Protein AF-A0A8H6N9F3-F1 (afdb_monomer_lite)

Sequence (585 aa):
MTFAKSPKSKFTPEVNEANGGSEGYMHRLQHGLGIWGLSIIGGGTAIILAVLGFLVFLWSGEGPEDGRHATKAWRWVVLNQHITQAVTLSTVILRVAVTAQSSIYTSLIAGLVLEGHGVPLHRAAELSVIRCANDGPLRLSWLLLTSVRRSAAQAVLAVVLLLATVAVQFSSTLLVSDLELTPLVGDSIAKSVRLHVSRDVISLNRQMNNWVPQPTAYVPFGEVPQVERNSTPSELGVADTGVVKRVFLPLSTTELATLRGYEGKAYTFESRFVCVRPSISAALSTIIPPPNTDTLPFYLFASGNISWESTFQQAGLSLPKNCDGGSCFPSSFNCSLPQFQHAEAQATQGFASSLCLPDGRNARSSARNFTVSDESVAAYSQTFLFFRSNGTHDLWRGPGNTVLSNRFPLGTVSFTDGEWITHERSIGGWDPQGKRLDNGVMRLDVTACFQQLAFNMADVKLSSDRDLKEPWVSWDPQARRWDTSEVQEMLGTAATNKTTASRGIFSVNMLQDPTHLDATQFLTNKLINDLYNSPRPNVSVFLDPLSSGISNIKPHVEYQAVFADALAWRRDAGCADGPSRVGDQ

Organism: NCBI:txid2175873

Foldseek 3Di:
DDDDDDDDDDDDDDDDDDDDDDPVPVVVVCVVCPPVSVCLVVVLVVLLVVLVVVVVCLVCQCDPAQSPPGDPVNLVCVVVVVPLVSLVVSLVSNLVSLQSNQLSVQLVLLVCCLPPDDDDPVCNVVSVCCNVPPPGLPVVLVVDVVVPDPPVVSNVVSVVSVVVSVCSVCSSVVSVVPDDDDDGDDDDDDDDDDDDDDVVLVVCLVVLCVLADDDPFQAFKAWADDPDQDQFFDPLQKGKRPWTKIWDARDDSVCQLFDFKDWFKTKIKIKMKMKAAWDWWKWKFWAADDPPPDPDRIWIKIKTFTFVVVGCVSSVHDDAPPCPRNQQAAGIFIATFWAFADLVVCVLQPKWKKKKQGFRQSHDADDQDDDPDPRRAHSLWRKIKIKIKSHYQQLQQDAPRDGNGDIGIFDPFPDDDRQKTKTKDRRFGAHPVGHTPPRDIMIMIMMMMTMDMFMFMWGFIWGASHRADTDDWAQDPVSRAIDCPLVCLLVVLDDDPDDCHRNRHIHTPDTDDTDDDPVRSSSNSSCSCSRNNDRDHIFMETLALNIDHDGPHDGDNSNSRNSSVSVVNVVVVVVPPDDPPDDDD

Secondary structure (DSSP, 8-state):
---------------------SHHHHHHHHHHHHHHHHHHHHHHHHHHHHHHHHHHHHHHTT-STTTTTS-HHHHHHHHTT-HHHHHHHHHHHHHHHHHHHHHHHHHHHHHHHHHHS---HHHHHHHHHHHHS---HHHHHHHHHTTTTS-HHHHHHHHHHHHHHHHHHHHHHHHHHT-------PPP----------HHHHT-TTTTSSSSSPPS-----EE---TT---SPPTTSEEE---EEEEE-SS-HHHHHT--EEEEEEEEEEEEEEEE---EEEEEEEEPPPTTS-SSS-EEEEEEEE-HHHHHHHHTPPPPTT-GGGTTS--EEEEEE-BBSSHHHHHHH--EEEEEE--GGGSPS--TT----SSSS-TT-EEEEEEEE--BGGGGB-GGG-B--S-EE--S--EEETTEEEEEEE---B-TTS-B-TT-EEEEEEEEEEEEEEEEEEEEEEE-SSPPPPP--EEETTTTEEE-HHHHHHHT-SSS---TTTTT-EEEEEEPPPB--HHHHHHHHHHIIIIISS----EEEE--TT-BS--SB---HHHHHHHHHHHHHHHHHHGGGS-------

Radius of gyration: 43.36 Å; chains: 1; bounding box: 83×66×158 Å

pLDDT: mean 78.33, std 15.8, range [25.02, 95.62]

Structure (mmCIF, N/CA/C/O backbone):
data_AF-A0A8H6N9F3-F1
#
_entry.id   AF-A0A8H6N9F3-F1
#
loop_
_atom_site.group_PDB
_atom_site.id
_atom_site.type_symbol
_atom_site.label_atom_id
_atom_site.label_alt_id
_atom_site.label_comp_id
_atom_site.label_asym_id
_atom_site.label_entity_id
_atom_site.label_seq_id
_atom_site.pdbx_PDB_ins_code
_atom_site.Cartn_x
_atom_site.Cartn_y
_atom_site.Cartn_z
_atom_site.occupancy
_atom_site.B_iso_or_equiv
_atom_site.auth_seq_id
_atom_site.auth_comp_id
_atom_site.auth_asym_id
_atom_site.auth_atom_id
_atom_site.pdbx_PDB_model_num
ATOM 1 N N . MET A 1 1 ? -21.469 -29.796 121.925 1.00 38.44 1 MET A N 1
ATOM 2 C CA . MET A 1 1 ? -21.673 -31.186 121.453 1.00 38.44 1 MET A CA 1
ATOM 3 C C . MET A 1 1 ? -23.142 -31.371 121.098 1.00 38.44 1 MET A C 1
ATOM 5 O O . MET A 1 1 ? -23.952 -30.608 121.598 1.00 38.44 1 MET A O 1
ATOM 9 N N . THR A 1 2 ? -23.414 -32.375 120.259 1.00 27.73 2 THR A N 1
ATOM 10 C CA . THR A 1 2 ? -24.700 -32.898 119.749 1.00 27.73 2 THR A CA 1
ATOM 11 C C . THR A 1 2 ? -25.372 -32.209 118.550 1.00 27.73 2 THR A C 1
ATOM 13 O O . THR A 1 2 ? -25.789 -31.058 118.585 1.00 27.73 2 THR A O 1
ATOM 16 N N . PHE A 1 3 ? -25.437 -33.026 117.492 1.00 27.83 3 PHE A N 1
ATOM 17 C CA . PHE A 1 3 ? -26.113 -32.925 116.202 1.00 27.83 3 PHE A CA 1
ATOM 18 C C . PHE A 1 3 ? -27.643 -33.011 116.314 1.00 27.83 3 PHE A C 1
ATOM 20 O O . PHE A 1 3 ? -28.156 -33.709 117.184 1.00 27.83 3 PHE A O 1
ATOM 27 N N . ALA A 1 4 ? -28.338 -32.492 115.296 1.00 28.89 4 ALA A N 1
ATOM 28 C CA . ALA A 1 4 ? -29.606 -33.045 114.816 1.00 28.89 4 ALA A CA 1
ATOM 29 C C . ALA A 1 4 ? -29.615 -33.088 113.272 1.00 28.89 4 ALA A C 1
ATOM 31 O O . ALA A 1 4 ? -29.054 -32.222 112.605 1.00 28.89 4 ALA A O 1
ATOM 32 N N . LYS A 1 5 ? -30.188 -34.167 112.731 1.00 30.34 5 LYS A N 1
ATOM 33 C CA . LYS A 1 5 ? -30.152 -34.661 111.341 1.00 30.34 5 LYS A CA 1
ATOM 34 C C . LYS A 1 5 ? -31.542 -34.523 110.692 1.00 30.34 5 LYS A C 1
ATOM 36 O O . LYS A 1 5 ? -32.525 -34.554 111.426 1.00 30.34 5 LYS A O 1
ATOM 41 N N . SER A 1 6 ? -31.575 -34.625 109.349 1.00 30.52 6 SER A N 1
ATOM 42 C CA . SER A 1 6 ? -32.632 -35.233 108.484 1.00 30.52 6 SER A CA 1
ATOM 43 C C . SER A 1 6 ? -33.436 -34.264 107.583 1.00 30.52 6 SER A C 1
ATOM 45 O O . SER A 1 6 ? -33.684 -33.147 108.024 1.00 30.52 6 SER A O 1
ATOM 47 N N . PRO A 1 7 ? -33.970 -34.674 106.400 1.00 41.41 7 PRO A N 1
ATOM 48 C CA . PRO A 1 7 ? -33.544 -35.710 105.437 1.00 41.41 7 PRO A CA 1
ATOM 49 C C . PRO A 1 7 ? -33.448 -35.227 103.964 1.00 41.41 7 PRO A C 1
ATOM 51 O O . PRO A 1 7 ? -33.992 -34.205 103.562 1.00 41.41 7 PRO A O 1
ATOM 54 N N . LYS A 1 8 ? -32.786 -36.055 103.141 1.00 37.31 8 LYS A N 1
ATOM 55 C CA . LYS A 1 8 ? -32.716 -35.999 101.668 1.00 37.31 8 LYS A CA 1
ATOM 56 C C . LYS A 1 8 ? -34.012 -36.496 101.007 1.00 37.31 8 LYS A C 1
ATOM 58 O O . LYS A 1 8 ? -34.558 -37.500 101.461 1.00 37.31 8 LYS A O 1
ATOM 63 N N . SER A 1 9 ? -34.376 -35.934 99.852 1.00 33.16 9 SER A N 1
ATOM 64 C CA . SER A 1 9 ? -35.216 -36.603 98.845 1.00 33.16 9 SER A CA 1
ATOM 65 C C . SER A 1 9 ? -34.390 -36.985 97.605 1.00 33.16 9 SER A C 1
ATOM 67 O O . SER A 1 9 ? -33.510 -36.251 97.156 1.00 33.16 9 SER A O 1
ATOM 69 N N . LYS A 1 10 ? -34.636 -38.207 97.120 1.00 34.75 10 LYS A N 1
ATOM 70 C CA . LYS A 1 10 ? -34.106 -38.817 95.892 1.00 34.75 10 LYS A CA 1
ATOM 71 C C . LYS A 1 10 ? -34.887 -38.291 94.684 1.00 34.75 10 LYS A C 1
ATOM 73 O O . LYS A 1 10 ? -36.110 -38.263 94.749 1.00 34.75 10 LYS A O 1
ATOM 78 N N . PHE A 1 11 ? -34.204 -38.037 93.572 1.00 33.78 11 PHE A N 1
ATOM 79 C CA . PHE A 1 11 ? -34.808 -38.105 92.241 1.00 33.78 11 PHE A CA 1
ATOM 80 C C . PHE A 1 11 ? -34.097 -39.196 91.442 1.00 33.78 11 PHE A C 1
ATOM 82 O O . PHE A 1 11 ? -32.875 -39.182 91.299 1.00 33.78 11 PHE A O 1
ATOM 89 N N . THR A 1 12 ? -34.878 -40.173 90.996 1.00 33.84 12 THR A N 1
ATOM 90 C CA . THR A 1 12 ? -34.496 -41.195 90.019 1.00 33.84 12 THR A CA 1
ATOM 91 C C . THR A 1 12 ? -34.877 -40.729 88.610 1.00 33.84 12 THR A C 1
ATOM 93 O O . THR A 1 12 ? -35.830 -39.963 88.475 1.00 33.84 12 THR A O 1
ATOM 96 N N . PRO A 1 13 ? -34.131 -41.165 87.581 1.00 49.88 13 PRO A N 1
ATOM 97 C CA . PRO A 1 13 ? -34.264 -40.705 86.205 1.00 49.88 13 PRO A CA 1
ATOM 98 C C . PRO A 1 13 ? -35.295 -41.537 85.436 1.00 49.88 13 PRO A C 1
ATOM 100 O O . PRO A 1 13 ? -35.494 -42.713 85.739 1.00 49.88 13 PRO A O 1
ATOM 103 N N . GLU A 1 14 ? -35.885 -40.946 84.403 1.00 34.38 14 GLU A N 1
ATOM 104 C CA . GLU A 1 14 ? -36.692 -41.657 83.415 1.00 34.38 14 GLU A CA 1
ATOM 105 C C . GLU A 1 14 ? -35.996 -41.544 82.053 1.00 34.38 14 GLU A C 1
ATOM 107 O O . GLU A 1 14 ? -35.642 -40.455 81.596 1.00 34.38 14 GLU A O 1
ATOM 112 N N . VAL A 1 15 ? -35.715 -42.705 81.468 1.00 43.81 15 VAL A N 1
ATOM 113 C CA . VAL A 1 15 ? -35.057 -42.924 80.178 1.00 43.81 15 VAL A CA 1
ATOM 114 C C . VAL A 1 15 ? -35.921 -43.918 79.397 1.00 43.81 15 VAL A C 1
ATOM 116 O O . VAL A 1 15 ? -36.476 -44.830 80.010 1.00 43.81 15 VAL A O 1
ATOM 119 N N . ASN A 1 16 ? -35.935 -43.735 78.068 1.00 37.38 16 ASN A N 1
ATOM 120 C CA . ASN A 1 16 ? -36.451 -44.564 76.956 1.00 37.38 16 ASN A CA 1
ATOM 121 C C . ASN A 1 16 ? -37.690 -43.970 76.269 1.00 37.38 16 ASN A C 1
ATOM 123 O O . ASN A 1 16 ? -38.605 -43.513 76.935 1.00 37.38 16 ASN A O 1
ATOM 127 N N . GLU A 1 17 ? -37.847 -43.964 74.945 1.00 38.81 17 GLU A N 1
ATOM 128 C CA . GLU A 1 17 ? -37.023 -44.305 73.771 1.00 38.81 17 GLU A CA 1
ATOM 129 C C . GLU A 1 17 ? -37.818 -43.755 72.561 1.00 38.81 17 GLU A 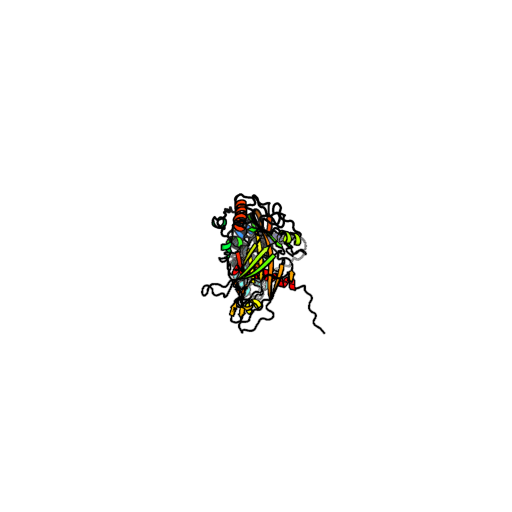C 1
ATOM 131 O O . GLU A 1 17 ? -39.043 -43.790 72.556 1.00 38.81 17 GLU A O 1
ATOM 136 N N . ALA A 1 18 ? -37.164 -43.050 71.638 1.00 36.69 18 ALA A N 1
ATOM 137 C CA . ALA A 1 18 ? -36.987 -43.420 70.226 1.00 36.69 18 ALA A CA 1
ATOM 138 C C . ALA A 1 18 ? -38.221 -43.405 69.279 1.00 36.69 18 ALA A C 1
ATOM 140 O O . ALA A 1 18 ? -39.197 -44.124 69.443 1.00 36.69 18 ALA A O 1
ATOM 141 N N . ASN A 1 19 ? -38.018 -42.669 68.174 1.00 34.69 19 ASN A N 1
ATOM 142 C CA . ASN A 1 19 ? -38.660 -42.738 66.849 1.00 34.69 19 ASN A CA 1
ATOM 143 C C . ASN A 1 19 ? -40.006 -42.032 66.587 1.00 34.69 19 ASN A C 1
ATOM 145 O O . ASN A 1 19 ? -41.066 -42.642 66.519 1.00 34.69 19 ASN A O 1
ATOM 149 N N . GLY A 1 20 ? -39.895 -40.751 66.212 1.00 35.16 20 GLY A N 1
ATOM 150 C CA . GLY A 1 20 ? -40.826 -40.038 65.330 1.00 35.16 20 GLY A CA 1
ATOM 151 C C . GLY A 1 20 ? -40.067 -38.914 64.615 1.00 35.16 20 GLY A C 1
ATOM 152 O O . GLY A 1 20 ? -39.628 -37.961 65.253 1.00 35.16 20 GLY A O 1
ATOM 153 N N . GLY A 1 21 ? -39.787 -39.096 63.325 1.00 38.31 21 GLY A N 1
ATOM 154 C CA . GLY A 1 21 ? -38.765 -38.367 62.577 1.00 38.31 21 GLY A CA 1
ATOM 155 C C . GLY A 1 21 ? -39.041 -36.885 62.291 1.00 38.31 21 GLY A C 1
ATOM 156 O O . GLY A 1 21 ? -40.162 -36.456 62.060 1.00 38.31 21 GLY A O 1
ATOM 157 N N . SER A 1 22 ? -37.937 -36.137 62.226 1.00 42.66 22 SER A N 1
ATOM 158 C CA . SER A 1 22 ? -37.687 -34.907 61.456 1.00 42.66 22 SER A CA 1
ATOM 159 C C . SER A 1 22 ? -38.512 -33.625 61.687 1.00 42.66 22 SER A C 1
ATOM 161 O O . SER A 1 22 ? -37.974 -32.555 61.403 1.00 42.66 22 SER A O 1
ATOM 163 N N . GLU A 1 23 ? -39.731 -33.642 62.232 1.00 45.75 23 GLU A N 1
ATOM 164 C CA . GLU A 1 23 ? -40.514 -32.397 62.431 1.00 45.75 23 GLU A CA 1
ATOM 165 C C . GLU A 1 23 ? -40.085 -31.572 63.662 1.00 45.75 23 GLU A C 1
ATOM 167 O O . GLU A 1 23 ? -40.268 -30.355 63.710 1.00 45.75 23 GLU A O 1
ATOM 172 N N . GLY A 1 24 ? -39.425 -32.191 64.646 1.00 47.28 24 GLY A N 1
ATOM 173 C CA . GLY A 1 24 ? -39.033 -31.506 65.886 1.00 47.28 24 GLY A CA 1
ATOM 174 C C . GLY A 1 24 ? -37.845 -30.542 65.755 1.00 47.28 24 GLY A C 1
ATOM 175 O O . GLY A 1 24 ? -37.689 -29.648 66.590 1.00 47.28 24 GLY A O 1
ATOM 176 N N . TYR A 1 25 ? -37.001 -30.695 64.728 1.00 51.53 25 TYR A N 1
ATOM 177 C CA . TYR A 1 25 ? -35.787 -29.881 64.593 1.00 51.53 25 TYR A CA 1
ATOM 178 C C . TYR A 1 25 ? -36.103 -28.479 64.064 1.00 51.53 25 TYR A C 1
ATOM 180 O O . TYR A 1 25 ? -35.670 -27.498 64.663 1.00 51.53 25 TYR A O 1
ATOM 188 N N . MET A 1 26 ? -36.939 -28.367 63.023 1.00 50.91 26 MET A N 1
ATOM 189 C CA . MET A 1 26 ? -37.396 -27.069 62.507 1.00 50.91 26 MET A CA 1
ATOM 190 C C . MET A 1 26 ? -38.227 -26.295 63.536 1.00 50.91 26 MET A C 1
ATOM 192 O O . MET A 1 26 ? -38.029 -25.091 63.679 1.00 50.91 26 MET A O 1
ATOM 196 N N . HIS A 1 27 ? -39.087 -26.975 64.303 1.00 52.75 27 HIS A N 1
ATOM 197 C CA . HIS A 1 27 ? -39.938 -26.320 65.301 1.00 52.75 27 HIS A CA 1
ATOM 198 C C . HIS A 1 27 ? -39.142 -25.814 66.525 1.00 52.75 27 HIS A C 1
ATOM 200 O O . HIS A 1 27 ? -39.440 -24.747 67.066 1.00 52.75 27 HIS A O 1
ATOM 206 N N . ARG A 1 28 ? -38.078 -26.520 66.950 1.00 55.72 28 ARG A N 1
ATOM 207 C CA . ARG A 1 28 ? -37.139 -26.007 67.974 1.00 55.72 28 ARG A CA 1
ATOM 208 C C . ARG A 1 28 ? -36.263 -24.874 67.444 1.00 55.72 28 ARG A C 1
ATOM 210 O O . ARG A 1 28 ? -36.016 -23.919 68.177 1.00 55.72 28 ARG A O 1
ATOM 217 N N . LEU A 1 29 ? -35.835 -24.947 66.180 1.00 52.28 29 LEU A N 1
ATOM 218 C CA . LEU A 1 29 ? -35.078 -23.868 65.538 1.00 52.28 29 LEU A CA 1
ATOM 219 C C . LEU A 1 29 ? -35.916 -22.581 65.429 1.00 52.28 29 LEU A C 1
ATOM 221 O O . LEU A 1 29 ? -35.420 -21.498 65.736 1.00 52.28 29 LEU A O 1
ATOM 225 N N . GLN A 1 30 ? -37.195 -22.701 65.053 1.00 53.06 30 GLN A N 1
ATOM 226 C CA . GLN A 1 30 ? -38.138 -21.580 64.946 1.00 53.06 30 GLN A CA 1
ATOM 227 C C . GLN A 1 30 ? -38.400 -20.889 66.290 1.00 53.06 30 GLN A C 1
ATOM 229 O O . GLN A 1 30 ? -38.467 -19.660 66.328 1.00 53.06 30 GLN A O 1
ATOM 234 N N . HIS A 1 31 ? -38.497 -21.640 67.394 1.00 56.19 31 HIS A N 1
ATOM 235 C CA . HIS A 1 31 ? -38.674 -21.050 68.726 1.00 56.19 31 HIS A CA 1
ATOM 236 C C . HIS A 1 31 ? -37.403 -20.390 69.287 1.00 56.19 31 HIS A C 1
ATOM 238 O O . HIS A 1 31 ? -37.521 -19.450 70.069 1.00 56.19 31 HIS A O 1
ATOM 244 N N . GLY A 1 32 ? -36.207 -20.846 68.893 1.00 58.44 32 GLY A N 1
ATOM 245 C CA . GLY A 1 32 ? -34.930 -20.320 69.396 1.00 58.44 32 GLY A CA 1
ATOM 246 C C . GLY A 1 32 ? -34.371 -19.112 68.632 1.00 58.44 32 GLY A C 1
ATOM 247 O O . GLY A 1 32 ? -33.823 -18.206 69.255 1.00 58.44 32 GLY A O 1
ATOM 248 N N . LEU A 1 33 ? -34.504 -19.078 67.299 1.00 59.69 33 LEU A N 1
ATOM 249 C CA . LEU A 1 33 ? -33.993 -17.976 66.462 1.00 59.69 33 LEU A CA 1
ATOM 250 C C . LEU A 1 33 ? -35.022 -16.869 66.187 1.00 59.69 33 LEU A C 1
ATOM 252 O O . LEU A 1 33 ? -34.644 -15.765 65.793 1.00 59.69 33 LEU A O 1
ATOM 256 N N . GLY A 1 34 ? -36.314 -17.161 66.359 1.00 71.81 34 GLY A N 1
ATOM 257 C CA . GLY A 1 34 ? -37.399 -16.280 65.936 1.00 71.81 34 GLY A CA 1
ATOM 258 C C . GLY A 1 34 ? -37.528 -16.175 64.409 1.00 71.81 34 GLY A C 1
ATOM 259 O O . GLY A 1 34 ? -36.588 -16.407 63.646 1.00 71.81 34 GLY A O 1
ATOM 260 N N . ILE A 1 35 ? -38.720 -15.795 63.944 1.00 76.19 35 ILE A N 1
ATOM 261 C CA . ILE A 1 35 ? -39.044 -15.661 62.509 1.00 76.19 35 ILE A CA 1
ATOM 262 C C . ILE A 1 35 ? -38.089 -14.677 61.809 1.00 76.19 35 ILE A C 1
ATOM 264 O O . ILE A 1 35 ? -37.672 -14.909 60.678 1.00 76.19 35 ILE A O 1
ATOM 268 N N . TRP A 1 36 ? -37.676 -13.615 62.504 1.00 77.81 36 TRP A N 1
ATOM 269 C CA . TRP A 1 36 ? -36.737 -12.618 61.987 1.00 77.81 36 TRP A CA 1
ATOM 270 C C . TRP A 1 36 ? -35.332 -13.180 61.734 1.00 77.81 36 TRP A C 1
ATOM 272 O O . TRP A 1 36 ? -34.758 -12.910 60.681 1.00 77.81 36 TRP A O 1
ATOM 282 N N . GLY A 1 37 ? -34.794 -14.000 62.643 1.00 77.31 37 GLY A N 1
ATOM 283 C CA . GLY A 1 37 ? -33.480 -14.624 62.465 1.00 77.31 37 GLY A CA 1
ATOM 284 C C . GLY A 1 37 ? -33.465 -15.620 61.305 1.00 77.31 37 GLY A C 1
ATOM 285 O O . GLY A 1 37 ? -32.525 -15.633 60.510 1.00 77.31 37 GLY A O 1
ATOM 286 N N . LEU A 1 38 ? -34.545 -16.394 61.151 1.00 80.00 38 LEU A N 1
ATOM 287 C CA . LEU A 1 38 ? -34.697 -17.331 60.036 1.00 80.00 38 LEU A CA 1
ATOM 288 C C . LEU A 1 38 ? -34.769 -16.597 58.683 1.00 80.00 38 LEU A C 1
ATOM 290 O O . LEU A 1 38 ? -34.110 -17.004 57.725 1.00 80.00 38 LEU A O 1
ATOM 294 N N . SER A 1 39 ? -35.508 -15.483 58.624 1.00 81.69 39 SER A N 1
ATOM 295 C CA . SER A 1 39 ? -35.621 -14.639 57.427 1.00 81.69 39 SER A CA 1
ATOM 296 C C . SER A 1 39 ? -34.301 -13.971 57.040 1.00 81.69 39 SER A C 1
ATOM 298 O O . SER A 1 39 ? -33.993 -13.891 55.854 1.00 81.69 39 SER A O 1
ATOM 300 N N . ILE A 1 40 ? -33.487 -13.529 58.004 1.00 85.06 40 ILE A N 1
ATOM 301 C CA . ILE A 1 40 ? -32.173 -12.928 57.714 1.00 85.06 40 ILE A CA 1
ATOM 302 C C . ILE A 1 40 ? -31.185 -13.983 57.202 1.00 85.06 40 ILE A C 1
ATOM 304 O O . ILE A 1 40 ? -30.441 -13.715 56.259 1.00 85.06 40 ILE A O 1
ATOM 308 N N . ILE A 1 41 ? -31.184 -15.193 57.774 1.00 86.25 41 ILE A N 1
ATOM 309 C CA . ILE A 1 41 ? -30.313 -16.275 57.298 1.00 86.25 41 ILE A CA 1
ATOM 310 C C . ILE A 1 41 ? -30.729 -16.694 55.885 1.00 86.25 41 ILE A C 1
ATOM 312 O O . ILE A 1 41 ? -29.902 -16.619 54.981 1.00 86.25 41 ILE A O 1
ATOM 316 N N . GLY A 1 42 ? -31.994 -17.072 55.675 1.00 86.75 42 GLY A N 1
ATOM 317 C CA . GLY A 1 42 ? -32.474 -17.553 54.374 1.00 86.75 42 GLY A CA 1
ATOM 318 C C . GLY A 1 42 ? -32.494 -16.475 53.286 1.00 86.75 42 GLY A C 1
ATOM 319 O O . GLY A 1 42 ? -32.056 -16.711 52.163 1.00 86.75 42 GLY A O 1
ATOM 320 N N . GLY A 1 43 ? -32.953 -15.266 53.616 1.00 88.62 43 GLY A N 1
ATOM 321 C CA . GLY A 1 43 ? -32.950 -14.136 52.687 1.00 88.62 43 GLY A CA 1
ATOM 322 C C . GLY A 1 43 ? -31.534 -13.664 52.363 1.00 88.62 43 GLY A C 1
ATOM 323 O O . GLY A 1 43 ? -31.207 -13.442 51.200 1.00 88.62 43 GLY A O 1
ATOM 324 N N . GLY A 1 44 ? -30.660 -13.577 53.370 1.00 88.38 44 GLY A N 1
ATOM 325 C CA . GLY A 1 44 ? -29.265 -13.187 53.179 1.00 88.38 44 GLY A CA 1
ATOM 326 C C . GLY A 1 44 ? -28.488 -14.169 52.300 1.00 88.38 44 GLY A C 1
ATOM 327 O O . GLY A 1 44 ? -27.735 -13.729 51.437 1.00 88.38 44 GLY A O 1
ATOM 328 N N . THR A 1 45 ? -28.690 -15.486 52.447 1.00 90.31 45 THR A N 1
ATOM 329 C CA . THR A 1 45 ? -27.995 -16.480 51.610 1.00 90.31 45 THR A CA 1
ATOM 330 C C . THR A 1 45 ? -28.485 -16.431 50.169 1.00 90.31 45 THR A C 1
ATOM 332 O O . THR A 1 45 ? -27.663 -16.477 49.256 1.00 90.31 45 THR A O 1
ATOM 335 N N . ALA A 1 46 ? -29.792 -16.262 49.949 1.00 91.81 46 ALA A N 1
ATOM 336 C CA . ALA A 1 46 ? -30.349 -16.079 48.612 1.00 91.81 46 ALA A CA 1
ATOM 337 C C . ALA A 1 46 ? -29.784 -14.822 47.923 1.00 91.81 46 ALA A C 1
ATOM 339 O O . ALA A 1 46 ? -29.381 -14.886 46.763 1.00 91.81 46 ALA A O 1
ATOM 340 N N . ILE A 1 47 ? -29.685 -13.702 48.650 1.00 92.94 47 ILE A N 1
ATOM 341 C CA . ILE A 1 47 ? -29.094 -12.454 48.143 1.00 92.94 47 ILE A CA 1
ATOM 342 C C . ILE A 1 47 ? -27.613 -12.645 47.803 1.00 92.94 47 ILE A C 1
ATOM 344 O O . ILE A 1 47 ? -27.178 -12.228 46.733 1.00 92.94 47 ILE A O 1
ATOM 348 N N . ILE A 1 48 ? -26.839 -13.298 48.676 1.00 91.19 48 ILE A N 1
ATOM 349 C CA . ILE A 1 48 ? -25.416 -13.571 48.429 1.00 91.19 48 ILE A CA 1
ATOM 350 C C . ILE A 1 48 ? -25.241 -14.410 47.159 1.00 91.19 48 ILE A C 1
ATOM 352 O O . ILE A 1 48 ? -24.420 -14.058 46.315 1.00 91.19 48 ILE A O 1
ATOM 356 N N . LEU A 1 49 ? -26.030 -15.475 46.981 1.00 92.38 49 LEU A N 1
ATOM 357 C CA . LEU A 1 49 ? -25.975 -16.304 45.774 1.00 92.38 49 LEU A CA 1
ATOM 358 C C . LEU A 1 49 ? -26.348 -15.517 44.512 1.00 92.38 49 LEU A C 1
ATOM 360 O O . LEU A 1 49 ? -25.677 -15.657 43.492 1.00 92.38 49 LEU A O 1
ATOM 364 N N . ALA A 1 50 ? -27.368 -14.659 44.582 1.00 92.50 50 ALA A N 1
ATOM 365 C CA . ALA A 1 50 ? -27.769 -13.814 43.459 1.00 92.50 50 ALA A CA 1
ATOM 366 C C . ALA A 1 50 ? -26.664 -12.820 43.062 1.00 92.50 50 ALA A C 1
ATOM 368 O O . ALA A 1 50 ? -26.343 -12.689 41.881 1.00 92.50 50 ALA A O 1
ATOM 369 N N . VAL A 1 51 ? -26.041 -12.159 44.044 1.00 92.69 51 VAL A N 1
ATOM 370 C CA . VAL A 1 51 ? -24.939 -11.215 43.811 1.00 92.69 51 VAL A CA 1
ATOM 371 C C . VAL A 1 51 ? -23.707 -11.927 43.256 1.00 92.69 51 VAL A C 1
ATOM 373 O O . VAL A 1 51 ? -23.109 -11.446 42.298 1.00 92.69 51 VAL A O 1
ATOM 376 N N . LEU A 1 52 ? -23.336 -13.085 43.808 1.00 90.44 52 LEU A N 1
ATOM 377 C CA . LEU A 1 52 ? -22.217 -13.875 43.290 1.00 90.44 52 LEU A CA 1
ATOM 378 C C . LEU A 1 52 ? -22.483 -14.356 41.861 1.00 90.44 52 LEU A C 1
ATOM 380 O O . LEU A 1 52 ? -21.593 -14.258 41.026 1.00 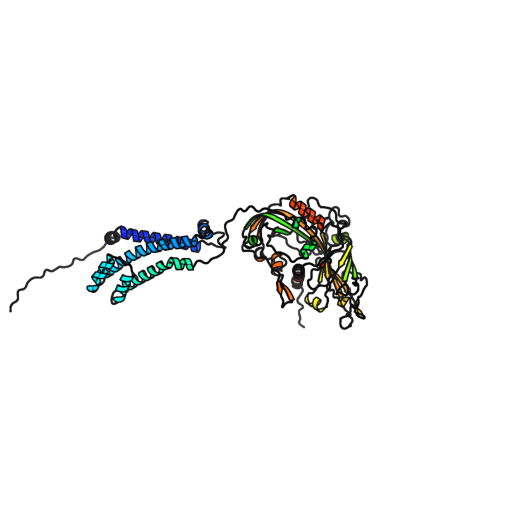90.44 52 LEU A O 1
ATOM 384 N N . GLY A 1 53 ? -23.702 -14.806 41.553 1.00 91.19 53 GLY A N 1
ATOM 385 C CA . GLY A 1 53 ? -24.090 -15.172 40.190 1.00 91.19 53 GLY A CA 1
ATOM 386 C C . GLY A 1 53 ? -23.970 -14.001 39.212 1.00 91.19 53 GLY A C 1
ATOM 387 O O . GLY A 1 53 ? -23.444 -14.167 38.114 1.00 91.19 53 GLY A O 1
ATOM 388 N N . PHE A 1 54 ? -24.384 -12.801 39.627 1.00 90.50 54 PHE A N 1
ATOM 389 C CA . PHE A 1 54 ? -24.226 -11.587 38.825 1.00 90.50 54 PHE A CA 1
ATOM 390 C C . PHE A 1 54 ? -22.754 -11.193 38.619 1.00 90.50 54 PHE A C 1
ATOM 392 O O . PHE A 1 54 ? -22.365 -10.834 37.510 1.00 90.50 54 PHE A O 1
ATOM 399 N N . LEU A 1 55 ? -21.913 -11.304 39.652 1.00 89.31 55 LEU A N 1
ATOM 400 C CA . LEU A 1 55 ? -20.473 -11.056 39.531 1.00 89.31 55 LEU A CA 1
ATOM 401 C C . LEU A 1 55 ? -19.803 -12.086 38.612 1.00 89.31 55 LEU A C 1
ATOM 403 O O . LEU A 1 55 ? -19.041 -11.710 37.731 1.00 89.31 55 LEU A O 1
ATOM 407 N N . VAL A 1 56 ? -20.141 -13.371 38.733 1.00 89.31 56 VAL A N 1
ATOM 408 C CA . VAL A 1 56 ? -19.646 -14.405 37.809 1.00 89.31 56 VAL A CA 1
ATOM 409 C C . VAL A 1 56 ? -20.077 -14.101 36.374 1.00 89.31 56 VAL A C 1
ATOM 411 O O . VAL A 1 56 ? -19.271 -14.239 35.458 1.00 89.31 56 VAL A O 1
ATOM 414 N N . PHE A 1 57 ? -21.307 -13.633 36.161 1.00 88.75 57 PHE A N 1
ATOM 415 C CA . PHE A 1 57 ? -21.769 -13.186 34.847 1.00 88.75 57 PHE A CA 1
ATOM 416 C C . PHE A 1 57 ? -20.961 -11.995 34.305 1.00 88.75 57 PHE A C 1
ATOM 418 O O . PHE A 1 57 ? -20.674 -11.959 33.113 1.00 88.75 57 PHE A O 1
ATOM 425 N N . LEU A 1 58 ? -20.550 -11.044 35.149 1.00 86.81 58 LEU A N 1
ATOM 426 C CA . LEU A 1 58 ? -19.695 -9.935 34.715 1.00 86.81 58 LEU A CA 1
ATOM 427 C C . LEU A 1 58 ? -18.294 -10.404 34.295 1.00 86.81 58 LEU A C 1
ATOM 429 O O . LEU A 1 58 ? -17.795 -9.919 33.286 1.00 86.81 58 LEU A O 1
ATOM 433 N N . TRP A 1 59 ? -17.697 -11.366 35.004 1.00 85.81 59 TRP A N 1
ATOM 434 C CA . TRP A 1 59 ? -16.351 -11.877 34.693 1.00 85.81 59 TRP A CA 1
ATOM 435 C C . TRP A 1 59 ? -16.324 -12.924 33.568 1.00 85.81 59 TRP A C 1
ATOM 437 O O . TRP A 1 59 ? -15.325 -13.048 32.874 1.00 85.81 59 TRP A O 1
ATOM 447 N N . SER A 1 60 ? -17.404 -13.684 33.366 1.00 82.75 60 SER A N 1
ATOM 448 C CA . SER A 1 60 ? -17.498 -14.701 32.297 1.00 82.75 60 SER A CA 1
ATOM 449 C C . SER A 1 60 ? -18.279 -14.234 31.063 1.00 82.75 60 SER A C 1
ATOM 451 O O . SER A 1 60 ? -18.380 -14.963 30.077 1.00 82.75 60 SER A O 1
ATOM 453 N N . GLY A 1 61 ? -18.846 -13.026 31.107 1.00 74.12 61 GLY A N 1
ATOM 454 C CA . GLY A 1 61 ? -19.735 -12.495 30.074 1.00 74.12 61 GLY A CA 1
ATOM 455 C C . GLY A 1 61 ? -19.040 -11.903 28.848 1.00 74.12 61 GLY A C 1
ATOM 456 O O . GLY A 1 61 ? -19.735 -11.610 27.875 1.00 74.12 61 GLY A O 1
ATOM 457 N N . GLU A 1 62 ? -17.709 -11.758 28.878 1.00 70.62 62 GLU A N 1
ATOM 458 C CA . GLU A 1 62 ? -16.899 -11.241 27.763 1.00 70.62 62 GLU A CA 1
ATOM 459 C C . GLU A 1 62 ? -17.045 -12.106 26.500 1.00 70.62 62 GLU A C 1
ATOM 461 O O . GLU A 1 62 ? -17.123 -11.584 25.392 1.00 70.62 62 GLU A O 1
ATOM 466 N N . GLY A 1 63 ? -17.210 -13.423 26.663 1.00 65.69 63 GLY A N 1
ATOM 467 C CA . GLY A 1 63 ? -17.334 -14.358 25.546 1.00 65.69 63 GLY A CA 1
ATOM 468 C C . GLY A 1 63 ? -16.038 -14.510 24.731 1.00 65.69 63 GLY A C 1
ATOM 469 O O . GLY A 1 63 ? -15.027 -13.879 25.026 1.00 65.69 63 GLY A O 1
ATOM 470 N N . PRO A 1 64 ? -16.032 -15.392 23.717 1.00 57.28 64 PRO A N 1
ATOM 471 C CA . PRO A 1 64 ? -14.909 -15.504 22.795 1.00 57.28 64 PRO A CA 1
ATOM 472 C C . PRO A 1 64 ? -14.869 -14.289 21.847 1.00 57.28 64 PRO A C 1
ATOM 474 O O . PRO A 1 64 ? -15.908 -13.881 21.329 1.00 57.28 64 PRO A O 1
ATOM 477 N N . GLU A 1 65 ? -13.663 -13.765 21.603 1.00 60.12 65 GLU A N 1
ATOM 478 C CA . GLU A 1 65 ? -13.329 -12.721 20.610 1.00 60.12 65 GLU A CA 1
ATOM 479 C C . GLU A 1 65 ? -13.815 -11.286 20.922 1.00 60.12 65 GLU A C 1
ATOM 481 O O . GLU A 1 65 ? -14.928 -10.883 20.565 1.00 60.12 65 GLU A O 1
ATOM 486 N N . ASP A 1 66 ? -12.932 -10.481 21.537 1.00 66.88 66 ASP A N 1
ATOM 487 C CA . ASP A 1 66 ? -13.005 -9.013 21.715 1.00 66.88 66 ASP A CA 1
ATOM 488 C C . ASP A 1 66 ? -14.379 -8.459 22.175 1.00 66.88 66 ASP A C 1
ATOM 490 O O . ASP A 1 66 ? -14.763 -7.324 21.863 1.00 66.88 66 ASP A O 1
ATOM 494 N N . GLY A 1 67 ? -15.174 -9.281 22.869 1.00 68.06 67 GLY A N 1
ATOM 495 C CA . GLY A 1 67 ? -16.533 -8.983 23.323 1.00 68.06 67 GLY A CA 1
ATOM 496 C C . GLY A 1 67 ? -17.584 -8.754 22.236 1.00 68.06 67 GLY A C 1
ATOM 497 O O . GLY A 1 67 ? -18.699 -8.329 22.559 1.00 68.06 67 GLY A O 1
ATOM 498 N N . ARG A 1 68 ? -17.294 -9.016 20.952 1.00 72.00 68 ARG A N 1
ATOM 499 C CA . ARG A 1 68 ? -18.219 -8.742 19.828 1.00 72.00 68 ARG A CA 1
ATOM 500 C C . ARG A 1 68 ? -19.505 -9.569 19.917 1.00 72.00 68 ARG A C 1
ATOM 502 O O . ARG A 1 68 ? -20.580 -9.080 19.571 1.00 72.00 68 ARG A O 1
ATOM 509 N N . HIS A 1 69 ? -19.391 -10.794 20.420 1.00 74.12 69 HIS A N 1
ATOM 510 C CA . HIS A 1 69 ? -20.491 -11.752 20.549 1.00 74.12 69 HIS A CA 1
ATOM 511 C C . HIS A 1 69 ? -21.041 -11.874 21.981 1.00 74.12 69 HIS A C 1
ATOM 513 O O . HIS A 1 69 ? -21.854 -12.757 22.258 1.00 74.12 69 HIS A O 1
ATOM 519 N N . ALA A 1 70 ? -20.639 -10.975 22.885 1.00 80.56 70 ALA A N 1
ATOM 520 C CA . ALA A 1 70 ? -21.138 -10.937 24.254 1.00 80.56 70 ALA A CA 1
ATOM 521 C C . ALA A 1 70 ? -22.641 -10.604 24.327 1.00 80.56 70 ALA A C 1
ATOM 523 O O . ALA A 1 70 ? -23.232 -9.992 23.430 1.00 80.56 70 ALA A O 1
ATOM 524 N N . THR A 1 71 ? -23.280 -10.981 25.438 1.00 83.62 71 THR A N 1
ATOM 525 C CA . THR A 1 71 ? -24.708 -10.697 25.652 1.00 83.62 71 THR A CA 1
ATOM 526 C C . THR A 1 71 ? -24.983 -9.187 25.673 1.00 83.62 71 THR A C 1
ATOM 528 O O . THR A 1 71 ? -24.198 -8.400 26.203 1.00 83.62 71 THR A O 1
ATOM 531 N N . LYS A 1 72 ? -26.138 -8.763 25.137 1.00 84.00 72 LYS A N 1
ATOM 532 C CA . LYS A 1 72 ? -26.514 -7.335 25.052 1.00 84.00 72 LYS A CA 1
ATOM 533 C C . LYS A 1 72 ? -26.480 -6.622 26.409 1.00 84.00 72 LYS A C 1
ATOM 535 O O . LYS A 1 72 ? -26.066 -5.471 26.483 1.00 84.00 72 LYS A O 1
ATOM 540 N N . ALA A 1 73 ? -26.902 -7.309 27.474 1.00 84.12 73 ALA A N 1
ATOM 541 C CA . ALA A 1 73 ? -26.900 -6.763 28.829 1.00 84.12 73 ALA A CA 1
ATOM 542 C C . ALA A 1 73 ? -25.475 -6.525 29.351 1.00 84.12 73 ALA A C 1
ATOM 544 O O . ALA A 1 73 ? -25.205 -5.467 29.911 1.00 84.12 73 ALA A O 1
ATOM 545 N N . TRP A 1 74 ? -24.559 -7.470 29.121 1.00 88.06 74 TRP A N 1
ATOM 546 C CA . TRP A 1 74 ? -23.156 -7.320 29.507 1.00 88.06 74 TRP A CA 1
ATOM 547 C C . TRP A 1 74 ? -22.494 -6.166 28.746 1.00 88.06 74 TRP A C 1
ATOM 549 O O . TRP A 1 74 ? -21.937 -5.262 29.368 1.00 88.06 74 TRP A O 1
ATOM 559 N N . ARG A 1 75 ? -22.663 -6.120 27.415 1.00 85.19 75 ARG A N 1
ATOM 560 C CA . ARG A 1 75 ? -22.129 -5.031 26.576 1.00 85.19 75 ARG A CA 1
ATOM 561 C C . ARG A 1 75 ? -22.639 -3.666 27.029 1.00 85.19 75 ARG A C 1
ATOM 563 O O . ARG A 1 75 ? -21.851 -2.736 27.126 1.00 85.19 75 ARG A O 1
ATOM 570 N N . TRP A 1 76 ? -23.923 -3.547 27.370 1.00 86.75 76 TRP A N 1
ATOM 571 C CA . TRP A 1 76 ? -24.495 -2.294 27.868 1.00 86.75 76 TRP A CA 1
ATOM 572 C C . TRP A 1 76 ? -23.849 -1.817 29.179 1.00 86.75 76 TRP A C 1
ATOM 574 O O . TRP A 1 76 ? -23.618 -0.620 29.338 1.00 86.75 76 TRP A O 1
ATOM 584 N N . VAL A 1 77 ? -23.525 -2.725 30.107 1.00 86.94 77 VAL A N 1
ATOM 585 C CA . VAL A 1 77 ? -22.844 -2.364 31.364 1.00 86.94 77 VAL A CA 1
ATOM 586 C C . VAL A 1 77 ? -21.402 -1.918 31.104 1.00 86.94 77 VAL A C 1
ATOM 588 O O . VAL A 1 77 ? -20.960 -0.912 31.661 1.00 86.94 77 VAL A O 1
ATOM 591 N N . VAL A 1 78 ? -20.676 -2.650 30.255 1.00 86.19 78 VAL A N 1
ATOM 592 C CA . VAL A 1 78 ? -19.245 -2.420 30.005 1.00 86.19 78 VAL A CA 1
ATOM 593 C C . VAL A 1 78 ? -19.007 -1.202 29.108 1.00 86.19 78 VAL A C 1
ATOM 595 O O . VAL A 1 78 ? -18.218 -0.331 29.469 1.00 86.19 78 VAL A O 1
ATOM 598 N N . LEU A 1 79 ? -19.732 -1.074 27.991 1.00 84.44 79 LEU A N 1
ATOM 599 C CA . LEU A 1 79 ? -19.558 0.028 27.031 1.00 84.44 79 LEU A CA 1
ATOM 600 C C . LEU A 1 79 ? -19.942 1.394 27.613 1.00 84.44 79 LEU A C 1
ATOM 602 O O . LEU A 1 79 ? -19.325 2.398 27.271 1.00 84.44 79 LEU A O 1
ATOM 606 N N . ASN A 1 80 ? -20.913 1.441 28.529 1.00 84.06 80 ASN A N 1
ATOM 607 C CA . ASN A 1 80 ? -21.296 2.676 29.220 1.00 84.06 80 ASN A CA 1
ATOM 608 C C . ASN A 1 80 ? -20.424 2.982 30.454 1.00 84.06 80 ASN A C 1
ATOM 610 O O . ASN A 1 80 ? -20.754 3.875 31.229 1.00 84.06 80 ASN A O 1
ATOM 614 N N . GLN A 1 81 ? -19.328 2.239 30.667 1.00 83.06 81 GLN A N 1
ATOM 615 C CA . GLN A 1 81 ? -18.407 2.417 31.799 1.00 83.06 81 GLN A CA 1
ATOM 616 C C . GLN A 1 81 ? -19.074 2.268 33.182 1.00 83.06 81 GLN A C 1
ATOM 618 O O . GLN A 1 81 ? -18.558 2.740 34.196 1.00 83.06 81 GLN A O 1
ATOM 623 N N . HIS A 1 82 ? -20.203 1.554 33.257 1.00 86.38 82 HIS A N 1
ATOM 624 C CA . HIS A 1 82 ? -20.923 1.302 34.508 1.00 86.38 82 HIS A CA 1
ATOM 625 C C . HIS A 1 82 ? -20.388 0.088 35.278 1.00 86.38 82 HIS A C 1
ATOM 627 O O . HIS A 1 82 ? -20.918 -0.232 36.341 1.00 86.38 82 HIS A O 1
ATOM 633 N N . ILE A 1 83 ? -19.337 -0.587 34.795 1.00 87.44 83 ILE A N 1
ATOM 634 C CA . ILE A 1 83 ? -18.780 -1.780 35.451 1.00 87.44 83 ILE A CA 1
ATOM 635 C C . ILE A 1 83 ? -18.322 -1.490 36.888 1.00 87.44 83 ILE A C 1
ATOM 637 O O . ILE A 1 83 ? -18.654 -2.236 37.808 1.00 87.44 83 ILE A O 1
ATOM 641 N N . THR A 1 84 ? -17.665 -0.351 37.121 1.00 86.75 84 THR A N 1
ATOM 642 C CA . THR A 1 84 ? -17.216 0.064 38.460 1.00 86.75 84 THR A CA 1
ATOM 643 C C . THR A 1 84 ? -18.404 0.340 39.384 1.00 86.75 84 THR A C 1
ATOM 645 O O . THR A 1 84 ? -18.425 -0.104 40.532 1.00 86.75 84 THR A O 1
ATOM 648 N N . GLN A 1 85 ? -19.447 1.004 38.882 1.00 88.69 85 GLN A N 1
ATOM 649 C CA . GLN A 1 85 ? -20.682 1.267 39.627 1.00 88.69 85 GLN A CA 1
ATOM 650 C C . GLN A 1 85 ? -21.437 -0.032 39.954 1.00 88.69 85 GLN A C 1
ATOM 652 O O . GLN A 1 85 ? -21.908 -0.211 41.075 1.00 88.69 85 GLN A O 1
ATOM 657 N N . ALA A 1 86 ? -21.500 -0.975 39.012 1.00 89.69 86 ALA A N 1
ATOM 658 C CA . ALA A 1 86 ? -22.160 -2.262 39.204 1.00 89.69 86 ALA A CA 1
ATOM 659 C C . ALA A 1 86 ? -21.431 -3.131 40.244 1.00 89.69 86 ALA A C 1
ATOM 661 O O . ALA A 1 86 ? -22.076 -3.713 41.121 1.00 89.69 86 ALA A O 1
ATOM 662 N N . VAL A 1 87 ? -20.095 -3.179 40.197 1.00 90.31 87 VAL A N 1
ATOM 663 C CA . VAL A 1 87 ? -19.259 -3.911 41.165 1.00 90.31 87 VAL A CA 1
ATOM 664 C C . VAL A 1 87 ? -19.335 -3.279 42.556 1.00 90.31 87 VAL A C 1
ATOM 666 O O . VAL A 1 87 ? -19.516 -3.989 43.549 1.00 90.31 87 VAL A O 1
ATOM 669 N N . THR A 1 88 ? -19.261 -1.949 42.661 1.00 90.62 88 THR A N 1
ATOM 670 C CA . THR A 1 88 ? -19.373 -1.260 43.960 1.00 90.62 88 THR A CA 1
ATOM 671 C C . THR A 1 88 ? -20.756 -1.453 44.590 1.00 90.62 88 THR A C 1
ATOM 673 O O . THR A 1 88 ? -20.844 -1.796 45.768 1.00 90.62 88 THR A O 1
ATOM 676 N N . LEU A 1 89 ? -21.842 -1.346 43.816 1.00 91.38 89 LEU A N 1
ATOM 677 C CA . LEU A 1 89 ? -23.197 -1.592 44.321 1.00 91.38 89 LEU A CA 1
ATOM 678 C C . LEU A 1 89 ? -23.388 -3.052 44.767 1.00 91.38 89 LEU A C 1
ATOM 680 O O . LEU A 1 89 ? -23.900 -3.310 45.857 1.00 91.38 89 LEU A O 1
ATOM 684 N N . SER A 1 90 ? -22.918 -4.007 43.959 1.00 91.25 90 SER A N 1
ATOM 685 C CA . SER A 1 90 ? -22.983 -5.442 44.266 1.00 91.25 90 SER A CA 1
ATOM 686 C C . SER A 1 90 ? -22.217 -5.784 45.547 1.00 91.25 90 SER A C 1
ATOM 688 O O . SER A 1 90 ? -22.718 -6.506 46.409 1.00 91.25 90 SER A O 1
ATOM 690 N N . THR A 1 91 ? -21.022 -5.217 45.725 1.00 91.56 91 THR A N 1
ATOM 691 C CA . THR A 1 91 ? -20.199 -5.447 46.923 1.00 91.56 91 THR A CA 1
ATOM 692 C C . THR A 1 91 ? -20.767 -4.773 48.173 1.00 91.56 91 THR A C 1
ATOM 694 O O . THR A 1 91 ? -20.651 -5.339 49.259 1.00 91.56 91 THR A O 1
ATOM 697 N N . VAL A 1 92 ? -21.452 -3.629 48.055 1.00 92.38 92 VAL A N 1
ATOM 698 C CA . VAL A 1 92 ? -22.193 -3.014 49.174 1.00 92.38 92 VAL A CA 1
ATOM 699 C C . VAL A 1 92 ? -23.337 -3.922 49.631 1.00 92.38 92 VAL A C 1
ATOM 701 O O . VAL A 1 92 ? -23.452 -4.196 50.826 1.00 92.38 92 VAL A O 1
ATOM 704 N N . ILE A 1 93 ? -24.142 -4.446 48.700 1.00 91.94 93 ILE A N 1
ATOM 705 C CA . ILE A 1 93 ? -25.237 -5.378 49.018 1.00 91.94 93 ILE A CA 1
ATOM 706 C C . ILE A 1 93 ? -24.685 -6.646 49.686 1.00 91.94 93 ILE A C 1
ATOM 708 O O . ILE A 1 93 ? -25.197 -7.072 50.725 1.00 91.94 93 ILE A O 1
ATOM 712 N N . LEU A 1 94 ? -23.594 -7.202 49.146 1.00 90.44 94 LEU A N 1
ATOM 713 C CA . LEU A 1 94 ? -22.893 -8.350 49.726 1.00 90.44 94 LEU A CA 1
ATOM 714 C C . LEU A 1 94 ? -22.438 -8.064 51.169 1.00 90.44 94 LEU A C 1
ATOM 716 O O . LEU A 1 94 ? -22.663 -8.882 52.060 1.00 90.44 94 LEU A O 1
ATOM 720 N N . ARG A 1 95 ? -21.838 -6.892 51.424 1.00 89.06 95 ARG A N 1
ATOM 721 C CA . ARG A 1 95 ? -21.375 -6.484 52.761 1.00 89.06 95 ARG A CA 1
ATOM 722 C C . ARG A 1 95 ? -22.518 -6.386 53.761 1.00 89.06 95 ARG A C 1
ATOM 724 O O . ARG A 1 95 ? -22.367 -6.873 54.880 1.00 89.06 95 ARG A O 1
ATOM 731 N N . VAL A 1 96 ? -23.648 -5.792 53.378 1.00 89.94 96 VAL A N 1
ATOM 732 C CA . VAL A 1 96 ? -24.821 -5.666 54.257 1.00 89.94 96 VAL A CA 1
ATOM 733 C C . VAL A 1 96 ? -25.365 -7.047 54.625 1.00 89.94 96 VAL A C 1
ATOM 735 O O . VAL A 1 96 ? -25.558 -7.327 55.809 1.00 89.94 96 VAL A O 1
ATOM 738 N N . ALA A 1 97 ? -25.530 -7.937 53.642 1.00 89.75 97 ALA A N 1
ATOM 739 C CA . ALA A 1 97 ? -26.024 -9.294 53.875 1.00 89.75 97 ALA A CA 1
ATOM 740 C C . ALA A 1 97 ? -25.075 -10.112 54.771 1.00 89.75 97 ALA A C 1
ATOM 742 O O . ALA A 1 97 ? -25.512 -10.698 55.762 1.00 89.75 97 ALA A O 1
ATOM 743 N N . VAL A 1 98 ? -23.768 -10.099 54.483 1.00 89.31 98 VAL A N 1
ATOM 744 C CA . VAL A 1 98 ? -22.762 -10.827 55.276 1.00 89.31 98 VAL A CA 1
ATOM 745 C C . VAL A 1 98 ? -22.639 -10.259 56.691 1.00 89.31 98 VAL A C 1
ATOM 747 O O . VAL A 1 98 ? -22.493 -11.029 57.634 1.00 89.31 98 VAL A O 1
ATOM 750 N N . THR A 1 99 ? -22.737 -8.940 56.879 1.00 86.38 99 THR A N 1
ATOM 751 C CA . THR A 1 99 ? -22.684 -8.319 58.218 1.00 86.38 99 THR A CA 1
ATOM 752 C C . THR A 1 99 ? -23.923 -8.670 59.047 1.00 86.38 99 THR A C 1
ATOM 754 O O . THR A 1 99 ? -23.815 -8.962 60.238 1.00 86.38 99 THR A O 1
ATOM 757 N N . ALA A 1 100 ? -25.103 -8.710 58.419 1.00 86.00 100 ALA A N 1
ATOM 758 C CA . ALA A 1 100 ? -26.334 -9.140 59.077 1.00 86.00 100 ALA A CA 1
ATOM 759 C C . ALA A 1 100 ? -26.299 -10.630 59.462 1.00 86.00 100 ALA A C 1
ATOM 761 O O . ALA A 1 100 ? -26.760 -11.001 60.537 1.00 86.00 100 ALA A O 1
ATOM 762 N N . GLN A 1 101 ? -25.717 -11.489 58.625 1.00 88.31 101 GLN A N 1
ATOM 763 C CA . GLN A 1 101 ? -25.552 -12.908 58.947 1.00 88.31 101 GLN A CA 1
ATOM 764 C C . GLN A 1 101 ? -24.456 -13.155 59.987 1.00 88.31 101 GLN A C 1
ATOM 766 O O . GLN A 1 101 ? -24.630 -13.988 60.877 1.00 88.31 101 GLN A O 1
ATOM 771 N N . SER A 1 102 ? -23.336 -12.431 59.910 1.00 86.06 102 SER A N 1
ATOM 772 C CA . SER A 1 102 ? -22.223 -12.592 60.846 1.00 86.06 102 SER A CA 1
ATOM 773 C C . SER A 1 102 ? -22.623 -12.208 62.268 1.00 86.06 102 SER A C 1
ATOM 775 O O . SER A 1 102 ? -22.196 -12.881 63.205 1.00 86.06 102 SER A O 1
ATOM 777 N N . SER A 1 103 ? -23.496 -11.211 62.451 1.00 83.56 103 SER A N 1
ATOM 778 C CA . SER A 1 103 ? -24.046 -10.889 63.771 1.00 83.56 103 SER A CA 1
ATOM 779 C C . SER A 1 103 ? -24.852 -12.071 64.326 1.00 83.56 103 SER A C 1
ATOM 781 O O . SER A 1 103 ? -24.540 -12.571 65.405 1.00 83.56 103 SER A O 1
ATOM 783 N N . ILE A 1 104 ? -25.784 -12.640 63.559 1.00 85.69 104 ILE A N 1
ATOM 784 C CA . ILE A 1 104 ? -26.583 -13.792 64.008 1.00 85.69 104 ILE A CA 1
ATOM 785 C C . ILE A 1 104 ? -25.695 -14.999 64.342 1.00 85.69 104 ILE A C 1
ATOM 787 O O . ILE A 1 104 ? -25.855 -15.602 65.405 1.00 85.69 104 ILE A O 1
ATOM 791 N N . TYR A 1 105 ? -24.711 -15.323 63.496 1.00 85.12 105 TYR A N 1
ATOM 792 C CA . TYR A 1 105 ? -23.763 -16.404 63.781 1.00 85.12 105 TYR A CA 1
ATOM 793 C C . TYR A 1 105 ? -22.909 -16.125 65.022 1.00 85.12 105 TYR A C 1
ATOM 795 O O . TYR A 1 105 ? -22.670 -17.038 65.808 1.00 85.12 105 TYR A O 1
ATOM 803 N N . THR A 1 106 ? -22.506 -14.875 65.255 1.00 84.00 106 THR A N 1
ATOM 804 C CA . THR A 1 106 ? -21.769 -14.472 66.466 1.00 84.00 106 THR A CA 1
ATOM 805 C C . THR A 1 106 ? -22.619 -14.699 67.723 1.00 84.00 106 THR A C 1
ATOM 807 O O . THR A 1 106 ? -22.132 -15.289 68.689 1.00 84.00 106 THR A O 1
ATOM 810 N N . SER A 1 107 ? -23.909 -14.338 67.697 1.00 82.31 107 SER A N 1
ATOM 811 C CA . SER A 1 107 ? -24.843 -14.600 68.804 1.00 82.31 107 SER A CA 1
ATOM 812 C C . SER A 1 107 ? -25.078 -16.103 69.029 1.00 82.31 107 SER A C 1
ATOM 814 O O . SER A 1 107 ? -25.135 -16.547 70.178 1.00 82.31 107 SER A O 1
ATOM 816 N N . LEU A 1 108 ? -25.167 -16.903 67.958 1.00 82.81 108 LEU A N 1
ATOM 817 C CA . LEU A 1 108 ? -25.321 -18.363 68.036 1.00 82.81 108 LEU A CA 1
ATOM 818 C C . LEU A 1 108 ? -24.078 -19.049 68.612 1.00 82.81 108 LEU A C 1
ATOM 820 O O . LEU A 1 108 ? -24.203 -19.920 69.471 1.00 82.81 108 LEU A O 1
ATOM 824 N N . ILE A 1 109 ? -22.880 -18.642 68.184 1.00 81.44 109 ILE A N 1
ATOM 825 C CA . ILE A 1 109 ? -21.618 -19.172 68.717 1.00 81.44 109 ILE A CA 1
ATOM 826 C C . ILE A 1 109 ? -21.487 -18.811 70.199 1.00 81.44 109 ILE A C 1
ATOM 828 O O . ILE A 1 109 ? -21.154 -19.682 70.998 1.00 81.44 109 ILE A O 1
ATOM 832 N N . ALA A 1 110 ? -21.810 -17.574 70.592 1.00 77.69 110 ALA A N 1
ATOM 833 C CA . ALA A 1 110 ? -21.819 -17.171 71.999 1.00 77.69 110 ALA A CA 1
ATOM 834 C C . ALA A 1 110 ? -22.799 -18.016 72.839 1.00 77.69 110 ALA A C 1
ATOM 836 O O . ALA A 1 110 ? -22.452 -18.450 73.938 1.00 77.69 110 ALA A O 1
ATOM 837 N N . GLY A 1 111 ? -23.990 -18.314 72.306 1.00 76.19 111 GLY A N 1
ATOM 838 C CA . GLY A 1 111 ? -24.961 -19.220 72.930 1.00 76.19 111 GLY A CA 1
ATOM 839 C C . GLY A 1 111 ? -24.438 -20.652 73.087 1.00 76.19 111 GLY A C 1
ATOM 840 O O . GLY A 1 111 ? -24.481 -21.201 74.184 1.00 76.19 111 GLY A O 1
ATOM 841 N N . LEU A 1 112 ? -23.857 -21.227 72.029 1.00 77.38 112 LEU A N 1
ATOM 842 C CA . LEU A 1 112 ? -23.268 -22.573 72.058 1.00 77.38 112 LEU A CA 1
ATOM 843 C C . LEU A 1 112 ? -22.083 -22.687 73.028 1.00 77.38 112 LEU A C 1
ATOM 845 O O . LEU A 1 112 ? -21.865 -23.749 73.611 1.00 77.38 112 LEU A O 1
ATOM 849 N N . VAL A 1 113 ? -21.289 -21.625 73.187 1.00 76.31 113 VAL A N 1
ATOM 850 C CA . VAL A 1 113 ? -20.194 -21.577 74.170 1.00 76.31 113 VAL A CA 1
ATOM 851 C C . VAL A 1 113 ? -20.763 -21.610 75.592 1.00 76.31 113 VAL A C 1
ATOM 853 O O . VAL A 1 113 ? -20.266 -22.373 76.414 1.00 76.31 113 VAL A O 1
ATOM 856 N N . LEU A 1 114 ? -21.816 -20.829 75.867 1.00 73.25 114 LEU A N 1
ATOM 857 C CA . LEU A 1 114 ? -22.475 -20.765 77.178 1.00 73.25 114 LEU A CA 1
ATOM 858 C C . LEU A 1 114 ? -23.203 -22.066 77.554 1.00 73.25 114 LEU A C 1
ATOM 860 O O . LEU A 1 114 ? -23.215 -22.432 78.726 1.00 73.25 114 LEU A O 1
ATOM 864 N N . GLU A 1 115 ? -23.810 -22.751 76.582 1.00 75.00 115 GLU A N 1
ATOM 865 C CA . GLU A 1 115 ? -24.600 -23.970 76.813 1.00 75.00 115 GLU A CA 1
ATOM 866 C C . GLU A 1 115 ? -23.746 -25.247 76.819 1.00 75.00 115 GLU A C 1
ATOM 868 O O . GLU A 1 115 ? -24.030 -26.174 77.574 1.00 75.00 115 GLU A O 1
ATOM 873 N N . GLY A 1 116 ? -22.696 -25.311 75.992 1.00 65.75 116 GLY A N 1
ATOM 874 C CA . GLY A 1 116 ? -21.908 -26.531 75.795 1.00 65.75 116 GLY A CA 1
ATOM 875 C C . GLY A 1 116 ? -20.655 -26.657 76.668 1.00 65.75 116 GLY A C 1
ATOM 876 O O . GLY A 1 116 ? -20.208 -27.775 76.918 1.00 65.75 116 GLY A O 1
ATOM 877 N N . HIS A 1 117 ? -20.059 -25.548 77.123 1.00 60.28 117 HIS A N 1
ATOM 878 C CA . HIS A 1 117 ? -18.774 -25.568 77.830 1.00 60.28 117 HIS A CA 1
ATOM 879 C C . HIS A 1 117 ? -18.811 -24.670 79.071 1.00 60.28 117 HIS A C 1
ATOM 881 O O . HIS A 1 117 ? -19.181 -23.506 79.000 1.00 60.28 117 HIS A O 1
ATOM 887 N N . GLY A 1 118 ? -18.391 -25.198 80.226 1.00 56.28 118 GLY A N 1
ATOM 888 C CA . GLY A 1 118 ? -18.329 -24.436 81.476 1.00 56.28 118 GLY A CA 1
ATOM 889 C C . GLY A 1 118 ? -17.365 -23.251 81.376 1.00 56.28 118 GLY A C 1
ATOM 890 O O . GLY A 1 118 ? -16.154 -23.413 81.534 1.00 56.28 118 GLY A O 1
ATOM 891 N N . VAL A 1 119 ? -17.904 -22.063 81.105 1.00 63.62 119 VAL A N 1
ATOM 892 C CA . VAL A 1 119 ? -17.167 -20.797 81.091 1.00 63.62 119 VAL A CA 1
ATOM 893 C C . VAL A 1 119 ? -16.904 -20.364 82.543 1.00 63.62 119 VAL A C 1
ATOM 895 O O . VAL A 1 119 ? -17.812 -20.451 83.373 1.00 63.62 119 VAL A O 1
ATOM 898 N N . PRO A 1 120 ? -15.697 -19.881 82.896 1.00 64.81 120 PRO A N 1
ATOM 899 C CA . PRO A 1 120 ? -15.454 -19.307 84.218 1.00 64.81 120 PRO A CA 1
ATOM 900 C C . PRO A 1 120 ? -16.417 -18.138 84.498 1.00 64.81 120 PRO A C 1
ATOM 902 O O . PRO A 1 120 ? -16.616 -17.272 83.641 1.00 64.81 120 PRO A O 1
ATOM 905 N N . LEU A 1 121 ? -17.012 -18.115 85.701 1.00 63.84 121 LEU A N 1
ATOM 906 C CA . LEU A 1 121 ? -18.141 -17.240 86.073 1.00 63.84 121 LEU A CA 1
ATOM 907 C C . LEU A 1 121 ? -17.924 -15.752 85.742 1.00 63.84 121 LEU A C 1
ATOM 909 O O . LEU A 1 121 ? -18.879 -15.059 85.403 1.00 63.84 121 LEU A O 1
ATOM 913 N N . HIS A 1 122 ? -16.683 -15.257 85.801 1.00 68.25 122 HIS A N 1
ATOM 914 C CA . HIS A 1 122 ? -16.376 -13.847 85.537 1.00 68.25 122 HIS A CA 1
ATOM 915 C C . HIS A 1 122 ? -16.512 -13.440 84.062 1.00 68.25 122 HIS A C 1
ATOM 917 O O . HIS A 1 122 ? -16.688 -12.258 83.792 1.00 68.25 122 HIS A O 1
ATOM 923 N N . ARG A 1 123 ? -16.459 -14.384 83.108 1.00 67.50 123 ARG A N 1
ATOM 924 C CA . ARG A 1 123 ? -16.644 -14.116 81.663 1.00 67.50 123 ARG A CA 1
ATOM 925 C C . ARG A 1 123 ? -18.030 -14.487 81.137 1.00 67.50 123 ARG A C 1
ATOM 927 O O . ARG A 1 123 ? -18.372 -14.118 80.016 1.00 67.50 123 ARG A O 1
ATOM 934 N N . ALA A 1 124 ? -18.843 -15.176 81.939 1.00 68.06 124 ALA A N 1
ATOM 935 C CA . ALA A 1 124 ? -20.207 -15.549 81.567 1.00 68.06 124 ALA A CA 1
ATOM 936 C C . ALA A 1 124 ? -21.106 -14.316 81.358 1.00 68.06 124 ALA A C 1
ATOM 938 O O . ALA A 1 124 ? -21.906 -14.288 80.425 1.00 68.06 124 ALA A O 1
ATOM 939 N N . ALA A 1 125 ? -20.928 -13.271 82.176 1.00 71.31 125 ALA A N 1
ATOM 940 C CA . ALA A 1 125 ? -21.654 -12.011 82.027 1.00 71.31 125 ALA A CA 1
ATOM 941 C C . ALA A 1 125 ? -21.322 -11.311 80.699 1.00 71.31 125 ALA A C 1
ATOM 943 O O . ALA A 1 125 ? -22.224 -10.863 79.998 1.00 71.31 125 ALA A O 1
ATOM 944 N N . GLU A 1 126 ? -20.045 -11.279 80.310 1.00 73.06 126 GLU A N 1
ATOM 945 C CA . GLU A 1 126 ? -19.612 -10.640 79.064 1.00 73.06 126 GLU A CA 1
ATOM 946 C C . GLU A 1 126 ? -20.092 -11.406 77.818 1.00 73.06 126 GLU A C 1
ATOM 948 O O . GLU A 1 126 ? -20.573 -10.798 76.864 1.00 73.06 126 GLU A O 1
ATOM 953 N N . LEU A 1 127 ? -20.062 -12.743 77.849 1.00 70.62 127 LEU A N 1
ATOM 954 C CA . LEU A 1 127 ? -20.606 -13.587 76.775 1.00 70.62 127 LEU A CA 1
ATOM 955 C C . LEU A 1 127 ? -22.138 -13.503 76.667 1.00 70.62 127 LEU A C 1
ATOM 957 O O . LEU A 1 127 ? -22.677 -13.548 75.562 1.00 70.62 127 LEU A O 1
ATOM 961 N N . SER A 1 128 ? -22.840 -13.334 77.791 1.00 68.62 128 SER A N 1
ATOM 962 C CA . SER A 1 128 ? -24.290 -13.097 77.813 1.00 68.62 128 SER A CA 1
ATOM 963 C C . SER A 1 128 ? -24.653 -11.741 77.198 1.00 68.62 128 SER A C 1
ATOM 965 O O . SER A 1 128 ? -25.615 -11.636 76.439 1.00 68.62 128 SER A O 1
ATOM 967 N N . VAL A 1 129 ? -23.836 -10.709 77.439 1.00 76.25 129 VAL A N 1
ATOM 968 C CA . VAL A 1 129 ? -24.010 -9.403 76.790 1.00 76.25 129 VAL A CA 1
ATOM 969 C C . VAL A 1 129 ? -23.778 -9.509 75.286 1.00 76.25 129 VAL A C 1
ATOM 971 O O . VAL A 1 129 ? -24.612 -9.015 74.546 1.00 76.25 129 VAL A O 1
ATOM 974 N N . ILE A 1 130 ? -22.750 -10.221 74.812 1.00 73.12 130 ILE A N 1
ATOM 975 C CA . ILE A 1 130 ? -22.495 -10.408 73.365 1.00 73.12 130 ILE A CA 1
ATOM 976 C C . ILE A 1 130 ? -23.640 -11.161 72.665 1.00 73.12 130 ILE A C 1
ATOM 978 O O . ILE A 1 130 ? -23.927 -10.919 71.492 1.00 73.12 130 ILE A O 1
ATOM 982 N N . ARG A 1 131 ? -24.342 -12.044 73.387 1.00 67.12 131 ARG A N 1
ATOM 983 C CA . ARG A 1 131 ? -25.549 -12.720 72.888 1.00 67.12 131 ARG A CA 1
ATOM 984 C C . ARG A 1 131 ? -26.701 -11.734 72.627 1.00 67.12 131 ARG A C 1
ATOM 986 O O . ARG A 1 131 ? -27.434 -11.945 71.663 1.00 67.12 131 ARG A O 1
ATOM 993 N N . CYS A 1 132 ? -26.844 -10.682 73.441 1.00 63.62 132 CYS A N 1
ATOM 994 C CA . CYS A 1 132 ? -27.960 -9.721 73.391 1.00 63.62 132 CYS A CA 1
ATOM 995 C C . CYS A 1 132 ? -27.630 -8.389 72.689 1.00 63.62 132 CYS A C 1
ATOM 997 O O . CYS A 1 132 ? -28.497 -7.796 72.056 1.00 63.62 132 CYS A O 1
ATOM 999 N N . ALA A 1 133 ? -26.393 -7.917 72.808 1.00 66.19 133 ALA A N 1
ATOM 1000 C CA . ALA A 1 133 ? -25.865 -6.672 72.268 1.00 66.19 133 ALA A CA 1
ATOM 1001 C C . ALA A 1 133 ? -24.572 -7.007 71.520 1.00 66.19 133 ALA A C 1
ATOM 1003 O O . ALA A 1 133 ? -23.520 -7.258 72.112 1.00 66.19 133 ALA A O 1
ATOM 1004 N N . ASN A 1 134 ? -24.693 -7.110 70.203 1.00 65.69 134 ASN A N 1
ATOM 1005 C CA . ASN A 1 134 ? -23.677 -7.722 69.372 1.00 65.69 134 ASN A CA 1
ATOM 1006 C C . ASN A 1 134 ? -22.844 -6.645 68.664 1.00 65.69 134 ASN A C 1
ATOM 1008 O O . ASN A 1 134 ? -23.275 -6.087 67.660 1.00 65.69 134 ASN A O 1
ATOM 1012 N N . ASP A 1 135 ? -21.642 -6.384 69.182 1.00 66.12 135 ASP A N 1
ATOM 1013 C CA . ASP A 1 135 ? -20.660 -5.452 68.595 1.00 66.12 135 ASP A CA 1
ATOM 1014 C C . ASP A 1 135 ? -19.826 -6.098 67.462 1.00 66.12 135 ASP A C 1
ATOM 1016 O O . ASP A 1 135 ? -18.814 -5.552 67.018 1.00 66.12 135 ASP A O 1
ATOM 1020 N N . GLY A 1 136 ? -20.227 -7.286 66.992 1.00 68.56 136 GLY A N 1
ATOM 1021 C CA . GLY A 1 136 ? -19.575 -8.019 65.910 1.00 68.56 136 GLY A CA 1
ATOM 1022 C C . GLY A 1 136 ? -18.534 -9.056 66.367 1.00 68.56 136 GLY A C 1
ATOM 1023 O O . GLY A 1 136 ? -18.275 -9.247 67.559 1.00 68.56 136 GLY A O 1
ATOM 1024 N N . PRO A 1 137 ? -17.906 -9.766 65.411 1.00 70.69 137 PRO A N 1
ATOM 1025 C CA . PRO A 1 137 ? -17.118 -10.968 65.696 1.00 70.69 137 PRO A CA 1
ATOM 1026 C C . PRO A 1 137 ? -15.734 -10.719 66.301 1.00 70.69 137 PRO A C 1
ATOM 1028 O O . PRO A 1 137 ? -15.143 -11.644 66.861 1.00 70.69 137 PRO A O 1
ATOM 1031 N N . LEU A 1 138 ? -15.210 -9.491 66.227 1.00 74.25 138 LEU A N 1
ATOM 1032 C CA . LEU A 1 138 ? -13.898 -9.111 66.775 1.00 74.25 138 LEU A CA 1
ATOM 1033 C C . LEU A 1 138 ? -13.813 -9.339 68.289 1.00 74.25 138 LEU A C 1
ATOM 1035 O O . LEU A 1 138 ? -12.848 -9.908 68.796 1.00 74.25 138 LEU A O 1
ATOM 1039 N N . ARG A 1 139 ? -14.853 -8.932 69.021 1.00 72.69 139 ARG A N 1
ATOM 1040 C CA . ARG A 1 139 ? -14.879 -9.030 70.483 1.00 72.69 139 ARG A CA 1
ATOM 1041 C C . ARG A 1 139 ? -15.030 -10.481 70.945 1.00 72.69 139 ARG A C 1
ATOM 1043 O O . ARG A 1 139 ? -14.349 -10.909 71.875 1.00 72.69 139 ARG A O 1
ATOM 1050 N N . LEU A 1 140 ? -15.861 -11.260 70.247 1.00 70.50 140 LEU A N 1
ATOM 1051 C CA . LEU A 1 140 ? -16.048 -12.688 70.510 1.00 70.50 140 LEU A CA 1
ATOM 1052 C C . LEU A 1 140 ? -14.771 -13.495 70.223 1.00 70.50 140 LEU A C 1
ATOM 1054 O O . LEU A 1 140 ? -14.364 -14.315 71.045 1.00 70.50 140 LEU A O 1
ATOM 1058 N N . SER A 1 141 ? -14.111 -13.253 69.088 1.00 68.94 141 SER A N 1
ATOM 1059 C CA . SER A 1 141 ? -12.872 -13.956 68.723 1.00 68.94 141 SER A CA 1
ATOM 1060 C C . SE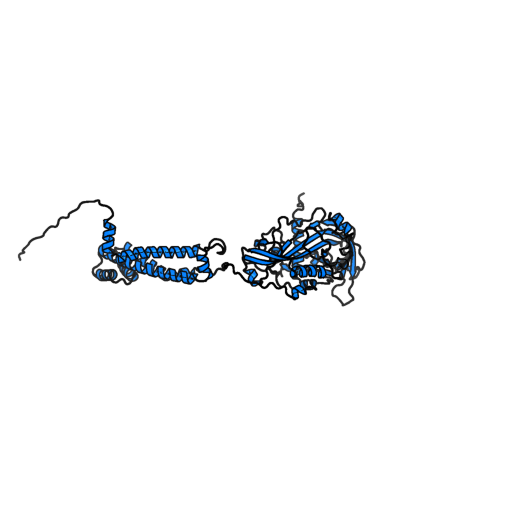R A 1 141 ? -11.727 -13.647 69.690 1.00 68.94 141 SER A C 1
ATOM 1062 O O . SER A 1 141 ? -11.038 -14.575 70.109 1.00 68.94 141 SER A O 1
ATOM 1064 N N . TRP A 1 142 ? -11.581 -12.397 70.141 1.00 77.69 142 TRP A N 1
ATOM 1065 C CA . TRP A 1 142 ? -10.615 -12.015 71.180 1.00 77.69 142 TRP A CA 1
ATOM 1066 C C . TRP A 1 142 ? -10.852 -12.736 72.520 1.00 77.69 142 TRP A C 1
ATOM 1068 O O . TRP A 1 142 ? -9.923 -13.263 73.146 1.00 77.69 142 TRP A O 1
ATOM 1078 N N . LEU A 1 143 ? -12.111 -12.816 72.959 1.00 72.25 143 LEU A N 1
ATOM 1079 C CA . LEU A 1 143 ? -12.477 -13.498 74.204 1.00 72.25 143 LEU A CA 1
ATOM 1080 C C . LEU A 1 143 ? -12.250 -15.012 74.134 1.00 72.25 143 LEU A C 1
ATOM 1082 O O . LEU A 1 143 ? -11.798 -15.608 75.116 1.00 72.25 143 LEU A O 1
ATOM 1086 N N . LEU A 1 144 ? -12.519 -15.624 72.978 1.00 70.50 144 LEU A N 1
ATOM 1087 C CA . LEU A 1 144 ? -12.313 -17.053 72.756 1.00 70.50 144 LEU A CA 1
ATOM 1088 C C . LEU A 1 144 ? -10.823 -17.406 72.605 1.00 70.50 144 LEU A C 1
ATOM 1090 O O . LEU A 1 144 ? -10.387 -18.369 73.236 1.00 70.50 144 LEU A O 1
ATOM 1094 N N . LEU A 1 145 ? -10.023 -16.605 71.882 1.00 68.19 145 LEU A N 1
ATOM 1095 C CA . LEU A 1 145 ? -8.568 -16.809 71.734 1.00 68.19 145 LEU A CA 1
ATOM 1096 C C . LEU A 1 145 ? -7.815 -16.730 73.067 1.00 68.19 145 LEU A C 1
ATOM 1098 O O . LEU A 1 145 ? -6.860 -17.468 73.296 1.00 68.19 145 LEU A O 1
ATOM 1102 N N . THR A 1 146 ? -8.241 -15.845 73.966 1.00 71.25 146 THR A N 1
ATOM 1103 C CA . THR A 1 146 ? -7.586 -15.680 75.275 1.00 71.25 146 THR A CA 1
ATOM 1104 C C . THR A 1 146 ? -7.995 -16.746 76.297 1.00 71.25 146 THR A C 1
ATOM 1106 O O . THR A 1 146 ? -7.400 -16.815 77.369 1.00 71.25 146 THR A O 1
ATOM 1109 N N . SER A 1 147 ? -8.987 -17.596 75.992 1.00 64.75 147 SER A N 1
ATOM 1110 C CA . SER A 1 147 ? -9.472 -18.666 76.884 1.00 64.75 147 SER A CA 1
ATOM 1111 C C . SER A 1 147 ? -9.129 -20.086 76.406 1.00 64.75 147 SER A C 1
ATOM 1113 O O . SER A 1 147 ? -9.686 -21.065 76.911 1.00 64.75 147 SER A O 1
ATOM 1115 N N . VAL A 1 148 ? -8.200 -20.212 75.447 1.00 53.97 148 VAL A N 1
ATOM 1116 C CA . VAL A 1 148 ? -7.804 -21.461 74.772 1.00 53.97 148 VAL A CA 1
ATOM 1117 C C . VAL A 1 148 ? -7.255 -22.486 75.767 1.00 53.97 148 VAL A C 1
ATOM 1119 O O . VAL A 1 148 ? -6.057 -22.619 75.998 1.00 53.97 148 VAL A O 1
ATOM 1122 N N . ARG A 1 149 ? -8.158 -23.258 76.369 1.00 56.41 149 ARG A N 1
ATOM 1123 C CA . ARG A 1 149 ? -7.813 -24.553 76.960 1.00 56.41 149 ARG A CA 1
ATOM 1124 C C . ARG A 1 149 ? -8.869 -25.637 76.756 1.00 56.41 149 ARG A C 1
ATOM 1126 O O . ARG A 1 149 ? -8.526 -26.800 76.936 1.00 56.41 149 ARG A O 1
ATOM 1133 N N . ARG A 1 150 ? -10.109 -25.311 76.339 1.00 57.56 150 ARG A N 1
ATOM 1134 C CA . ARG A 1 150 ? -11.163 -26.323 76.077 1.00 57.56 150 ARG A CA 1
ATOM 1135 C C . ARG A 1 150 ? -12.143 -26.070 74.908 1.00 57.56 150 ARG A C 1
ATOM 1137 O O . ARG A 1 150 ? -12.920 -26.972 74.639 1.00 57.56 150 ARG A O 1
ATOM 1144 N N . SER A 1 151 ? -12.098 -24.953 74.161 1.00 65.31 151 SER A N 1
ATOM 1145 C CA . SER A 1 151 ? -13.060 -24.676 73.057 1.00 65.31 151 SER A CA 1
ATOM 1146 C C . SER A 1 151 ? -12.412 -24.338 71.696 1.00 65.31 151 SER A C 1
ATOM 1148 O O . SER A 1 151 ? -12.803 -23.383 71.019 1.00 65.31 151 SER A O 1
ATOM 1150 N N . ALA A 1 152 ? -11.406 -25.111 71.274 1.00 71.62 152 ALA A N 1
ATOM 1151 C CA . ALA A 1 152 ? -10.644 -24.837 70.047 1.00 71.62 152 ALA A CA 1
ATOM 1152 C C . ALA A 1 152 ? -11.524 -24.735 68.783 1.00 71.62 152 ALA A C 1
ATOM 1154 O O . ALA A 1 152 ? -11.347 -23.813 67.995 1.00 71.62 152 ALA A O 1
ATOM 1155 N N . ALA A 1 153 ? -12.522 -25.612 68.619 1.00 77.19 153 ALA A N 1
ATOM 1156 C CA . ALA A 1 153 ? -13.401 -25.605 67.443 1.00 77.19 153 ALA A CA 1
ATOM 1157 C C . ALA A 1 153 ? -14.236 -24.313 67.315 1.00 77.19 153 ALA A C 1
ATOM 1159 O O . ALA A 1 153 ? -14.363 -23.757 66.227 1.00 77.19 153 ALA A O 1
ATOM 1160 N N . GLN A 1 154 ? -14.763 -23.794 68.428 1.00 78.44 154 GLN A N 1
ATOM 1161 C CA . GLN A 1 154 ? -15.546 -22.551 68.440 1.00 78.44 154 GLN A CA 1
ATOM 1162 C C . GLN A 1 154 ? -14.659 -21.314 68.253 1.00 78.44 154 GLN A C 1
ATOM 1164 O O . GLN A 1 154 ? -15.069 -20.362 67.593 1.00 78.44 154 GLN A O 1
ATOM 1169 N N . ALA A 1 155 ? -13.427 -21.345 68.775 1.00 77.06 155 ALA A N 1
ATOM 1170 C CA . ALA A 1 155 ? -12.438 -20.302 68.524 1.00 77.06 155 ALA A CA 1
ATOM 1171 C C . ALA A 1 155 ? -12.041 -20.251 67.039 1.00 77.06 155 ALA A C 1
ATOM 1173 O O . ALA A 1 155 ? -12.020 -19.171 66.456 1.00 77.06 155 ALA A O 1
ATOM 1174 N N . VAL A 1 156 ? -11.809 -21.408 66.403 1.00 82.56 156 VAL A N 1
ATOM 1175 C CA . VAL A 1 156 ? -11.542 -21.496 64.957 1.00 82.56 156 VAL A CA 1
ATOM 1176 C C . VAL A 1 156 ? -12.717 -20.940 64.154 1.00 82.56 156 VAL A C 1
ATOM 1178 O O . VAL A 1 156 ? -12.502 -20.112 63.275 1.00 82.56 156 VAL A O 1
ATOM 1181 N N . LEU A 1 157 ? -13.958 -21.313 64.485 1.00 83.19 157 LEU A N 1
ATOM 1182 C CA . LEU A 1 157 ? -15.144 -20.807 63.787 1.00 83.19 157 LEU A CA 1
ATOM 1183 C C . LEU A 1 157 ? -15.289 -19.279 63.916 1.00 83.19 157 LEU A C 1
ATOM 1185 O O . LEU A 1 157 ? -15.581 -18.608 62.929 1.00 83.19 157 LEU A O 1
ATOM 1189 N N . ALA A 1 158 ? -15.028 -18.716 65.100 1.00 81.19 158 ALA A N 1
ATOM 1190 C CA . ALA A 1 158 ? -15.059 -17.270 65.324 1.00 81.19 158 ALA A CA 1
ATOM 1191 C C . ALA A 1 158 ? -13.944 -16.526 64.565 1.00 81.19 158 ALA A C 1
ATOM 1193 O O . ALA A 1 158 ? -14.183 -15.442 64.035 1.00 81.19 158 ALA A O 1
ATOM 1194 N N . VAL A 1 159 ? -12.744 -17.108 64.472 1.00 83.44 159 VAL A N 1
ATOM 1195 C CA . VAL A 1 159 ? -11.631 -16.558 63.678 1.00 83.44 159 VAL A CA 1
ATOM 1196 C C . VAL A 1 159 ? -11.936 -16.617 62.183 1.00 83.44 159 VAL A C 1
ATOM 1198 O O . VAL A 1 159 ? -11.701 -15.640 61.480 1.00 83.44 159 VAL A O 1
ATOM 1201 N N . VAL A 1 160 ? -12.499 -17.722 61.689 1.00 86.00 160 VAL A N 1
ATOM 1202 C CA . VAL A 1 160 ? -12.923 -17.847 60.286 1.00 86.00 160 VAL A CA 1
ATOM 1203 C C . VAL A 1 160 ? -14.003 -16.816 59.960 1.00 86.00 160 VAL A C 1
ATOM 1205 O O . VAL A 1 160 ? -13.909 -16.143 58.937 1.00 86.00 160 VAL A O 1
ATOM 1208 N N . LEU A 1 161 ? -14.986 -16.631 60.848 1.00 85.56 161 LEU A N 1
ATOM 1209 C CA . LEU A 1 161 ? -16.023 -15.612 60.682 1.00 85.56 161 LEU A CA 1
ATOM 1210 C C . LEU A 1 161 ? -15.420 -14.197 60.647 1.00 85.56 161 LEU A C 1
ATOM 1212 O O . LEU A 1 161 ? -15.801 -13.385 59.806 1.00 85.56 161 LEU A O 1
ATOM 1216 N N . LEU A 1 162 ? -14.441 -13.920 61.517 1.00 83.56 162 LEU A N 1
ATOM 1217 C CA . LEU A 1 162 ? -13.707 -12.658 61.528 1.00 83.56 162 LEU A CA 1
ATOM 1218 C C . LEU A 1 162 ? -12.959 -12.429 60.206 1.00 83.56 162 LEU A C 1
ATOM 1220 O O . LEU A 1 162 ? -13.143 -11.390 59.576 1.00 83.56 162 LEU A O 1
ATOM 1224 N N . LEU A 1 163 ? -12.160 -13.397 59.757 1.00 85.88 163 LEU A N 1
ATOM 1225 C CA . LEU A 1 163 ? -11.400 -13.301 58.509 1.00 85.88 163 LEU A CA 1
ATOM 1226 C C . LEU A 1 163 ? -12.318 -13.116 57.297 1.00 85.88 163 LEU A C 1
ATOM 1228 O O . LEU A 1 163 ? -12.049 -12.258 56.459 1.00 85.88 163 LEU A O 1
ATOM 1232 N N . ALA A 1 164 ? -13.430 -13.853 57.235 1.00 84.38 164 ALA A N 1
ATOM 1233 C CA . ALA A 1 164 ? -14.428 -13.702 56.181 1.00 84.38 164 ALA A CA 1
ATOM 1234 C C . ALA A 1 164 ? -15.045 -12.295 56.185 1.00 84.38 164 ALA A C 1
ATOM 1236 O O . ALA A 1 164 ? -15.185 -11.680 55.130 1.00 84.38 164 ALA A O 1
ATOM 1237 N N . THR A 1 165 ? -15.361 -11.743 57.363 1.00 84.94 165 THR A N 1
ATOM 1238 C CA . THR A 1 165 ? -15.899 -10.378 57.456 1.00 84.94 165 THR A CA 1
ATOM 1239 C C . THR A 1 165 ? -14.876 -9.334 57.025 1.00 84.94 165 THR A C 1
ATOM 1241 O O . THR A 1 165 ? -15.224 -8.456 56.242 1.00 84.94 165 THR A O 1
ATOM 1244 N N . VAL A 1 166 ? -13.609 -9.462 57.433 1.00 86.25 166 VAL A N 1
ATOM 1245 C CA . VAL A 1 166 ? -12.526 -8.571 56.987 1.00 86.25 166 VAL A CA 1
ATOM 1246 C C . VAL A 1 166 ? -12.349 -8.652 55.469 1.00 86.25 166 VAL A C 1
ATOM 1248 O O . VAL A 1 166 ? -12.350 -7.617 54.807 1.00 86.25 166 VAL A O 1
ATOM 1251 N N . ALA A 1 167 ? -12.283 -9.854 54.891 1.00 85.44 167 ALA A N 1
ATOM 1252 C CA . ALA A 1 167 ? -12.160 -10.037 53.445 1.00 85.44 167 ALA A CA 1
ATOM 1253 C C . ALA A 1 167 ? -13.330 -9.393 52.678 1.00 85.44 167 ALA A C 1
ATOM 1255 O O . ALA A 1 167 ? -13.120 -8.684 51.694 1.00 85.44 167 ALA A O 1
ATOM 1256 N N . VAL A 1 168 ? -14.564 -9.555 53.166 1.00 87.19 168 VAL A N 1
ATOM 1257 C CA . VAL A 1 168 ? -15.757 -8.933 52.568 1.00 87.19 168 VAL A CA 1
ATOM 1258 C C . VAL A 1 168 ? -15.746 -7.405 52.711 1.00 87.19 168 VAL A C 1
ATOM 1260 O O . VAL A 1 168 ? -16.231 -6.711 51.813 1.00 87.19 168 VAL A O 1
ATOM 1263 N N . GLN A 1 169 ? -15.131 -6.845 53.758 1.00 86.38 169 GLN A N 1
ATOM 1264 C CA . GLN A 1 169 ? -14.925 -5.393 53.863 1.00 86.38 169 GLN A CA 1
ATOM 1265 C C . GLN A 1 169 ? -13.910 -4.851 52.851 1.00 86.38 169 GLN A C 1
ATOM 1267 O O . GLN A 1 169 ? -14.020 -3.693 52.461 1.00 86.38 169 GLN A O 1
ATOM 1272 N N . PHE A 1 170 ? -12.985 -5.669 52.347 1.00 86.88 170 PHE A N 1
ATOM 1273 C CA . PHE A 1 170 ? -12.052 -5.277 51.281 1.00 86.88 170 PHE A CA 1
ATOM 1274 C C . PHE A 1 170 ? -12.490 -5.720 49.877 1.00 86.88 170 PHE A C 1
ATOM 1276 O O . PHE A 1 170 ? -11.848 -5.348 48.900 1.00 86.88 170 PHE A O 1
ATOM 1283 N N . SER A 1 171 ? -13.617 -6.430 49.749 1.00 87.38 171 SER A N 1
ATOM 1284 C CA . SER A 1 171 ? -14.087 -6.993 48.472 1.00 87.38 171 SER A CA 1
ATOM 1285 C C . SER A 1 171 ? -14.199 -5.960 47.347 1.00 87.38 171 SER A C 1
ATOM 1287 O O . SER A 1 171 ? -13.641 -6.179 46.284 1.00 87.38 171 SER A O 1
ATOM 1289 N N . SER A 1 172 ? -14.830 -4.802 47.575 1.00 87.19 172 SER A N 1
ATOM 1290 C CA . SER A 1 172 ? -14.917 -3.739 46.561 1.00 87.19 172 SER A CA 1
ATOM 1291 C C . SER A 1 172 ? -13.552 -3.282 46.056 1.00 87.19 172 SER A C 1
ATOM 1293 O O . SER A 1 172 ? -13.435 -2.970 44.880 1.00 87.19 172 SER A O 1
ATOM 1295 N N . THR A 1 173 ? -12.540 -3.217 46.921 1.00 86.88 173 THR A N 1
ATOM 1296 C CA . THR A 1 173 ? -11.198 -2.793 46.516 1.00 86.88 173 THR A CA 1
ATOM 1297 C C . THR A 1 173 ? -10.514 -3.893 45.718 1.00 86.88 173 THR A C 1
ATOM 1299 O O . THR A 1 173 ? -9.944 -3.598 44.679 1.00 86.88 173 THR A O 1
ATOM 1302 N N . LEU A 1 174 ? -10.634 -5.150 46.163 1.00 87.44 174 LEU A N 1
ATOM 1303 C CA . LEU A 1 174 ? -10.065 -6.315 45.481 1.00 87.44 174 LEU A CA 1
ATOM 1304 C C . LEU A 1 174 ? -10.685 -6.536 44.093 1.00 87.44 174 LEU A C 1
ATOM 1306 O O . LEU A 1 174 ? -9.955 -6.730 43.128 1.00 87.44 174 LEU A O 1
ATOM 1310 N N . LEU A 1 175 ? -12.016 -6.459 43.974 1.00 86.56 175 LEU A N 1
ATOM 1311 C CA . LEU A 1 175 ? -12.701 -6.621 42.687 1.00 86.56 175 LEU A CA 1
ATOM 1312 C C . LEU A 1 175 ? -12.432 -5.451 41.735 1.00 86.56 175 LEU A C 1
ATOM 1314 O O . LEU A 1 175 ? -12.349 -5.663 40.536 1.00 86.56 175 LEU A O 1
ATOM 1318 N N . VAL A 1 176 ? -12.301 -4.219 42.241 1.00 86.88 176 VAL A N 1
ATOM 1319 C CA . VAL A 1 176 ? -11.976 -3.064 41.387 1.00 86.88 176 VAL A CA 1
ATOM 1320 C C . VAL A 1 176 ? -10.500 -3.064 40.987 1.00 86.88 176 VAL A C 1
ATOM 1322 O O . VAL A 1 176 ? -10.193 -2.645 39.879 1.00 86.88 176 VAL A O 1
ATOM 1325 N N . SER A 1 177 ? -9.590 -3.554 41.837 1.00 87.12 177 SER A N 1
ATOM 1326 C CA . SER A 1 177 ? -8.169 -3.677 41.480 1.00 87.12 177 SER A CA 1
ATOM 1327 C C . SER A 1 177 ? -7.892 -4.734 40.412 1.00 87.12 177 SER A C 1
ATOM 1329 O O . SER A 1 177 ? -6.854 -4.667 39.769 1.00 87.12 177 SER A O 1
ATOM 1331 N N . ASP A 1 178 ? -8.804 -5.692 40.241 1.00 85.56 178 ASP A N 1
ATOM 1332 C CA . ASP A 1 178 ? -8.737 -6.726 39.201 1.00 85.56 178 ASP A CA 1
ATOM 1333 C C . ASP A 1 178 ? -9.235 -6.223 37.831 1.00 85.56 178 ASP A C 1
ATOM 1335 O O . ASP A 1 178 ? -9.066 -6.895 36.820 1.00 85.56 178 ASP A O 1
ATOM 1339 N N . LEU A 1 179 ? -9.852 -5.035 37.768 1.00 82.94 179 LEU A N 1
ATOM 1340 C CA . LEU A 1 179 ? -10.337 -4.472 36.508 1.00 82.94 179 LEU A CA 1
ATOM 1341 C C . LEU A 1 179 ? -9.179 -3.873 35.703 1.00 82.94 179 LEU A C 1
ATOM 1343 O O . LEU A 1 179 ? -8.638 -2.823 36.053 1.00 82.94 179 LEU A O 1
ATOM 1347 N N . GLU A 1 180 ? -8.853 -4.508 34.581 1.00 81.19 180 GLU A N 1
ATOM 1348 C CA . GLU A 1 180 ? -7.948 -3.960 33.573 1.00 81.19 180 GLU A CA 1
ATOM 1349 C C . GLU A 1 180 ? -8.716 -3.149 32.514 1.00 81.19 180 GLU A C 1
ATOM 1351 O O . GLU A 1 180 ? -9.859 -3.450 32.164 1.00 81.19 180 GLU A O 1
ATOM 1356 N N . LEU A 1 181 ? -8.084 -2.090 31.999 1.00 77.19 181 LEU A N 1
ATOM 1357 C CA . LEU A 1 181 ? -8.614 -1.309 30.883 1.00 77.19 181 LEU A CA 1
ATOM 1358 C C . LEU A 1 181 ? -8.204 -1.964 29.565 1.00 77.19 181 LEU A C 1
ATOM 1360 O O . LEU A 1 181 ? -7.096 -1.745 29.079 1.00 77.19 181 LEU A O 1
ATOM 1364 N N . THR A 1 182 ? -9.117 -2.719 28.963 1.00 75.88 182 THR A N 1
ATOM 1365 C CA . THR A 1 182 ? -8.929 -3.301 27.631 1.00 75.88 182 THR A CA 1
ATOM 1366 C C . THR A 1 182 ? -9.827 -2.608 26.598 1.00 75.88 182 THR A C 1
ATOM 1368 O O . THR A 1 182 ? -10.971 -2.246 26.896 1.00 75.88 182 THR A O 1
ATOM 1371 N N . PRO A 1 183 ? -9.325 -2.348 25.374 1.00 76.50 183 PRO A N 1
ATOM 1372 C CA . PRO A 1 183 ? -10.139 -1.777 24.311 1.00 76.50 183 PRO A CA 1
ATOM 1373 C C . PRO A 1 183 ? -11.163 -2.811 23.832 1.00 76.50 183 PRO A C 1
ATOM 1375 O O . PRO A 1 183 ? -10.801 -3.912 23.426 1.00 76.50 183 PRO A O 1
ATOM 1378 N N . LEU A 1 184 ? -12.442 -2.438 23.851 1.00 81.12 184 LEU A N 1
ATOM 1379 C CA . LEU A 1 184 ? -13.543 -3.295 23.417 1.00 81.12 184 LEU A CA 1
ATOM 1380 C C . LEU A 1 184 ? -14.150 -2.784 22.111 1.00 81.12 184 LEU A C 1
ATOM 1382 O O . LEU A 1 184 ? -14.264 -1.575 21.894 1.00 81.12 184 LEU A O 1
ATOM 1386 N N . VAL A 1 185 ? -14.614 -3.700 21.259 1.00 84.69 185 VAL A N 1
ATOM 1387 C CA . VAL A 1 185 ? -15.315 -3.327 20.027 1.00 84.69 185 VAL A CA 1
ATOM 1388 C C . VAL A 1 185 ? -16.663 -2.692 20.369 1.00 84.69 185 VAL A C 1
ATOM 1390 O O . VAL A 1 185 ? -17.580 -3.363 20.856 1.00 84.69 185 VAL A O 1
ATOM 1393 N N . GLY A 1 186 ? -16.784 -1.395 20.077 1.00 84.25 186 GLY A N 1
ATOM 1394 C CA . GLY A 1 186 ? -18.011 -0.624 20.264 1.00 84.25 186 GLY A CA 1
ATOM 1395 C C . GLY A 1 186 ? -19.188 -1.129 19.425 1.00 84.25 186 GLY A C 1
ATOM 1396 O O . GLY A 1 186 ? -19.036 -1.951 18.520 1.00 84.25 186 GLY A O 1
ATOM 1397 N N . ASP A 1 187 ? -20.388 -0.645 19.743 1.00 84.81 187 ASP A N 1
ATOM 1398 C CA . ASP A 1 187 ? -21.581 -0.933 18.944 1.00 84.81 187 ASP A CA 1
ATOM 1399 C C . ASP A 1 187 ? -21.516 -0.233 17.577 1.00 84.81 187 ASP A C 1
ATOM 1401 O O . ASP A 1 187 ? -20.863 0.797 17.407 1.00 84.81 187 ASP A O 1
ATOM 1405 N N . SER A 1 188 ? -22.210 -0.791 16.583 1.00 85.62 188 SER A N 1
ATOM 1406 C CA . SER A 1 188 ? -22.282 -0.201 15.246 1.00 85.62 188 SER A CA 1
ATOM 1407 C C . SER A 1 188 ? -23.012 1.143 15.287 1.00 85.62 188 SER A C 1
ATOM 1409 O O . SER A 1 188 ? -24.182 1.204 15.671 1.00 85.62 188 SER A O 1
ATOM 1411 N N . ILE A 1 189 ? -22.349 2.208 14.837 1.00 88.69 189 ILE A N 1
ATOM 1412 C CA . ILE A 1 189 ? -22.916 3.559 14.795 1.00 88.69 189 ILE A CA 1
ATOM 1413 C C . ILE A 1 189 ? -23.259 3.918 13.350 1.00 88.69 189 ILE A C 1
ATOM 1415 O O . ILE A 1 189 ? -22.393 3.930 12.476 1.00 88.69 189 ILE A O 1
ATOM 1419 N N . ALA A 1 190 ? -24.521 4.275 13.102 1.00 90.44 190 ALA A N 1
ATOM 1420 C CA . ALA A 1 190 ? -24.932 4.849 11.826 1.00 90.44 190 ALA A CA 1
ATOM 1421 C C . ALA A 1 190 ? -24.412 6.293 11.723 1.00 90.44 190 ALA A C 1
ATOM 1423 O O . ALA A 1 190 ? -24.945 7.209 12.351 1.00 90.44 190 ALA A O 1
ATOM 1424 N N . LYS A 1 191 ? -23.354 6.497 10.932 1.00 88.69 191 LYS A N 1
ATOM 1425 C CA . LYS A 1 191 ? -22.731 7.806 10.701 1.00 88.69 191 LYS A CA 1
ATOM 1426 C C . LYS A 1 191 ? -22.936 8.233 9.251 1.00 88.69 191 LYS A C 1
ATOM 1428 O O . LYS A 1 191 ? -22.573 7.512 8.327 1.00 88.69 191 LYS A O 1
ATOM 1433 N N . SER A 1 192 ? -23.481 9.432 9.044 1.00 88.19 192 SER A N 1
ATOM 1434 C CA . SER A 1 192 ? -23.525 10.039 7.711 1.00 88.19 192 SER A CA 1
ATOM 1435 C C . SER A 1 192 ? -22.147 10.599 7.365 1.00 88.19 192 SER A C 1
ATOM 1437 O O . SER A 1 192 ? -21.655 11.515 8.029 1.00 88.19 192 SER A O 1
ATOM 1439 N N . VAL A 1 193 ? -21.516 10.032 6.340 1.00 85.38 193 VAL A N 1
ATOM 1440 C CA . VAL A 1 193 ? -20.213 10.472 5.836 1.00 85.38 193 VAL A CA 1
ATOM 1441 C C . VAL A 1 193 ? -20.428 11.213 4.524 1.00 85.38 193 VAL A C 1
ATOM 1443 O O . VAL A 1 193 ? -21.061 10.705 3.599 1.00 85.38 193 VAL A O 1
ATOM 1446 N N . ARG A 1 194 ? -19.902 12.437 4.434 1.00 80.06 194 ARG A N 1
ATOM 1447 C CA . ARG A 1 194 ? -19.947 13.207 3.190 1.00 80.06 194 ARG A CA 1
ATOM 1448 C C . ARG A 1 194 ? -18.876 12.686 2.244 1.00 80.06 194 ARG A C 1
ATOM 1450 O O . ARG A 1 194 ? -17.694 12.951 2.434 1.00 80.06 194 ARG A O 1
ATOM 1457 N N . LEU A 1 195 ? -19.312 11.977 1.211 1.00 73.81 195 LEU A N 1
ATOM 1458 C CA . LEU A 1 195 ? -18.452 11.573 0.110 1.00 73.81 195 LEU A CA 1
ATOM 1459 C C . LEU A 1 195 ? -18.152 12.797 -0.755 1.00 73.81 195 LEU A C 1
ATOM 1461 O O . LEU A 1 195 ? -19.033 13.334 -1.424 1.00 73.81 195 LEU A O 1
ATOM 1465 N N . HIS A 1 196 ? -16.904 13.248 -0.730 1.00 70.62 196 HIS A N 1
ATOM 1466 C CA . HIS A 1 196 ? -16.421 14.289 -1.623 1.00 70.62 196 HIS A CA 1
ATOM 1467 C C . HIS A 1 196 ? -15.086 13.865 -2.222 1.00 70.62 196 HIS A C 1
ATOM 1469 O O . HIS A 1 196 ? -14.208 13.372 -1.518 1.00 70.62 196 HIS A O 1
ATOM 1475 N N . VAL A 1 197 ? -14.936 14.076 -3.526 1.00 68.38 197 VAL A N 1
ATOM 1476 C CA . VAL A 1 197 ? -13.650 13.978 -4.211 1.00 68.38 197 VAL A CA 1
ATOM 1477 C C . VAL A 1 197 ? -13.068 15.382 -4.249 1.00 68.38 197 VAL A C 1
ATOM 1479 O O . VAL A 1 197 ? -13.678 16.274 -4.842 1.00 68.38 197 VAL A O 1
ATOM 1482 N N . SER A 1 198 ? -11.919 15.590 -3.602 1.00 68.00 198 SER A N 1
ATOM 1483 C CA . SER A 1 198 ? -11.309 16.917 -3.545 1.00 68.00 198 SER A CA 1
ATOM 1484 C C . SER A 1 198 ? -10.986 17.438 -4.947 1.00 68.00 198 SER A C 1
ATOM 1486 O O . SER A 1 198 ? -10.706 16.679 -5.883 1.00 68.00 198 SER A O 1
ATOM 1488 N N . ARG A 1 199 ? -10.987 18.767 -5.101 1.00 64.94 199 ARG A N 1
ATOM 1489 C CA . ARG A 1 199 ? -10.524 19.393 -6.347 1.00 64.94 199 ARG A CA 1
ATOM 1490 C C . ARG A 1 199 ? -9.080 19.025 -6.663 1.00 64.94 199 ARG A C 1
ATOM 1492 O O . ARG A 1 199 ? -8.758 18.935 -7.840 1.00 64.94 199 ARG A O 1
ATOM 1499 N N . ASP A 1 200 ? -8.260 18.753 -5.650 1.00 63.47 200 ASP A N 1
ATOM 1500 C CA . ASP A 1 200 ? -6.885 18.294 -5.834 1.00 63.47 200 ASP A CA 1
ATOM 1501 C C . ASP A 1 200 ? -6.862 16.947 -6.557 1.00 63.47 200 ASP A C 1
ATOM 1503 O O . ASP A 1 200 ? -6.209 16.837 -7.592 1.00 63.47 200 ASP A O 1
ATOM 1507 N N . VAL A 1 201 ? -7.685 15.983 -6.121 1.00 63.12 201 VAL A N 1
ATOM 1508 C CA . VAL A 1 201 ? -7.847 14.684 -6.799 1.00 63.12 201 VAL A CA 1
ATOM 1509 C C . VAL A 1 201 ? -8.372 14.860 -8.224 1.00 63.12 201 VAL A C 1
ATOM 1511 O O . VAL A 1 201 ? -7.886 14.229 -9.156 1.00 63.12 201 VAL A O 1
ATOM 1514 N N . ILE A 1 202 ? -9.321 15.772 -8.431 1.00 59.12 202 ILE A N 1
ATOM 1515 C CA . ILE A 1 202 ? -9.827 16.096 -9.770 1.00 59.12 202 ILE A CA 1
ATOM 1516 C C . ILE A 1 202 ? -8.750 16.785 -10.620 1.00 59.12 202 ILE A C 1
ATOM 1518 O O . ILE A 1 202 ? -8.730 16.611 -11.832 1.00 59.12 202 ILE A O 1
ATOM 1522 N N . SER A 1 203 ? -7.846 17.562 -10.030 1.00 55.69 203 SER A N 1
ATOM 1523 C CA . SER A 1 203 ? -6.772 18.300 -10.706 1.00 55.69 203 SER A CA 1
ATOM 1524 C C . SER A 1 203 ? -5.490 17.492 -10.917 1.00 55.69 203 SER A C 1
ATOM 1526 O O . SER A 1 203 ? -4.550 18.023 -11.509 1.00 55.69 203 SER A O 1
ATOM 1528 N N . LEU A 1 204 ? -5.479 16.203 -10.548 1.00 53.72 204 LEU A N 1
ATOM 1529 C CA . LEU A 1 204 ? -4.401 15.224 -10.773 1.00 53.72 204 LEU A CA 1
ATOM 1530 C C . LEU A 1 204 ? -4.043 14.972 -12.252 1.00 53.72 204 LEU A C 1
ATOM 1532 O O . LEU A 1 204 ? -3.319 14.038 -12.574 1.00 53.72 204 LEU A O 1
ATOM 1536 N N . ASN A 1 205 ? -4.414 15.885 -13.144 1.00 44.03 205 ASN A N 1
ATOM 1537 C CA . ASN A 1 205 ? -3.950 16.051 -14.520 1.00 44.03 205 ASN A CA 1
ATOM 1538 C C . ASN A 1 205 ? -2.400 16.183 -14.643 1.00 44.03 205 ASN A C 1
ATOM 1540 O O . ASN A 1 205 ? -1.847 16.383 -15.718 1.00 44.03 205 ASN A O 1
ATOM 1544 N N . ARG A 1 206 ? -1.658 16.067 -13.531 1.00 50.41 206 ARG A N 1
ATOM 1545 C CA . ARG A 1 206 ? -0.197 15.916 -13.459 1.00 50.41 206 ARG A CA 1
ATOM 1546 C C . ARG A 1 206 ? 0.203 14.652 -12.688 1.00 50.41 206 ARG A C 1
ATOM 1548 O O . ARG A 1 206 ? 1.147 14.697 -11.916 1.00 50.41 206 ARG A O 1
ATOM 1555 N N . GLN A 1 207 ? -0.503 13.535 -12.874 1.00 49.59 207 GLN A N 1
ATOM 1556 C CA . GLN A 1 207 ? -0.363 12.257 -12.140 1.00 49.59 207 GLN A CA 1
ATOM 1557 C C . GLN A 1 207 ? 1.057 11.683 -11.991 1.00 49.59 207 GLN A C 1
ATOM 1559 O O . GLN A 1 207 ? 1.304 10.834 -11.144 1.00 49.59 207 GLN A O 1
ATOM 1564 N N . MET A 1 208 ? 2.004 12.187 -12.766 1.00 48.72 208 MET A N 1
ATOM 1565 C CA . MET A 1 208 ? 3.421 11.867 -12.677 1.00 48.72 208 MET A CA 1
ATOM 1566 C C . MET A 1 208 ? 4.185 12.641 -11.586 1.00 48.72 208 MET A C 1
ATOM 1568 O O . MET A 1 208 ? 5.250 12.210 -11.157 1.00 48.72 208 MET A O 1
ATOM 1572 N N . ASN A 1 209 ? 3.617 13.734 -11.072 1.00 48.97 209 ASN A N 1
ATOM 1573 C CA . ASN A 1 209 ? 4.190 14.513 -9.977 1.00 48.97 209 ASN A CA 1
ATOM 1574 C C . ASN A 1 209 ? 3.833 13.969 -8.595 1.00 48.97 209 ASN A C 1
ATOM 1576 O O . ASN A 1 209 ? 4.450 14.412 -7.642 1.00 48.97 209 ASN A O 1
ATOM 1580 N N . ASN A 1 210 ? 2.892 13.028 -8.458 1.00 60.03 210 ASN A N 1
ATOM 1581 C CA . ASN A 1 210 ? 2.587 12.415 -7.154 1.00 60.03 210 ASN A CA 1
ATOM 1582 C C . ASN A 1 210 ? 3.640 11.406 -6.708 1.00 60.03 210 ASN A C 1
ATOM 1584 O O . ASN A 1 210 ? 3.695 11.049 -5.537 1.00 60.03 210 ASN A O 1
ATOM 1588 N N . TRP A 1 211 ? 4.455 10.938 -7.649 1.00 69.62 211 TRP A N 1
ATOM 1589 C CA . TRP A 1 211 ? 5.535 10.020 -7.346 1.00 69.62 211 TRP A CA 1
ATOM 1590 C C . TRP A 1 211 ? 6.719 10.792 -6.782 1.00 69.62 211 TRP A C 1
ATOM 1592 O O . TRP A 1 211 ? 7.524 10.192 -6.104 1.00 69.62 211 TRP A O 1
ATOM 1602 N N . VAL A 1 212 ? 6.828 12.099 -7.043 1.00 75.56 212 VAL A N 1
ATOM 1603 C CA . VAL A 1 212 ? 7.937 12.958 -6.603 1.00 75.56 212 VAL A CA 1
ATOM 1604 C C . VAL A 1 212 ? 7.917 13.247 -5.091 1.00 75.56 212 VAL A C 1
ATOM 1606 O O . VAL A 1 212 ? 8.968 13.097 -4.467 1.00 75.56 212 VAL A O 1
ATOM 1609 N N . PRO A 1 213 ? 6.792 13.663 -4.468 1.00 81.38 213 PRO A N 1
ATOM 1610 C CA . PRO A 1 213 ? 6.720 13.808 -3.023 1.00 81.38 213 PRO A CA 1
ATOM 1611 C C . PRO A 1 213 ? 6.659 12.440 -2.343 1.00 81.38 213 PRO A C 1
ATOM 1613 O O . PRO A 1 213 ? 6.239 11.444 -2.932 1.00 81.38 213 PRO A O 1
ATOM 1616 N N . GLN A 1 214 ? 7.055 12.422 -1.075 1.00 81.50 214 GLN A N 1
ATOM 1617 C CA . GLN A 1 214 ? 6.896 11.267 -0.202 1.00 81.50 214 GLN A CA 1
ATOM 1618 C C . GLN A 1 214 ? 5.422 10.817 -0.154 1.00 81.50 214 GLN A C 1
ATOM 1620 O O . GLN A 1 214 ? 4.535 11.681 -0.109 1.00 81.50 214 GLN A O 1
ATOM 1625 N N . PRO A 1 215 ? 5.138 9.499 -0.167 1.00 80.81 215 PRO A N 1
ATOM 1626 C CA . PRO A 1 215 ? 3.800 8.996 0.120 1.00 80.81 215 PRO A CA 1
ATOM 1627 C C . PRO A 1 215 ? 3.299 9.563 1.452 1.00 80.81 215 PRO A C 1
ATOM 1629 O O . PRO A 1 215 ? 3.990 9.498 2.463 1.00 80.81 215 PRO A O 1
ATOM 1632 N N . THR A 1 216 ? 2.096 10.135 1.467 1.00 78.25 216 THR A N 1
ATOM 1633 C CA . THR A 1 216 ? 1.533 10.706 2.701 1.00 78.25 216 THR A CA 1
ATOM 1634 C C . THR A 1 216 ? 1.087 9.637 3.687 1.00 78.25 216 THR A C 1
ATOM 1636 O O . THR A 1 216 ? 1.036 9.913 4.880 1.00 78.25 216 THR A O 1
ATOM 1639 N N . ALA A 1 217 ? 0.681 8.475 3.165 1.00 82.38 217 ALA A N 1
ATOM 1640 C CA . ALA A 1 217 ? 0.144 7.367 3.935 1.00 82.38 217 ALA A CA 1
ATOM 1641 C C . ALA A 1 217 ? -0.002 6.093 3.082 1.00 82.38 217 ALA A C 1
ATOM 1643 O O . ALA A 1 217 ? -0.315 6.185 1.889 1.00 82.38 217 ALA A O 1
ATOM 1644 N N . TYR A 1 218 ? 0.115 4.919 3.702 1.00 88.38 218 TYR A N 1
ATOM 1645 C CA . TYR A 1 218 ? -0.231 3.618 3.114 1.00 88.38 218 TYR A CA 1
ATOM 1646 C C . TYR A 1 218 ? -1.550 3.106 3.703 1.00 88.38 218 TYR A C 1
ATOM 1648 O O . TYR A 1 218 ? -1.596 2.203 4.530 1.00 88.38 218 TYR A O 1
ATOM 1656 N N . VAL A 1 219 ? -2.659 3.716 3.291 1.00 89.62 219 VAL A N 1
ATOM 1657 C CA . VAL A 1 219 ? -3.956 3.474 3.936 1.00 89.62 219 VAL A CA 1
ATOM 1658 C C . VAL A 1 219 ? -4.434 2.016 3.800 1.00 89.62 219 VAL A C 1
ATOM 1660 O O . VAL A 1 219 ? -4.391 1.465 2.693 1.00 89.62 219 VAL A O 1
ATOM 1663 N N . PRO A 1 220 ? -4.958 1.398 4.880 1.00 91.38 220 PRO A N 1
ATOM 1664 C CA . PRO A 1 220 ? -5.592 0.089 4.792 1.00 91.38 220 PRO A CA 1
ATOM 1665 C C . PRO A 1 220 ? -6.780 0.107 3.826 1.00 91.38 220 PRO A C 1
ATOM 1667 O O . PRO A 1 220 ? -7.595 1.033 3.819 1.00 91.38 220 PRO A O 1
ATOM 1670 N N . PHE A 1 221 ? -6.899 -0.943 3.021 1.00 93.75 221 PHE A N 1
ATOM 1671 C CA . PHE A 1 221 ? -7.967 -1.117 2.036 1.00 93.75 221 PHE A CA 1
ATOM 1672 C C . PHE A 1 221 ? -8.612 -2.495 2.185 1.00 93.75 221 PHE A C 1
ATOM 1674 O O . PHE A 1 221 ? -8.104 -3.349 2.903 1.00 93.75 221 PHE A O 1
ATOM 1681 N N . GLY A 1 222 ? -9.753 -2.716 1.538 1.00 93.38 222 GLY A N 1
ATOM 1682 C CA . GLY A 1 222 ? -10.320 -4.052 1.355 1.00 93.38 222 GLY A CA 1
ATOM 1683 C C . GLY A 1 222 ? -9.935 -4.615 -0.002 1.00 93.38 222 GLY A C 1
ATOM 1684 O O . GLY A 1 222 ? -9.922 -3.879 -0.982 1.00 93.38 222 GLY A O 1
ATOM 1685 N N . GLU A 1 223 ? -9.641 -5.905 -0.101 1.00 91.62 223 GLU A N 1
ATOM 1686 C CA . GLU A 1 223 ? -9.390 -6.555 -1.391 1.00 91.62 223 GLU A CA 1
ATOM 1687 C C . GLU A 1 223 ? -10.368 -7.707 -1.580 1.00 91.62 223 GLU A C 1
ATOM 1689 O O . GLU A 1 223 ? -10.552 -8.526 -0.679 1.00 91.62 223 GLU A O 1
ATOM 1694 N N . VAL A 1 224 ? -11.020 -7.756 -2.742 1.00 88.81 224 VAL A N 1
ATOM 1695 C CA . VAL A 1 224 ? -11.951 -8.844 -3.052 1.00 88.81 224 VAL A CA 1
ATOM 1696 C C . VAL A 1 224 ? -11.137 -10.104 -3.355 1.00 88.81 224 VAL A C 1
ATOM 1698 O O . VAL A 1 224 ? -10.286 -10.060 -4.251 1.00 88.81 224 VAL A O 1
ATOM 1701 N N . PRO A 1 225 ? -11.367 -11.225 -2.646 1.00 80.12 225 PRO A N 1
ATOM 1702 C CA . PRO A 1 225 ? -10.673 -12.469 -2.940 1.00 80.12 225 PRO A CA 1
ATOM 1703 C C . PRO A 1 225 ? -11.055 -12.952 -4.343 1.00 80.12 225 PRO A C 1
ATOM 1705 O O . PRO A 1 225 ? -12.235 -13.087 -4.664 1.00 80.12 225 PRO A O 1
ATOM 1708 N N . GLN A 1 226 ? -10.054 -13.214 -5.183 1.00 69.62 226 GLN A N 1
ATOM 1709 C CA . GLN A 1 226 ? -10.253 -13.835 -6.490 1.00 69.62 226 GLN A CA 1
ATOM 1710 C C . GLN A 1 226 ? -9.791 -15.286 -6.456 1.00 69.62 226 GLN A C 1
ATOM 1712 O O . GLN A 1 226 ? -8.690 -15.584 -5.997 1.00 69.62 226 GLN A O 1
ATOM 1717 N N . VAL A 1 227 ? -10.654 -16.172 -6.957 1.00 59.06 227 VAL A N 1
ATOM 1718 C CA . VAL A 1 227 ? -10.472 -17.632 -6.952 1.00 59.06 227 VAL A CA 1
ATOM 1719 C C . VAL A 1 227 ? -9.301 -18.069 -7.849 1.00 59.06 227 VAL A C 1
ATOM 1721 O O . VAL A 1 227 ? -8.680 -19.090 -7.581 1.00 59.06 227 VAL A O 1
ATOM 1724 N N . GLU A 1 228 ? -8.932 -17.264 -8.850 1.00 56.00 228 GLU A N 1
ATOM 1725 C CA . GLU A 1 228 ? -7.910 -17.599 -9.853 1.00 56.00 228 GLU A CA 1
ATOM 1726 C C . GLU A 1 228 ? -6.819 -16.523 -9.947 1.00 56.00 228 GLU A C 1
ATOM 1728 O O . GLU A 1 228 ? -6.505 -16.006 -11.018 1.00 56.00 228 GLU A O 1
ATOM 1733 N N . ARG A 1 229 ? -6.216 -16.145 -8.812 1.00 61.00 229 ARG A N 1
ATOM 1734 C CA . ARG A 1 229 ? -5.003 -15.315 -8.830 1.00 61.00 229 ARG A CA 1
ATOM 1735 C C . ARG A 1 229 ? -3.824 -16.167 -9.299 1.00 61.00 229 ARG A C 1
ATOM 1737 O O . ARG A 1 229 ? -3.040 -16.646 -8.485 1.00 61.00 229 ARG A O 1
ATOM 1744 N N . ASN A 1 230 ? -3.695 -16.354 -10.607 1.00 64.00 230 ASN A N 1
ATOM 1745 C CA . ASN A 1 230 ? -2.502 -16.944 -11.188 1.00 64.00 230 ASN A CA 1
ATOM 1746 C C . ASN A 1 230 ? -1.856 -15.983 -12.188 1.00 64.00 230 ASN A C 1
ATOM 1748 O O . ASN A 1 230 ? -2.022 -16.104 -13.393 1.00 64.00 230 ASN A O 1
ATOM 1752 N N . SER A 1 231 ? -1.080 -15.033 -11.665 1.00 71.38 231 SER A N 1
ATOM 1753 C CA . SER A 1 231 ? -0.248 -14.127 -12.463 1.00 71.38 231 SER A CA 1
ATOM 1754 C C . SER A 1 231 ? 1.068 -14.784 -12.907 1.00 71.38 231 SER A C 1
ATOM 1756 O O . SER A 1 231 ? 2.042 -14.083 -13.203 1.00 71.38 231 SER A O 1
ATOM 1758 N N . THR A 1 232 ? 1.153 -16.122 -12.874 1.00 82.00 232 THR A N 1
ATOM 1759 C CA . THR A 1 232 ? 2.296 -16.824 -13.461 1.00 82.00 232 THR A CA 1
ATOM 1760 C C . THR A 1 232 ? 2.218 -16.711 -14.982 1.00 82.00 232 THR A C 1
ATOM 1762 O O . THR A 1 232 ? 1.126 -16.777 -15.551 1.00 82.00 232 THR A O 1
ATOM 1765 N N . PRO A 1 233 ? 3.351 -16.481 -15.659 1.00 84.88 233 PRO A N 1
ATOM 1766 C CA . PRO A 1 233 ? 3.340 -16.338 -17.104 1.00 84.88 233 PRO A CA 1
ATOM 1767 C C . PRO A 1 233 ? 2.923 -17.649 -17.779 1.00 84.88 233 PRO A C 1
ATOM 1769 O O . PRO A 1 233 ? 3.438 -18.713 -17.445 1.00 84.88 233 PRO A O 1
ATOM 1772 N N . SER A 1 234 ? 2.033 -17.572 -18.766 1.00 87.75 234 SER A N 1
ATOM 1773 C CA . SER A 1 234 ? 1.702 -18.695 -19.650 1.00 87.75 234 SER A CA 1
ATOM 1774 C C . SER A 1 234 ? 2.933 -19.145 -20.455 1.00 87.75 234 SER A C 1
ATOM 1776 O O . SER A 1 234 ? 3.860 -18.354 -20.645 1.00 87.75 234 SER A O 1
ATOM 1778 N N . GLU A 1 235 ? 2.890 -20.325 -21.079 1.00 86.81 235 GLU A N 1
ATOM 1779 C CA . GLU A 1 235 ? 3.940 -20.793 -22.006 1.00 86.81 235 GLU A CA 1
ATOM 1780 C C . GLU A 1 235 ? 4.238 -19.788 -23.143 1.00 86.81 235 GLU A C 1
ATOM 1782 O O . GLU A 1 235 ? 5.393 -19.581 -23.533 1.00 86.81 235 GLU A O 1
ATOM 1787 N N . LEU A 1 236 ? 3.209 -19.069 -23.607 1.00 90.75 236 LEU A N 1
ATOM 1788 C CA . LEU A 1 236 ? 3.314 -18.018 -24.628 1.00 90.75 236 LEU A CA 1
ATOM 1789 C C . LEU A 1 236 ? 3.897 -16.690 -24.102 1.00 90.75 236 LEU A C 1
ATOM 1791 O O . LEU A 1 236 ? 4.052 -15.734 -24.857 1.00 90.75 236 LEU A O 1
ATOM 1795 N N . GLY A 1 237 ? 4.267 -16.620 -22.821 1.00 90.19 237 GLY A N 1
ATOM 1796 C CA . GLY A 1 237 ? 4.862 -15.434 -22.204 1.00 90.19 237 GLY A CA 1
ATOM 1797 C C . GLY A 1 237 ? 3.871 -14.322 -21.872 1.00 90.19 237 GLY A C 1
ATOM 1798 O O . GLY A 1 237 ? 4.247 -13.154 -21.917 1.00 90.19 237 GLY A O 1
ATOM 1799 N N . VAL A 1 238 ? 2.618 -14.666 -21.566 1.00 92.31 238 VAL A N 1
ATOM 1800 C CA . VAL A 1 238 ? 1.579 -13.735 -21.106 1.00 92.31 238 VAL A CA 1
ATOM 1801 C C . VAL A 1 238 ? 1.379 -13.878 -19.604 1.00 92.31 238 VAL A C 1
ATOM 1803 O O . VAL A 1 238 ? 1.060 -14.965 -19.131 1.00 92.31 238 VAL A O 1
ATOM 1806 N N . ALA A 1 239 ? 1.526 -12.787 -18.860 1.00 91.75 239 ALA A N 1
ATOM 1807 C CA . ALA A 1 239 ? 1.164 -12.705 -17.449 1.00 91.75 239 ALA A CA 1
ATOM 1808 C C . ALA A 1 239 ? -0.032 -11.758 -17.288 1.00 91.75 239 ALA A C 1
ATOM 1810 O O . ALA A 1 239 ? 0.066 -10.588 -17.650 1.00 91.75 239 ALA A O 1
ATOM 1811 N N . ASP A 1 240 ? -1.148 -12.246 -16.747 1.00 90.06 240 ASP A N 1
ATOM 1812 C CA . ASP A 1 240 ? -2.377 -11.470 -16.533 1.00 90.06 240 ASP A CA 1
ATOM 1813 C C . ASP A 1 240 ? -2.745 -11.510 -15.049 1.00 90.06 240 ASP A C 1
ATOM 1815 O O . ASP A 1 240 ? -2.821 -12.577 -14.441 1.00 90.06 240 ASP A O 1
ATOM 1819 N N . THR A 1 241 ? -2.948 -10.345 -14.438 1.00 87.38 241 THR A N 1
ATOM 1820 C CA . THR A 1 241 ? -3.349 -10.272 -13.026 1.00 87.38 241 THR A CA 1
ATOM 1821 C C . THR A 1 241 ? -4.820 -10.608 -12.805 1.00 87.38 241 THR A C 1
ATOM 1823 O O . THR A 1 241 ? -5.233 -10.758 -11.656 1.00 87.38 241 THR A O 1
ATOM 1826 N N . GLY A 1 242 ? -5.628 -10.633 -13.868 1.00 88.06 242 GLY A N 1
ATOM 1827 C CA . GLY A 1 242 ? -7.076 -10.523 -13.760 1.00 88.06 242 GLY A CA 1
ATOM 1828 C C . GLY A 1 242 ? -7.501 -9.157 -13.208 1.00 88.06 242 GLY A C 1
ATOM 1829 O O . GLY A 1 242 ? -6.685 -8.248 -13.007 1.00 88.06 242 GLY A O 1
ATOM 1830 N N . VAL A 1 243 ? -8.805 -8.993 -12.980 1.00 87.50 243 VAL A N 1
ATOM 1831 C CA . VAL A 1 243 ? -9.375 -7.744 -12.452 1.00 87.50 243 VAL A CA 1
ATOM 1832 C C . VAL A 1 243 ? -9.240 -7.697 -10.934 1.00 87.50 243 VAL A C 1
ATOM 1834 O O . VAL A 1 243 ? -10.097 -8.197 -10.211 1.00 87.50 243 VAL A O 1
ATOM 1837 N N . VAL A 1 244 ? -8.199 -7.041 -10.432 1.00 88.38 244 VAL A N 1
ATOM 1838 C CA . VAL A 1 244 ? -8.027 -6.823 -8.993 1.00 88.38 244 VAL A CA 1
ATOM 1839 C C . VAL A 1 244 ? -8.954 -5.699 -8.544 1.00 88.38 244 VAL A C 1
ATOM 1841 O O . VAL A 1 244 ? -8.838 -4.569 -9.019 1.00 88.38 244 VAL A O 1
ATOM 1844 N N . LYS A 1 245 ? -9.862 -5.999 -7.609 1.00 89.62 245 LYS A N 1
ATOM 1845 C CA . LYS A 1 245 ? -10.797 -5.024 -7.032 1.00 89.62 245 LYS A CA 1
ATOM 1846 C C . LYS A 1 245 ? -10.391 -4.672 -5.607 1.00 89.62 245 LYS A C 1
ATOM 1848 O O . LYS A 1 245 ? -10.386 -5.534 -4.724 1.00 89.62 245 LYS A O 1
ATOM 1853 N N . ARG A 1 246 ? -10.077 -3.397 -5.384 1.00 92.56 246 ARG A N 1
ATOM 1854 C CA . ARG A 1 246 ? -9.741 -2.841 -4.068 1.00 92.56 246 ARG A CA 1
ATOM 1855 C C . ARG A 1 246 ? -10.789 -1.833 -3.628 1.00 92.56 246 ARG A C 1
ATOM 1857 O O . ARG A 1 246 ? -11.276 -1.050 -4.434 1.00 92.56 246 ARG A O 1
ATOM 1864 N N . VAL A 1 247 ? -11.132 -1.852 -2.351 1.00 93.31 247 VAL A N 1
ATOM 1865 C CA . VAL A 1 247 ? -12.151 -1.015 -1.724 1.00 93.31 247 VAL A CA 1
ATOM 1866 C C . VAL A 1 247 ? -11.462 -0.035 -0.783 1.00 93.31 247 VAL A C 1
ATOM 1868 O O . VAL A 1 247 ? -10.791 -0.443 0.162 1.00 93.31 247 VAL A O 1
ATOM 1871 N N . PHE A 1 248 ? -11.654 1.255 -1.027 1.00 91.88 248 PHE A N 1
ATOM 1872 C CA . PHE A 1 248 ? -11.125 2.343 -0.218 1.00 91.88 248 PHE A CA 1
ATOM 1873 C C . PHE A 1 248 ? -12.257 3.023 0.542 1.00 91.88 248 PHE A C 1
ATOM 1875 O O . PHE A 1 248 ? -13.234 3.509 -0.038 1.00 91.88 248 PHE A O 1
ATOM 1882 N N . LEU A 1 249 ? -12.115 3.044 1.864 1.00 91.88 249 LEU A N 1
ATOM 1883 C CA . LEU A 1 249 ? -13.122 3.573 2.767 1.00 91.88 249 LEU A CA 1
ATOM 1884 C C . LEU A 1 249 ? -12.988 5.097 2.910 1.00 91.88 249 LEU A C 1
ATOM 1886 O O . LEU A 1 249 ? -11.876 5.610 3.026 1.00 91.88 249 LEU A O 1
ATOM 1890 N N . PRO A 1 250 ? -14.107 5.838 2.940 1.00 88.94 250 PRO A N 1
ATOM 1891 C CA . PRO A 1 250 ? -14.120 7.299 3.005 1.00 88.94 250 PRO A CA 1
ATOM 1892 C C . PRO A 1 250 ? -13.947 7.823 4.446 1.00 88.94 250 PRO A C 1
ATOM 1894 O O . PRO A 1 250 ? -14.718 8.668 4.897 1.00 88.94 250 PRO A O 1
ATOM 1897 N N . LEU A 1 251 ? -12.986 7.287 5.195 1.00 89.75 251 LEU A N 1
ATOM 1898 C CA . LEU A 1 251 ? -12.753 7.598 6.611 1.00 89.75 251 LEU A CA 1
ATOM 1899 C C . LEU A 1 251 ? -11.327 8.123 6.816 1.00 89.75 251 LEU A C 1
ATOM 1901 O O . LEU A 1 251 ? -10.463 7.921 5.961 1.00 89.75 251 LEU A O 1
ATOM 1905 N N . SER A 1 252 ? -11.066 8.809 7.932 1.00 87.62 252 SER A N 1
ATOM 1906 C CA . SER A 1 252 ? -9.696 9.223 8.261 1.00 87.62 252 SER A CA 1
ATOM 1907 C C . SER A 1 252 ? -8.830 8.020 8.644 1.00 87.62 252 SER A C 1
ATOM 1909 O O . SER A 1 252 ? -9.336 6.997 9.101 1.00 87.62 252 SER A O 1
ATOM 1911 N N . THR A 1 253 ? -7.508 8.152 8.530 1.00 83.56 253 THR A N 1
ATOM 1912 C CA . THR A 1 253 ? -6.551 7.102 8.932 1.00 83.56 253 THR A CA 1
ATOM 1913 C C . THR A 1 253 ? -6.720 6.682 10.393 1.00 83.56 253 THR A C 1
ATOM 1915 O O . THR A 1 253 ? -6.662 5.498 10.711 1.00 83.56 253 THR A O 1
ATOM 1918 N N . THR A 1 254 ? -7.030 7.637 11.274 1.00 86.38 254 THR A N 1
ATOM 1919 C CA . THR A 1 254 ? -7.315 7.387 12.694 1.00 86.38 254 THR A CA 1
ATOM 1920 C C . THR A 1 254 ? -8.571 6.550 12.920 1.00 86.38 254 THR A C 1
ATOM 1922 O O . THR A 1 254 ? -8.583 5.707 13.810 1.00 86.38 254 THR A O 1
ATOM 1925 N N . GLU A 1 255 ? -9.622 6.769 12.124 1.00 89.44 255 GLU A N 1
ATOM 1926 C CA . GLU A 1 255 ? -10.851 5.976 12.190 1.00 89.44 255 GLU A CA 1
ATOM 1927 C C . GLU A 1 255 ? -10.635 4.588 11.585 1.00 89.44 255 GLU A C 1
ATOM 1929 O O . GLU A 1 255 ? -11.141 3.610 12.121 1.00 89.44 255 GLU A O 1
ATOM 1934 N N . LEU A 1 256 ? -9.856 4.485 10.502 1.00 90.06 256 LEU A N 1
ATOM 1935 C CA . LEU A 1 256 ? -9.549 3.211 9.847 1.00 90.06 256 LEU A CA 1
ATOM 1936 C C . LEU A 1 256 ? -8.738 2.268 10.733 1.00 90.06 256 LEU A C 1
ATOM 1938 O O . LEU A 1 256 ? -8.971 1.063 10.685 1.00 90.06 256 LEU A O 1
ATOM 1942 N N . ALA A 1 257 ? -7.827 2.804 11.548 1.00 88.44 257 ALA A N 1
ATOM 1943 C CA . ALA A 1 257 ? -6.954 1.994 12.389 1.00 88.44 257 ALA A CA 1
ATOM 1944 C C . ALA A 1 257 ? -7.725 1.141 13.414 1.00 88.44 257 ALA A C 1
ATOM 1946 O O . ALA A 1 257 ? -7.356 0.000 13.677 1.00 88.44 257 ALA A O 1
ATOM 1947 N N . THR A 1 258 ? -8.825 1.668 13.958 1.00 89.81 258 THR A N 1
ATOM 1948 C CA . THR A 1 258 ? -9.656 0.992 14.972 1.00 89.81 258 THR A CA 1
ATOM 1949 C C . THR A 1 258 ? -10.951 0.409 14.399 1.00 89.81 258 THR A C 1
ATOM 1951 O O . THR A 1 258 ? -11.783 -0.138 15.127 1.00 89.81 258 THR A O 1
ATOM 1954 N N . LEU A 1 259 ? -11.158 0.520 13.083 1.00 92.00 259 LEU A N 1
ATOM 1955 C CA . LEU A 1 259 ? -12.385 0.081 12.435 1.00 92.00 259 LEU A CA 1
ATOM 1956 C C . LEU A 1 259 ? -12.445 -1.444 12.344 1.00 92.00 259 LEU A C 1
ATOM 1958 O O . LEU A 1 259 ? -11.600 -2.093 11.733 1.00 92.00 259 LEU A O 1
ATOM 1962 N N . ARG A 1 260 ? -13.514 -2.020 12.893 1.00 90.62 260 ARG A N 1
ATOM 1963 C CA . ARG A 1 260 ? -13.738 -3.475 12.896 1.00 90.62 260 ARG A CA 1
ATOM 1964 C C . ARG A 1 260 ? -14.775 -3.957 11.896 1.00 90.62 260 ARG A C 1
ATOM 1966 O O . ARG A 1 260 ? -14.722 -5.104 11.454 1.00 90.62 260 ARG A O 1
ATOM 1973 N N . GLY A 1 261 ? -15.712 -3.093 11.530 1.00 92.06 261 GLY A N 1
ATOM 1974 C CA . GLY A 1 261 ? -16.765 -3.404 10.578 1.00 92.06 261 GLY A CA 1
ATOM 1975 C C . GLY A 1 261 ? -17.263 -2.142 9.899 1.00 92.06 261 GLY A C 1
ATOM 1976 O O . GLY A 1 261 ? -17.409 -1.103 10.540 1.00 92.06 261 GLY A O 1
ATOM 1977 N N . TYR A 1 262 ? -17.519 -2.244 8.602 1.00 93.62 262 TYR A N 1
ATOM 1978 C CA . TYR A 1 262 ? -18.063 -1.160 7.798 1.00 93.62 262 TYR A CA 1
ATOM 1979 C C . TYR A 1 262 ? -19.153 -1.700 6.885 1.00 93.62 262 TYR A C 1
ATOM 1981 O O . TYR A 1 262 ? -18.941 -2.693 6.191 1.00 93.62 262 TYR A O 1
ATOM 1989 N N . GLU A 1 263 ? -20.301 -1.032 6.869 1.00 94.56 263 GLU A N 1
ATOM 1990 C CA . GLU A 1 263 ? -21.402 -1.318 5.956 1.00 94.56 263 GLU A CA 1
ATOM 1991 C C . GLU A 1 263 ? -21.895 0.007 5.369 1.00 94.56 263 GLU A C 1
ATOM 1993 O O . GLU A 1 263 ? -22.324 0.896 6.107 1.00 94.56 263 GLU A O 1
ATOM 1998 N N . GLY A 1 264 ? -21.771 0.177 4.052 1.00 91.94 264 GLY A N 1
ATOM 1999 C CA . GLY A 1 264 ? -22.125 1.430 3.388 1.00 91.94 264 GLY A CA 1
ATOM 2000 C C . GLY A 1 264 ? -21.460 1.614 2.028 1.00 91.94 264 GLY A C 1
ATOM 2001 O O . GLY A 1 264 ? -20.956 0.666 1.434 1.00 91.94 264 GLY A O 1
ATOM 2002 N N . LYS A 1 265 ? -21.453 2.855 1.535 1.00 90.19 265 LYS A N 1
ATOM 2003 C CA . LYS A 1 265 ? -20.898 3.212 0.222 1.00 90.19 265 LYS A CA 1
ATOM 2004 C C . LYS A 1 265 ? -19.410 3.525 0.303 1.00 90.19 265 LYS A C 1
ATOM 2006 O O . LYS A 1 265 ? -19.008 4.422 1.041 1.00 90.19 265 LYS A O 1
ATOM 2011 N N . ALA A 1 266 ? -18.614 2.861 -0.527 1.00 90.69 266 ALA A N 1
ATOM 2012 C CA . ALA A 1 266 ? -17.175 3.090 -0.616 1.00 90.69 266 ALA A CA 1
ATOM 2013 C C . ALA A 1 266 ? -16.702 3.237 -2.064 1.00 90.69 266 ALA A C 1
ATOM 2015 O O . ALA A 1 266 ? -17.388 2.843 -3.014 1.00 90.69 266 ALA A O 1
ATOM 2016 N N . TYR A 1 267 ? -15.502 3.799 -2.224 1.00 88.31 267 TYR A N 1
ATOM 2017 C CA . TYR A 1 267 ? -14.837 3.834 -3.517 1.00 88.31 267 TYR A CA 1
ATOM 2018 C C . TYR A 1 267 ? -14.203 2.484 -3.796 1.00 88.31 267 TYR A C 1
ATOM 2020 O O . TYR A 1 267 ? -13.590 1.866 -2.931 1.00 88.31 267 TYR A O 1
ATOM 2028 N N . THR A 1 268 ? -14.327 2.046 -5.034 1.00 89.06 268 THR A N 1
ATOM 2029 C CA . THR A 1 268 ? -13.707 0.829 -5.530 1.00 89.06 268 THR A CA 1
ATOM 2030 C C . THR A 1 268 ? -12.772 1.195 -6.666 1.00 89.06 268 THR A C 1
ATOM 2032 O O . THR A 1 268 ? -13.085 2.037 -7.509 1.00 89.06 268 THR A O 1
ATOM 2035 N N . PHE A 1 269 ? -11.590 0.605 -6.637 1.00 88.44 269 PHE A N 1
ATOM 2036 C CA . PHE A 1 269 ? -10.559 0.757 -7.639 1.00 88.44 269 PHE A CA 1
ATOM 2037 C C . PHE A 1 269 ? -10.329 -0.602 -8.273 1.00 88.44 269 PHE A C 1
ATOM 2039 O O . PHE A 1 269 ? -9.947 -1.561 -7.598 1.00 88.44 269 PHE A O 1
ATOM 2046 N N . GLU A 1 270 ? -10.601 -0.674 -9.565 1.00 88.56 270 GLU A N 1
ATOM 2047 C CA . GLU A 1 270 ? -10.392 -1.865 -10.365 1.00 88.56 270 GLU A CA 1
ATOM 2048 C C . GLU A 1 270 ? -9.126 -1.669 -11.189 1.00 88.56 270 GLU A C 1
ATOM 2050 O O . GLU A 1 270 ? -8.970 -0.658 -11.877 1.00 88.56 270 GLU A O 1
ATOM 2055 N N . SER A 1 271 ? -8.215 -2.632 -11.112 1.00 89.31 271 SER A N 1
ATOM 2056 C CA . SER A 1 271 ? -6.968 -2.612 -11.866 1.00 89.31 271 SER A CA 1
ATOM 2057 C C . SER A 1 271 ? -6.697 -3.972 -12.486 1.00 89.31 271 SER A C 1
ATOM 2059 O O . SER A 1 271 ? -6.784 -4.986 -11.795 1.00 89.31 271 SER A O 1
ATOM 2061 N N . ARG A 1 272 ? -6.308 -3.984 -13.759 1.00 89.75 272 ARG A N 1
ATOM 2062 C CA . ARG A 1 272 ? -5.820 -5.171 -14.463 1.00 89.75 272 ARG A CA 1
ATOM 2063 C C . ARG A 1 272 ? -4.539 -4.820 -15.200 1.00 89.75 272 ARG A C 1
ATOM 2065 O O . ARG A 1 272 ? -4.476 -3.790 -15.876 1.00 89.75 272 ARG A O 1
ATOM 2072 N N . PHE A 1 273 ? -3.534 -5.672 -15.054 1.00 91.25 273 PHE A N 1
ATOM 2073 C CA . PHE A 1 273 ? -2.264 -5.560 -15.750 1.00 91.25 273 PHE A CA 1
ATOM 2074 C C . PHE A 1 273 ? -2.018 -6.829 -16.554 1.00 91.25 273 PHE A C 1
ATOM 2076 O O . PHE A 1 273 ? -2.160 -7.933 -16.029 1.00 91.25 273 PHE A O 1
ATOM 2083 N N . VAL A 1 274 ? -1.635 -6.655 -17.816 1.00 92.75 274 VAL A N 1
ATOM 2084 C CA . VAL A 1 274 ? -1.276 -7.759 -18.711 1.00 92.75 274 VAL A CA 1
ATOM 2085 C C . VAL A 1 274 ? 0.092 -7.482 -19.300 1.00 92.75 274 VAL A C 1
ATOM 2087 O O . VAL A 1 274 ? 0.255 -6.486 -19.994 1.00 92.75 274 VAL A O 1
ATOM 2090 N N . CYS A 1 275 ? 1.068 -8.339 -19.027 1.00 94.81 275 CYS A N 1
ATOM 2091 C CA . CYS A 1 275 ? 2.430 -8.212 -19.534 1.00 94.81 275 CYS A CA 1
ATOM 2092 C C . CYS A 1 275 ? 2.740 -9.312 -20.551 1.00 94.81 275 CYS A C 1
ATOM 2094 O O . CYS A 1 275 ? 2.357 -10.466 -20.361 1.00 94.81 275 CYS A O 1
ATOM 2096 N N . VAL A 1 276 ? 3.431 -8.943 -21.628 1.00 95.62 276 VAL A N 1
ATOM 2097 C CA . VAL A 1 276 ? 3.780 -9.815 -22.755 1.00 95.62 276 VAL A CA 1
ATOM 2098 C C . VAL A 1 276 ? 5.201 -9.548 -23.244 1.00 95.62 276 VAL A C 1
ATOM 2100 O O . VAL A 1 276 ? 5.746 -8.454 -23.072 1.00 95.62 276 VAL A O 1
ATOM 2103 N N . ARG A 1 277 ? 5.781 -10.536 -23.929 1.00 95.06 277 ARG A N 1
ATOM 2104 C CA . ARG A 1 277 ? 7.063 -10.410 -24.638 1.00 95.06 277 ARG A CA 1
ATOM 2105 C C . ARG A 1 277 ? 6.915 -9.468 -25.843 1.00 95.06 277 ARG A C 1
ATOM 2107 O O . ARG A 1 277 ? 6.184 -9.810 -26.771 1.00 95.06 277 ARG A O 1
ATOM 2114 N N . PRO A 1 278 ? 7.587 -8.305 -25.884 1.00 95.31 278 PRO A N 1
ATOM 2115 C CA . PRO A 1 278 ? 7.400 -7.363 -26.979 1.00 95.31 278 PRO A CA 1
ATOM 2116 C C . PRO A 1 278 ? 8.265 -7.708 -28.193 1.00 95.31 278 PRO A C 1
ATOM 2118 O O . PRO A 1 278 ? 9.438 -8.036 -28.068 1.00 95.31 278 PRO A O 1
ATOM 2121 N N . SER A 1 279 ? 7.733 -7.545 -29.400 1.00 94.38 279 SER A N 1
ATOM 2122 C CA . SER A 1 279 ? 8.531 -7.621 -30.627 1.00 94.38 279 SER A CA 1
ATOM 2123 C C . SER A 1 279 ? 9.116 -6.243 -30.947 1.00 94.38 279 SER A C 1
ATOM 2125 O O . SER A 1 279 ? 8.412 -5.368 -31.457 1.00 94.38 279 SER A O 1
ATOM 2127 N N . ILE A 1 280 ? 10.393 -6.021 -30.610 1.00 94.38 280 ILE A N 1
ATOM 2128 C CA . ILE A 1 280 ? 11.057 -4.715 -30.758 1.00 94.38 280 ILE A CA 1
ATOM 2129 C C . ILE A 1 280 ? 12.255 -4.749 -31.707 1.00 94.38 280 ILE A C 1
ATOM 2131 O O . ILE A 1 280 ? 13.021 -5.709 -31.752 1.00 94.38 280 ILE A O 1
ATOM 2135 N N . SER A 1 281 ? 12.459 -3.639 -32.415 1.00 94.56 281 SER A N 1
ATOM 2136 C CA . SER A 1 281 ? 13.701 -3.327 -33.126 1.00 94.56 281 SER A CA 1
ATOM 2137 C C . SER A 1 281 ? 14.283 -2.052 -32.531 1.00 94.56 281 SER A C 1
ATOM 2139 O O . SER A 1 281 ? 13.748 -0.963 -32.746 1.00 94.56 281 SER A O 1
ATOM 2141 N N . ALA A 1 282 ? 15.342 -2.183 -31.730 1.00 94.31 282 ALA A N 1
ATOM 2142 C CA . ALA A 1 282 ? 15.872 -1.076 -30.943 1.00 94.31 282 ALA A CA 1
ATOM 2143 C C . ALA A 1 282 ? 17.402 -1.035 -30.908 1.00 94.31 282 ALA A C 1
ATOM 2145 O O . ALA A 1 282 ? 18.093 -1.987 -31.270 1.00 94.31 282 ALA A O 1
ATOM 2146 N N . ALA A 1 283 ? 17.931 0.105 -30.477 1.00 94.25 283 ALA A N 1
ATOM 2147 C CA . ALA A 1 283 ? 19.349 0.344 -30.296 1.00 94.25 283 ALA A CA 1
ATOM 2148 C C . ALA A 1 283 ? 19.608 1.136 -29.012 1.00 94.25 283 ALA A C 1
ATOM 2150 O O . ALA A 1 283 ? 18.805 1.980 -28.607 1.00 94.25 283 ALA A O 1
ATOM 2151 N N . LEU A 1 284 ? 20.768 0.881 -28.417 1.00 93.06 284 LEU A N 1
ATOM 2152 C CA . LEU A 1 284 ? 21.316 1.641 -27.308 1.00 93.06 284 LEU A CA 1
ATOM 2153 C C . LEU A 1 284 ? 22.142 2.813 -27.838 1.00 93.06 284 LEU A C 1
ATOM 2155 O O . LEU A 1 284 ? 22.871 2.681 -28.824 1.00 93.06 284 LEU A O 1
ATOM 2159 N N . SER A 1 285 ? 22.051 3.953 -27.171 1.00 91.38 285 SER A N 1
ATOM 2160 C CA . SER A 1 285 ? 22.838 5.146 -27.485 1.00 91.38 285 SER A CA 1
ATOM 2161 C C . SER A 1 285 ? 23.197 5.897 -26.216 1.00 91.38 285 SER A C 1
ATOM 2163 O O . SER A 1 285 ? 22.399 5.943 -25.280 1.00 91.38 285 SER A O 1
ATOM 2165 N N . THR A 1 286 ? 24.365 6.528 -26.206 1.00 89.62 286 THR A N 1
ATOM 2166 C CA . THR A 1 286 ? 24.811 7.388 -25.110 1.00 89.62 286 THR A CA 1
ATOM 2167 C C . THR A 1 286 ? 24.727 8.858 -25.517 1.00 89.62 286 THR A C 1
ATOM 2169 O O . THR A 1 286 ? 24.998 9.214 -26.665 1.00 89.62 286 THR A O 1
ATOM 2172 N N . ILE A 1 287 ? 24.330 9.720 -24.581 1.00 87.00 287 ILE A N 1
ATOM 2173 C CA . ILE A 1 287 ? 24.327 11.177 -24.750 1.00 87.00 287 ILE A CA 1
ATOM 2174 C C . ILE A 1 287 ? 25.268 11.769 -23.710 1.00 87.00 287 ILE A C 1
ATOM 2176 O O . ILE A 1 287 ? 25.095 11.533 -22.517 1.00 87.00 287 ILE A O 1
ATOM 2180 N N . ILE A 1 288 ? 26.255 12.536 -24.164 1.00 85.19 288 ILE A N 1
ATOM 2181 C CA . ILE A 1 288 ? 27.223 13.208 -23.295 1.00 85.19 288 ILE A CA 1
ATOM 2182 C C . ILE A 1 288 ? 26.654 14.593 -22.947 1.00 85.19 288 ILE A C 1
ATOM 2184 O O . ILE A 1 288 ? 26.379 15.367 -23.871 1.00 85.19 288 ILE A O 1
ATOM 2188 N N . PRO A 1 289 ? 26.432 14.921 -21.660 1.00 83.38 289 PRO A N 1
ATOM 2189 C CA . PRO A 1 289 ? 26.009 16.258 -21.270 1.00 83.38 289 PRO A CA 1
ATOM 2190 C C . PRO A 1 289 ? 27.098 17.293 -21.594 1.00 83.38 289 PRO A C 1
ATOM 2192 O O . PRO A 1 289 ? 28.288 16.964 -21.599 1.00 83.38 289 PRO A O 1
ATOM 2195 N N . PRO A 1 290 ? 26.729 18.561 -21.845 1.00 83.00 290 PRO A N 1
ATOM 2196 C CA . PRO A 1 290 ? 27.712 19.627 -21.975 1.00 83.00 290 PRO A CA 1
ATOM 2197 C C . PRO A 1 290 ? 28.622 19.701 -20.734 1.00 83.00 290 PRO A C 1
ATOM 2199 O O . PRO A 1 290 ? 28.161 19.448 -19.613 1.00 83.00 290 PRO A O 1
ATOM 2202 N N . PRO A 1 291 ? 29.904 20.069 -20.892 1.00 77.62 291 PRO A N 1
ATOM 2203 C CA . PRO A 1 291 ? 30.831 20.137 -19.768 1.00 77.62 291 PRO A CA 1
ATOM 2204 C C . PRO A 1 291 ? 30.294 21.056 -18.660 1.00 77.62 291 PRO A C 1
ATOM 2206 O O . PRO A 1 291 ? 29.761 22.128 -18.940 1.00 77.62 291 PRO A O 1
ATOM 2209 N N . ASN A 1 292 ? 30.449 20.627 -17.402 1.00 76.75 292 ASN A N 1
ATOM 2210 C CA . ASN A 1 292 ? 29.998 21.314 -16.181 1.00 76.75 292 ASN A CA 1
ATOM 2211 C C . ASN A 1 292 ? 28.475 21.456 -15.999 1.00 76.75 292 ASN A C 1
ATOM 2213 O O . ASN A 1 292 ? 28.047 22.211 -15.128 1.00 76.75 292 ASN A O 1
ATOM 2217 N N . THR A 1 293 ? 27.650 20.764 -16.792 1.00 76.94 293 THR A N 1
ATOM 2218 C CA . THR A 1 293 ? 26.183 20.818 -16.623 1.00 76.94 293 THR A CA 1
ATOM 2219 C C . THR A 1 293 ? 25.619 19.709 -15.744 1.00 76.94 293 THR A C 1
ATOM 2221 O O . THR A 1 293 ? 24.539 19.885 -15.189 1.00 76.94 293 THR A O 1
ATOM 2224 N N . ASP A 1 294 ? 26.348 18.605 -15.579 1.00 74.50 294 ASP A N 1
ATOM 2225 C CA . ASP A 1 294 ? 25.930 17.469 -14.760 1.00 74.50 294 ASP A CA 1
ATOM 2226 C C . ASP A 1 294 ? 27.142 16.784 -14.105 1.00 74.50 294 ASP A C 1
ATOM 2228 O O . ASP A 1 294 ? 28.287 16.987 -14.520 1.00 74.50 294 ASP A O 1
ATOM 2232 N N . THR A 1 295 ? 26.895 15.990 -13.064 1.00 75.31 295 THR A N 1
ATOM 2233 C CA . THR A 1 295 ? 27.902 15.153 -12.399 1.00 75.31 295 THR A CA 1
ATOM 2234 C C . THR A 1 295 ? 28.109 13.820 -13.117 1.00 75.31 295 THR A C 1
ATOM 2236 O O . THR A 1 295 ? 29.129 13.164 -12.899 1.00 75.31 295 THR A O 1
ATOM 2239 N N . LEU A 1 296 ? 27.167 13.418 -13.979 1.00 78.12 296 LEU A N 1
ATOM 2240 C CA . LEU A 1 296 ? 27.255 12.184 -14.753 1.00 78.12 296 LEU A CA 1
ATOM 2241 C C . LEU A 1 296 ? 28.016 12.380 -16.077 1.00 78.12 296 LEU A C 1
ATOM 2243 O O . LEU A 1 296 ? 27.795 13.365 -16.780 1.00 78.12 296 LEU A O 1
ATOM 2247 N N . PRO A 1 297 ? 28.885 11.426 -16.469 1.00 77.50 297 PRO A N 1
ATOM 2248 C CA . PRO A 1 297 ? 29.679 11.539 -17.694 1.00 77.50 297 PRO A CA 1
ATOM 2249 C C . PRO A 1 297 ? 28.852 11.343 -18.971 1.00 77.50 297 PRO A C 1
ATOM 2251 O O . PRO A 1 297 ? 29.240 11.830 -20.032 1.00 77.50 297 PRO A O 1
ATOM 2254 N N . PHE A 1 298 ? 27.739 10.610 -18.893 1.00 85.56 298 PHE A N 1
ATOM 2255 C CA . PHE A 1 298 ? 26.804 10.390 -19.992 1.00 85.56 298 PHE A CA 1
ATOM 2256 C C . PHE A 1 298 ? 25.470 9.833 -19.474 1.00 85.56 298 PHE A C 1
ATOM 2258 O O . PHE A 1 298 ? 25.356 9.393 -18.328 1.00 85.56 298 PHE A O 1
ATOM 2265 N N . TYR A 1 299 ? 24.476 9.808 -20.357 1.00 88.31 299 TYR A N 1
ATOM 2266 C CA . TYR A 1 299 ? 23.182 9.161 -20.155 1.00 88.31 299 TYR A CA 1
ATOM 2267 C C . TYR A 1 299 ? 22.981 8.051 -21.173 1.00 88.31 299 TYR A C 1
ATOM 2269 O O . TYR A 1 299 ? 23.293 8.231 -22.352 1.00 88.31 299 TYR A O 1
ATOM 2277 N N . LEU A 1 300 ? 22.414 6.929 -20.741 1.00 91.00 300 LEU A N 1
ATOM 2278 C CA . LEU A 1 300 ? 22.055 5.826 -21.623 1.00 91.00 300 LEU A CA 1
ATOM 2279 C C . LEU A 1 300 ? 20.593 5.933 -22.052 1.00 91.00 300 LEU A C 1
ATOM 2281 O O . LEU A 1 300 ? 19.714 6.207 -21.234 1.00 91.00 300 LEU A O 1
ATOM 2285 N N . PHE A 1 301 ? 20.341 5.674 -23.331 1.00 92.44 301 PHE A N 1
ATOM 2286 C CA . PHE A 1 301 ? 19.012 5.624 -23.924 1.00 92.44 301 PHE A CA 1
ATOM 2287 C C . PHE A 1 301 ? 18.818 4.340 -24.725 1.00 92.44 301 PHE A C 1
ATOM 2289 O O . PHE A 1 301 ? 19.735 3.882 -25.408 1.00 92.44 301 PHE A O 1
ATOM 2296 N N . ALA A 1 302 ? 17.603 3.803 -24.681 1.00 94.06 302 ALA A N 1
ATOM 2297 C CA . ALA A 1 302 ? 17.104 2.788 -25.593 1.00 94.06 302 ALA A CA 1
ATOM 2298 C C . ALA A 1 302 ? 16.050 3.418 -26.506 1.00 94.06 302 ALA A C 1
ATOM 2300 O O . ALA A 1 302 ? 15.047 3.959 -26.034 1.00 94.06 302 ALA A O 1
ATOM 2301 N N . SER A 1 303 ? 16.277 3.342 -27.817 1.00 94.62 303 SER A N 1
ATOM 2302 C CA . SER A 1 303 ? 15.351 3.865 -28.823 1.00 94.62 303 SER A CA 1
ATOM 2303 C C . SER A 1 303 ? 15.064 2.840 -29.910 1.00 94.62 303 SER A C 1
ATOM 2305 O O . SER A 1 303 ? 15.970 2.147 -30.380 1.00 94.62 303 SER A O 1
ATOM 2307 N N . GLY A 1 304 ? 13.804 2.736 -30.322 1.00 94.25 304 GLY A N 1
ATOM 2308 C CA . GLY A 1 304 ? 13.378 1.719 -31.273 1.00 94.25 304 GLY A CA 1
ATOM 2309 C C . GLY A 1 304 ? 11.897 1.753 -31.610 1.00 94.25 304 GLY A C 1
ATOM 2310 O O . GLY A 1 304 ? 11.159 2.626 -31.153 1.00 94.25 304 GLY A O 1
ATOM 2311 N N . ASN A 1 305 ? 11.483 0.769 -32.404 1.00 94.06 305 ASN A N 1
ATOM 2312 C CA . ASN A 1 305 ? 10.103 0.558 -32.825 1.00 94.06 305 ASN A CA 1
ATOM 2313 C C . ASN A 1 305 ? 9.546 -0.744 -32.244 1.00 94.06 305 ASN A C 1
ATOM 2315 O O . ASN A 1 305 ? 10.292 -1.705 -32.040 1.00 94.06 305 ASN A O 1
ATOM 2319 N N . ILE A 1 306 ? 8.234 -0.768 -32.014 1.00 93.06 306 ILE A N 1
ATOM 2320 C CA . ILE A 1 306 ? 7.487 -1.905 -31.470 1.00 93.06 306 ILE A CA 1
ATOM 2321 C C . ILE A 1 306 ? 6.527 -2.413 -32.550 1.00 93.06 306 ILE A C 1
ATOM 2323 O O . ILE A 1 306 ? 5.763 -1.634 -33.119 1.00 93.06 306 ILE A O 1
ATOM 2327 N N . SER A 1 307 ? 6.560 -3.715 -32.834 1.00 94.50 307 SER A N 1
ATOM 2328 C CA . SER A 1 307 ? 5.611 -4.381 -33.730 1.00 94.50 307 SER A CA 1
ATOM 2329 C C . SER A 1 307 ? 4.503 -5.040 -32.910 1.00 94.50 307 SER A C 1
ATOM 2331 O O . SER A 1 307 ? 4.666 -6.145 -32.387 1.00 94.50 307 SER A O 1
ATOM 2333 N N . TRP A 1 308 ? 3.364 -4.358 -32.778 1.00 93.06 308 TRP A N 1
ATOM 2334 C CA . TRP A 1 308 ? 2.235 -4.854 -31.986 1.00 93.06 308 TRP A CA 1
ATOM 2335 C C . TRP A 1 308 ? 1.566 -6.075 -32.604 1.00 93.06 308 TRP A C 1
ATOM 2337 O O . TRP A 1 308 ? 1.258 -7.012 -31.881 1.00 93.06 308 TRP A O 1
ATOM 2347 N N . GLU A 1 309 ? 1.417 -6.119 -33.926 1.00 93.69 309 GLU A N 1
ATOM 2348 C CA . GLU A 1 309 ? 0.875 -7.292 -34.621 1.00 93.69 309 GLU A CA 1
ATOM 2349 C C . GLU A 1 309 ? 1.671 -8.564 -34.286 1.00 93.69 309 GLU A C 1
ATOM 2351 O O . GLU A 1 309 ? 1.100 -9.544 -33.810 1.00 93.69 309 GLU A O 1
ATOM 2356 N N . SER A 1 310 ? 3.002 -8.500 -34.399 1.00 94.06 310 SER A N 1
ATOM 2357 C CA . SER A 1 310 ? 3.889 -9.614 -34.040 1.00 94.06 310 SER A CA 1
ATOM 2358 C C . SER A 1 310 ? 3.834 -9.941 -32.545 1.00 94.06 310 SER A C 1
ATOM 2360 O O . SER A 1 310 ? 3.838 -11.109 -32.169 1.00 94.06 310 SER A O 1
ATOM 2362 N N . THR A 1 311 ? 3.769 -8.917 -31.687 1.00 94.69 311 THR A N 1
ATOM 2363 C CA . THR A 1 311 ? 3.697 -9.069 -30.222 1.00 94.69 311 THR A CA 1
ATOM 2364 C C . THR A 1 311 ? 2.443 -9.838 -29.803 1.00 94.69 311 THR A C 1
ATOM 2366 O O . THR A 1 311 ? 2.533 -10.820 -29.072 1.00 94.69 311 THR A O 1
ATOM 2369 N N . PHE A 1 312 ? 1.273 -9.431 -30.301 1.00 94.44 312 PHE A N 1
ATOM 2370 C CA . PHE A 1 312 ? -0.001 -10.082 -29.992 1.00 94.44 312 PHE A CA 1
ATOM 2371 C C . PHE A 1 312 ? -0.075 -11.487 -30.598 1.00 94.44 312 PHE A C 1
ATOM 2373 O O . PHE A 1 312 ? -0.496 -12.421 -29.917 1.00 94.44 312 PHE A O 1
ATOM 2380 N N . GLN A 1 313 ? 0.416 -11.665 -31.829 1.00 93.88 313 GLN A N 1
ATOM 2381 C CA . GLN A 1 313 ? 0.467 -12.973 -32.481 1.00 93.88 313 GLN A CA 1
ATOM 2382 C C . GLN A 1 313 ? 1.326 -13.976 -31.695 1.00 93.88 313 GLN A C 1
ATOM 2384 O O . GLN A 1 313 ? 0.900 -15.110 -31.490 1.00 93.88 313 GLN A O 1
ATOM 2389 N N . GLN A 1 314 ? 2.509 -13.568 -31.223 1.00 93.19 314 GLN A N 1
ATOM 2390 C CA . GLN A 1 314 ? 3.397 -14.421 -30.418 1.00 93.19 314 GLN A CA 1
ATOM 2391 C C . GLN A 1 314 ? 2.820 -14.727 -29.031 1.00 93.19 314 GLN A C 1
ATOM 2393 O O . GLN A 1 314 ? 3.019 -15.823 -28.515 1.00 93.19 314 GLN A O 1
ATOM 2398 N N . ALA A 1 315 ? 2.078 -13.781 -28.455 1.00 92.56 315 ALA A N 1
ATOM 2399 C CA . ALA A 1 315 ? 1.373 -13.944 -27.189 1.00 92.56 315 ALA A CA 1
ATOM 2400 C C . ALA A 1 315 ? 0.094 -14.803 -27.299 1.00 92.56 315 ALA A C 1
ATOM 2402 O O . ALA A 1 315 ? -0.515 -15.118 -26.280 1.00 92.56 315 ALA A O 1
ATOM 2403 N N . GLY A 1 316 ? -0.351 -15.159 -28.512 1.00 92.31 316 GLY A N 1
ATOM 2404 C CA . GLY A 1 316 ? -1.635 -15.836 -28.727 1.00 92.31 316 GLY A CA 1
ATOM 2405 C C . GLY A 1 316 ? -2.853 -14.970 -28.382 1.00 92.31 316 GLY A C 1
ATOM 2406 O O . GLY A 1 316 ? -3.930 -15.499 -28.121 1.00 92.31 316 GLY A O 1
ATOM 2407 N N . LEU A 1 317 ? -2.690 -13.644 -28.365 1.00 91.38 317 LEU A N 1
ATOM 2408 C CA . LEU A 1 317 ? -3.748 -12.685 -28.061 1.00 91.38 317 LEU A CA 1
ATOM 2409 C C . LEU A 1 317 ? -4.314 -12.087 -29.351 1.00 91.38 317 LEU A C 1
ATOM 2411 O O . LEU A 1 317 ? -3.587 -11.796 -30.300 1.00 91.38 317 LEU A O 1
ATOM 2415 N N . SER A 1 318 ? -5.622 -11.840 -29.377 1.00 91.06 318 SER A N 1
ATOM 2416 C CA . SER A 1 318 ? -6.244 -11.069 -30.452 1.00 91.06 318 SER A CA 1
ATOM 2417 C C . SER A 1 318 ? -6.004 -9.576 -30.248 1.00 91.06 318 SER A C 1
ATOM 2419 O O . SER A 1 318 ? -6.152 -9.072 -29.132 1.00 91.06 318 SER A O 1
ATOM 2421 N N . LEU A 1 319 ? -5.706 -8.856 -31.331 1.00 89.62 319 LEU A N 1
ATOM 2422 C CA . LEU A 1 319 ? -5.696 -7.395 -31.303 1.00 89.62 319 LEU A CA 1
ATOM 2423 C C . LEU A 1 319 ? -7.080 -6.861 -30.882 1.00 89.62 319 LEU A C 1
ATOM 2425 O O . LEU A 1 319 ? -8.101 -7.432 -31.284 1.00 89.62 319 LEU A O 1
ATOM 2429 N N . PRO A 1 320 ? -7.137 -5.762 -30.108 1.00 87.00 320 PRO A N 1
ATOM 2430 C CA . PRO A 1 320 ? -8.403 -5.155 -29.722 1.00 87.00 320 PRO A CA 1
ATOM 2431 C C . PRO A 1 320 ? -9.242 -4.767 -30.944 1.00 87.00 320 PRO A C 1
ATOM 2433 O O . PRO A 1 320 ? -8.715 -4.320 -31.968 1.00 87.00 320 PRO A O 1
ATOM 2436 N N . LYS A 1 321 ? -10.570 -4.868 -30.828 1.00 83.44 321 LYS A N 1
ATOM 2437 C CA . LYS A 1 321 ? -11.485 -4.448 -31.900 1.00 83.44 321 LYS A CA 1
ATOM 2438 C C . LYS A 1 321 ? -11.239 -2.982 -32.263 1.00 83.44 321 LYS A C 1
ATOM 2440 O O . LYS A 1 321 ? -11.145 -2.123 -31.386 1.00 83.44 321 LYS A O 1
ATOM 2445 N N . ASN A 1 322 ? -11.215 -2.683 -33.561 1.00 79.31 322 ASN A N 1
ATOM 2446 C CA . ASN A 1 322 ? -10.933 -1.348 -34.103 1.00 79.31 322 ASN A CA 1
ATOM 2447 C C . ASN A 1 322 ? -9.504 -0.827 -33.825 1.00 79.31 322 ASN A C 1
ATOM 2449 O O . ASN A 1 322 ? -9.296 0.391 -33.795 1.00 79.31 322 ASN A O 1
ATOM 2453 N N . CYS A 1 323 ? -8.537 -1.723 -33.609 1.00 84.50 323 CYS A N 1
ATOM 2454 C CA . CYS A 1 323 ? -7.113 -1.413 -33.479 1.00 84.50 323 CYS A CA 1
ATOM 2455 C C . CYS A 1 323 ? -6.291 -2.178 -34.533 1.00 84.50 323 CYS A C 1
ATOM 2457 O O . CYS A 1 323 ? -5.464 -3.036 -34.213 1.00 84.50 323 CYS A O 1
ATOM 2459 N N . ASP A 1 324 ? -6.548 -1.880 -35.808 1.00 84.75 324 ASP A N 1
ATOM 2460 C CA . ASP A 1 324 ? -5.907 -2.561 -36.937 1.00 84.75 324 ASP A CA 1
ATOM 2461 C C . ASP A 1 324 ? -4.384 -2.360 -36.900 1.00 84.75 324 ASP A C 1
ATOM 2463 O O . ASP A 1 324 ? -3.890 -1.242 -36.728 1.00 84.75 324 ASP A O 1
ATOM 2467 N N . GLY A 1 325 ? -3.628 -3.458 -36.995 1.00 83.38 325 GLY A N 1
ATOM 2468 C CA . GLY A 1 325 ? -2.161 -3.442 -36.924 1.00 83.38 325 GLY A CA 1
ATOM 2469 C C . GLY A 1 325 ? -1.580 -2.887 -35.613 1.00 83.38 325 GLY A C 1
ATOM 2470 O O . GLY A 1 325 ? -0.397 -2.555 -35.561 1.00 83.38 325 GLY A O 1
ATOM 2471 N N . GLY A 1 326 ? -2.389 -2.743 -34.555 1.00 84.31 326 GLY A N 1
ATOM 2472 C CA . GLY A 1 326 ? -1.958 -2.126 -33.300 1.00 84.31 326 GLY A CA 1
ATOM 2473 C C . GLY A 1 326 ? -1.874 -0.597 -33.346 1.00 84.31 326 GLY A C 1
ATOM 2474 O O . GLY A 1 326 ? -1.178 -0.006 -32.524 1.00 84.31 326 GLY A O 1
ATOM 2475 N N . SER A 1 327 ? -2.577 0.060 -34.276 1.00 85.69 327 SER A N 1
ATOM 2476 C CA . SER A 1 327 ? -2.534 1.520 -34.458 1.00 85.69 327 SER A CA 1
ATOM 2477 C C . SER A 1 327 ? -2.968 2.336 -33.231 1.00 85.69 327 SER A C 1
ATOM 2479 O O . SER A 1 327 ? -2.713 3.534 -33.176 1.00 85.69 327 SER A O 1
ATOM 2481 N N . CYS A 1 328 ? -3.661 1.713 -32.274 1.00 83.75 328 CYS A N 1
ATOM 2482 C CA . CYS A 1 328 ? -4.087 2.330 -31.019 1.00 83.75 328 CYS A CA 1
ATOM 2483 C C . CYS A 1 328 ? -2.974 2.408 -29.963 1.00 83.75 328 CYS A C 1
ATOM 2485 O O . CYS A 1 328 ? -3.162 3.054 -28.935 1.00 83.75 328 CYS A O 1
ATOM 2487 N N . PHE A 1 329 ? -1.828 1.772 -30.207 1.00 87.50 329 PHE A N 1
ATOM 2488 C CA . PHE A 1 329 ? -0.690 1.741 -29.298 1.00 87.50 329 PHE A CA 1
ATOM 2489 C C . PHE A 1 329 ? 0.510 2.492 -29.894 1.00 87.50 329 PHE A C 1
ATOM 2491 O O . PHE A 1 329 ? 0.637 2.621 -31.116 1.00 87.50 329 PHE A O 1
ATOM 2498 N N . PRO A 1 330 ? 1.426 3.004 -29.057 1.00 88.19 330 PRO A N 1
ATOM 2499 C CA . PRO A 1 330 ? 2.599 3.723 -29.540 1.00 88.19 330 PRO A CA 1
ATOM 2500 C C . PRO A 1 330 ? 3.550 2.795 -30.309 1.00 88.19 330 PRO A C 1
ATOM 2502 O O . PRO A 1 330 ? 3.926 1.734 -29.821 1.00 88.19 330 PRO A O 1
ATOM 2505 N N . SER A 1 331 ? 3.969 3.192 -31.512 1.00 88.50 331 SER A N 1
ATOM 2506 C CA . SER A 1 331 ? 4.800 2.363 -32.404 1.00 88.50 331 SER A CA 1
ATOM 2507 C C . SER A 1 331 ? 6.308 2.535 -32.202 1.00 88.50 331 SER A C 1
ATOM 2509 O O . SER A 1 331 ? 7.092 1.752 -32.733 1.00 88.50 331 SER A O 1
ATOM 2511 N N . SER A 1 332 ? 6.733 3.566 -31.471 1.00 91.38 332 SER A N 1
ATOM 2512 C CA . SER A 1 332 ? 8.143 3.893 -31.242 1.00 91.38 332 SER A CA 1
ATOM 2513 C C . SER A 1 332 ? 8.373 4.380 -29.822 1.00 91.38 332 SER A C 1
ATOM 2515 O O . SER A 1 332 ? 7.501 5.027 -29.248 1.00 91.38 332 SER A O 1
ATOM 2517 N N . PHE A 1 333 ? 9.567 4.140 -29.291 1.00 92.56 333 PHE A N 1
ATOM 2518 C CA . PHE A 1 333 ? 9.980 4.598 -27.971 1.00 92.56 333 PHE A CA 1
ATOM 2519 C C . PHE A 1 333 ? 11.396 5.177 -28.009 1.00 92.56 333 PHE A C 1
ATOM 2521 O O . PHE A 1 333 ? 12.224 4.803 -28.842 1.00 92.56 333 PHE A O 1
ATOM 2528 N N . ASN A 1 334 ? 11.678 6.092 -27.085 1.00 92.75 334 ASN A N 1
ATOM 2529 C CA . ASN A 1 334 ? 13.017 6.606 -26.814 1.00 92.75 334 ASN A CA 1
ATOM 2530 C C . ASN A 1 334 ? 13.114 6.955 -25.328 1.00 92.75 334 ASN A C 1
ATOM 2532 O O . ASN A 1 334 ? 12.667 8.021 -24.916 1.00 92.75 334 ASN A O 1
ATOM 2536 N N . CYS A 1 335 ? 13.649 6.039 -24.532 1.00 92.62 335 CYS A N 1
ATOM 2537 C CA . CYS A 1 335 ? 13.637 6.133 -23.078 1.00 92.62 335 CYS A CA 1
ATOM 2538 C C . CYS A 1 335 ? 15.046 6.033 -22.508 1.00 92.62 335 CYS A C 1
ATOM 2540 O O . CYS A 1 335 ? 15.885 5.302 -23.032 1.00 92.62 335 CYS A O 1
ATOM 2542 N N . SER A 1 336 ? 15.302 6.766 -21.428 1.00 92.19 336 SER A N 1
ATOM 2543 C CA . SER A 1 336 ? 16.545 6.655 -20.682 1.00 92.19 336 SER A CA 1
ATOM 2544 C C . SER A 1 336 ? 16.558 5.381 -19.843 1.00 92.19 336 SER A C 1
ATOM 2546 O O . SER A 1 336 ? 15.538 4.956 -19.290 1.00 92.19 336 SER A O 1
ATOM 2548 N N . LEU A 1 337 ? 17.735 4.775 -19.757 1.00 92.50 337 LEU A N 1
ATOM 2549 C CA . LEU A 1 337 ? 17.992 3.604 -18.942 1.00 92.50 337 LEU A CA 1
ATOM 2550 C C . LEU A 1 337 ? 18.835 3.991 -17.722 1.00 92.50 337 LEU A C 1
ATOM 2552 O O . LEU A 1 337 ? 19.837 4.696 -17.878 1.00 92.50 337 LEU A O 1
ATOM 2556 N N . PRO A 1 338 ? 18.465 3.509 -16.527 1.00 90.56 338 PRO A N 1
ATOM 2557 C CA . PRO A 1 338 ? 19.242 3.726 -15.322 1.00 90.56 338 PRO A CA 1
ATOM 2558 C C . PRO A 1 338 ? 20.536 2.909 -15.363 1.00 90.56 338 PRO A C 1
ATOM 2560 O O . PRO A 1 338 ? 20.576 1.804 -15.909 1.00 90.56 338 PRO A O 1
ATOM 2563 N N . GLN A 1 339 ? 21.593 3.450 -14.762 1.00 88.19 339 GLN A N 1
ATOM 2564 C CA . GLN A 1 339 ? 22.906 2.817 -14.683 1.00 88.19 339 GLN A CA 1
ATOM 2565 C C . GLN A 1 339 ? 23.501 2.935 -13.287 1.00 88.19 339 GLN A C 1
ATOM 2567 O O . GLN A 1 339 ? 23.365 3.966 -12.622 1.00 88.19 339 GLN A O 1
ATOM 2572 N N . PHE A 1 340 ? 24.236 1.914 -12.863 1.00 86.25 340 PHE A N 1
ATOM 2573 C CA . PHE A 1 340 ? 25.016 1.986 -11.634 1.00 86.25 340 PHE A CA 1
ATOM 2574 C C . PHE A 1 340 ? 26.318 2.746 -11.865 1.00 86.25 340 PHE A C 1
ATOM 2576 O O . PHE A 1 340 ? 27.003 2.550 -12.871 1.00 86.25 340 PHE A O 1
ATOM 2583 N N . GLN A 1 341 ? 26.683 3.602 -10.912 1.00 80.25 341 GLN A N 1
ATOM 2584 C CA . GLN A 1 341 ? 27.918 4.383 -10.989 1.00 80.25 341 GLN A CA 1
ATOM 2585 C C . GLN A 1 341 ? 29.169 3.491 -11.013 1.00 80.25 341 GLN A C 1
ATOM 2587 O O . GLN A 1 341 ? 30.120 3.791 -11.730 1.00 80.25 341 GLN A O 1
ATOM 2592 N N . HIS A 1 342 ? 29.132 2.376 -10.279 1.00 77.62 342 HIS A N 1
ATOM 2593 C CA . HIS A 1 342 ? 30.240 1.434 -10.131 1.00 77.62 342 HIS A CA 1
ATOM 2594 C C . HIS A 1 342 ? 29.748 -0.015 -10.189 1.00 77.62 342 HIS A C 1
ATOM 2596 O O . HIS A 1 342 ? 28.611 -0.311 -9.808 1.00 77.62 342 HIS A O 1
ATOM 2602 N N . ALA A 1 343 ? 30.629 -0.928 -10.604 1.00 77.94 343 ALA A N 1
ATOM 2603 C CA . ALA A 1 343 ? 30.352 -2.367 -10.615 1.00 77.94 343 ALA A CA 1
ATOM 2604 C C . ALA A 1 343 ? 30.019 -2.942 -9.223 1.00 77.94 343 ALA A C 1
ATOM 2606 O O . ALA A 1 343 ? 29.207 -3.852 -9.115 1.00 77.94 343 ALA A O 1
ATOM 2607 N N . GLU A 1 344 ? 30.580 -2.385 -8.148 1.00 78.25 344 GLU A N 1
ATOM 2608 C CA . GLU A 1 344 ? 30.316 -2.824 -6.767 1.00 78.25 344 GLU A CA 1
ATOM 2609 C C . GLU A 1 344 ? 28.851 -2.602 -6.348 1.00 78.25 344 GLU A C 1
ATOM 2611 O O . GLU A 1 344 ? 28.224 -3.477 -5.743 1.00 78.25 344 GLU A O 1
ATOM 2616 N N . ALA A 1 345 ? 28.274 -1.452 -6.717 1.00 74.75 345 ALA A N 1
ATOM 2617 C CA . ALA A 1 345 ? 26.865 -1.147 -6.461 1.00 74.75 345 ALA A CA 1
ATOM 2618 C C . ALA A 1 345 ? 25.948 -2.099 -7.245 1.00 74.75 345 ALA A C 1
ATOM 2620 O O . ALA A 1 345 ? 25.008 -2.665 -6.687 1.00 74.75 345 ALA A O 1
ATOM 2621 N N . GLN A 1 346 ? 26.295 -2.359 -8.510 1.00 82.81 346 GLN A N 1
ATOM 2622 C CA . GLN A 1 346 ? 25.603 -3.333 -9.352 1.00 82.81 346 GLN A CA 1
ATOM 2623 C C . GLN A 1 346 ? 25.668 -4.749 -8.765 1.00 82.81 346 GLN A C 1
ATOM 2625 O O . GLN A 1 346 ? 24.653 -5.438 -8.737 1.00 82.81 346 GLN A O 1
ATOM 2630 N N . ALA A 1 347 ? 26.823 -5.179 -8.253 1.00 78.62 347 ALA A N 1
ATOM 2631 C CA . ALA A 1 347 ? 26.974 -6.488 -7.620 1.00 78.62 347 ALA A CA 1
ATOM 2632 C C . ALA A 1 347 ? 26.108 -6.631 -6.357 1.00 78.62 347 ALA A C 1
ATOM 2634 O O . ALA A 1 347 ? 25.613 -7.719 -6.072 1.00 78.62 347 ALA A O 1
ATOM 2635 N N . THR A 1 348 ? 25.891 -5.533 -5.629 1.00 75.12 348 THR A N 1
ATOM 2636 C CA . THR A 1 348 ? 25.090 -5.519 -4.397 1.00 75.12 348 THR A CA 1
ATOM 2637 C C . THR A 1 348 ? 23.583 -5.509 -4.681 1.00 75.12 348 THR A C 1
ATOM 2639 O O . THR A 1 348 ? 22.828 -6.200 -4.004 1.00 75.12 348 THR A O 1
ATOM 2642 N N . GLN A 1 349 ? 23.126 -4.749 -5.682 1.00 73.94 349 GLN A N 1
ATOM 2643 C CA . GLN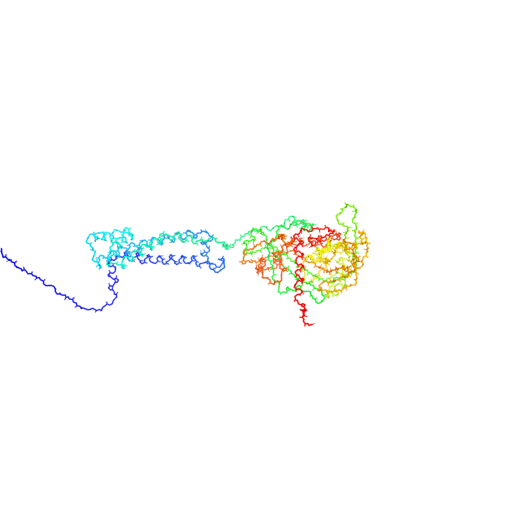 A 1 349 ? 21.692 -4.543 -5.959 1.00 73.94 349 GLN A CA 1
ATOM 2644 C C . GLN A 1 349 ? 21.148 -5.386 -7.124 1.00 73.94 349 GLN A C 1
ATOM 2646 O O . GLN A 1 349 ? 19.939 -5.565 -7.289 1.00 73.94 349 GLN A O 1
ATOM 2651 N N . GLY A 1 350 ? 22.030 -5.943 -7.949 1.00 83.94 350 GLY A N 1
ATOM 2652 C CA . GLY A 1 350 ? 21.683 -6.747 -9.112 1.00 83.94 350 GLY A CA 1
ATOM 2653 C C . GLY A 1 350 ? 21.395 -5.902 -10.351 1.00 83.94 350 GLY A C 1
ATOM 2654 O O . GLY A 1 350 ? 22.304 -5.620 -11.133 1.00 83.94 350 GLY A O 1
ATOM 2655 N N . PHE A 1 351 ? 20.125 -5.565 -10.579 1.00 87.12 351 PHE A N 1
ATOM 2656 C CA . PHE A 1 351 ? 19.678 -4.900 -11.804 1.00 87.12 351 PHE A CA 1
ATOM 2657 C C . PHE A 1 351 ? 18.981 -3.577 -11.507 1.00 87.12 351 PHE A C 1
ATOM 2659 O O . PHE A 1 351 ? 18.108 -3.518 -10.647 1.00 87.12 351 PHE A O 1
ATOM 2666 N N . ALA A 1 352 ? 19.281 -2.559 -12.308 1.00 89.38 352 ALA A N 1
ATOM 2667 C CA . ALA A 1 352 ? 18.560 -1.300 -12.296 1.00 89.38 352 ALA A CA 1
ATOM 2668 C C . ALA A 1 352 ? 17.298 -1.418 -13.160 1.00 89.38 352 ALA A C 1
ATOM 2670 O O . ALA A 1 352 ? 17.353 -1.913 -14.292 1.00 89.38 352 ALA A O 1
ATOM 2671 N N . SER A 1 353 ? 16.169 -0.952 -12.631 1.00 91.62 353 SER A N 1
ATOM 2672 C CA . SER A 1 353 ? 14.862 -1.069 -13.281 1.00 91.62 353 SER A CA 1
ATOM 2673 C C . SER A 1 353 ? 14.284 0.297 -13.643 1.00 91.62 353 SER A C 1
ATOM 2675 O O . SER A 1 353 ? 14.392 1.256 -12.873 1.00 91.62 353 SER A O 1
ATOM 2677 N N . SER A 1 354 ? 13.637 0.391 -14.803 1.00 91.81 354 SER A N 1
ATOM 2678 C CA . SER A 1 354 ? 12.905 1.591 -15.205 1.00 91.81 354 SER A CA 1
ATOM 2679 C C . SER A 1 354 ? 11.619 1.289 -15.958 1.00 91.81 354 SER A C 1
ATOM 2681 O O . SER A 1 354 ? 11.489 0.297 -16.675 1.00 91.81 354 SER A O 1
ATOM 2683 N N . LEU A 1 355 ? 10.669 2.206 -15.803 1.00 91.88 355 LEU A N 1
ATOM 2684 C CA . LEU A 1 355 ? 9.438 2.262 -16.569 1.00 91.88 355 LEU A CA 1
ATOM 2685 C C . LEU A 1 355 ? 9.614 3.257 -17.715 1.00 91.88 355 LEU A C 1
ATOM 2687 O O . LEU A 1 355 ? 9.954 4.420 -17.492 1.00 91.88 355 LEU A O 1
ATOM 2691 N N . CYS A 1 356 ? 9.355 2.814 -18.934 1.00 91.62 356 CYS A N 1
ATOM 2692 C CA . CYS A 1 356 ? 9.345 3.638 -20.130 1.00 91.62 356 CYS A CA 1
ATOM 2693 C C . CYS A 1 356 ? 7.915 3.766 -20.635 1.00 91.62 356 CYS A C 1
ATOM 2695 O O . CYS A 1 356 ? 7.280 2.770 -20.975 1.00 91.62 356 CYS A O 1
ATOM 2697 N N . LEU A 1 357 ? 7.417 4.996 -20.698 1.00 88.94 357 LEU A N 1
ATOM 2698 C CA . LEU A 1 357 ? 6.121 5.322 -21.272 1.00 88.94 357 LEU A CA 1
ATOM 2699 C C . LEU A 1 357 ? 6.362 5.936 -22.656 1.00 88.94 357 LEU A C 1
ATOM 2701 O O . LEU A 1 357 ? 6.815 7.086 -22.729 1.00 88.94 357 LEU A O 1
ATOM 2705 N N . PRO A 1 358 ? 6.114 5.184 -23.743 1.00 87.31 358 PRO A N 1
ATOM 2706 C CA . PRO A 1 358 ? 6.287 5.694 -25.095 1.00 87.31 358 PRO A CA 1
ATOM 2707 C C . PRO A 1 358 ? 5.267 6.797 -25.426 1.00 87.31 358 PRO A C 1
ATOM 2709 O O . PRO A 1 358 ? 4.222 6.896 -24.781 1.00 87.31 358 PRO A O 1
ATOM 2712 N N . ASP A 1 359 ? 5.548 7.613 -26.445 1.00 81.94 359 ASP A N 1
ATOM 2713 C CA . ASP A 1 359 ? 4.650 8.699 -26.867 1.00 81.94 359 ASP A CA 1
ATOM 2714 C C . ASP A 1 359 ? 3.295 8.163 -27.371 1.00 81.94 359 ASP A C 1
ATOM 2716 O O . ASP A 1 359 ? 3.174 7.635 -28.479 1.00 81.94 359 ASP A O 1
ATOM 2720 N N . GLY A 1 360 ? 2.263 8.335 -26.543 1.00 71.00 360 GLY A N 1
ATOM 2721 C CA . GLY A 1 360 ? 0.892 7.892 -26.782 1.00 71.00 360 GLY A CA 1
ATOM 2722 C C . GLY A 1 360 ? 0.063 8.783 -27.711 1.00 71.00 360 GLY A C 1
ATOM 2723 O O . GLY A 1 360 ? -1.146 8.605 -27.757 1.00 71.00 360 GLY A O 1
ATOM 2724 N N . ARG A 1 361 ? 0.642 9.728 -28.468 1.00 68.12 361 ARG A N 1
ATOM 2725 C CA . ARG A 1 361 ? -0.113 10.588 -29.417 1.00 68.12 361 ARG A CA 1
ATOM 2726 C C . ARG A 1 361 ? -1.005 9.836 -30.409 1.00 68.12 361 ARG A C 1
ATOM 2728 O O . ARG A 1 361 ? -1.975 10.411 -30.893 1.00 68.12 361 ARG A O 1
ATOM 2735 N N . ASN A 1 362 ? -0.662 8.588 -30.727 1.00 61.94 362 ASN A N 1
ATOM 2736 C CA . ASN A 1 362 ? -1.437 7.737 -31.632 1.00 61.94 362 ASN A CA 1
ATOM 2737 C C . ASN A 1 362 ? -2.575 6.978 -30.918 1.00 61.94 362 ASN A C 1
ATOM 2739 O O . ASN A 1 362 ? -3.396 6.345 -31.581 1.00 61.94 362 ASN A O 1
ATOM 2743 N N . ALA A 1 363 ? -2.642 7.036 -29.583 1.00 61.72 363 ALA A N 1
ATOM 2744 C CA . ALA A 1 363 ? -3.691 6.395 -28.802 1.00 61.72 363 ALA A CA 1
ATOM 2745 C C . ALA A 1 363 ? -5.046 7.091 -29.009 1.00 61.72 363 ALA A C 1
ATOM 2747 O O . ALA A 1 363 ? -5.144 8.313 -29.161 1.00 61.72 363 ALA A O 1
ATOM 2748 N N . ARG A 1 364 ? -6.118 6.293 -29.073 1.00 63.97 364 ARG A N 1
ATOM 2749 C CA . ARG A 1 364 ? -7.467 6.785 -29.390 1.00 63.97 364 ARG A CA 1
ATOM 2750 C C . ARG A 1 364 ? -8.039 7.645 -28.268 1.00 63.97 364 ARG A C 1
ATOM 2752 O O . ARG A 1 364 ? -8.106 7.221 -27.118 1.00 63.97 364 ARG A O 1
ATOM 2759 N N . SER A 1 365 ? -8.613 8.788 -28.639 1.00 54.88 365 SER A N 1
ATOM 2760 C CA . SER A 1 365 ? -9.347 9.655 -27.721 1.00 54.88 365 SER A CA 1
ATOM 2761 C C . SER A 1 365 ? -10.610 8.975 -27.171 1.00 54.88 365 SER A C 1
ATOM 2763 O O . SER A 1 365 ? -11.538 8.663 -27.908 1.00 54.88 365 SER A O 1
ATOM 2765 N N . SER A 1 366 ? -10.653 8.831 -25.843 1.00 54.31 366 SER A N 1
ATOM 2766 C CA . SER A 1 366 ? -11.832 8.537 -25.016 1.00 54.31 366 SER A CA 1
ATOM 2767 C C . SER A 1 366 ? -12.558 7.201 -25.253 1.00 54.31 366 SER A C 1
ATOM 2769 O O . SER A 1 366 ? -13.231 6.979 -26.255 1.00 54.31 366 SER A O 1
ATOM 2771 N N . ALA A 1 367 ? -12.583 6.367 -24.212 1.00 55.72 367 ALA A N 1
ATOM 2772 C CA . ALA A 1 367 ? -13.640 5.379 -24.028 1.00 55.72 367 ALA A CA 1
ATOM 2773 C C . ALA A 1 367 ? -14.798 6.039 -23.261 1.00 55.72 367 ALA A C 1
ATOM 2775 O O . ALA A 1 367 ? -14.664 6.343 -22.079 1.00 55.72 367 ALA A O 1
ATOM 2776 N N . ARG A 1 368 ? -15.934 6.309 -23.916 1.00 56.47 368 ARG A N 1
ATOM 2777 C CA . ARG A 1 368 ? -17.174 6.624 -23.185 1.00 56.47 368 ARG A CA 1
ATOM 2778 C C . ARG A 1 368 ? -17.696 5.319 -22.579 1.00 56.47 368 ARG A C 1
ATOM 2780 O O . ARG A 1 368 ? -17.893 4.367 -23.322 1.00 56.47 368 ARG A O 1
ATOM 2787 N N . ASN A 1 369 ? -17.940 5.305 -21.268 1.00 58.97 369 ASN A N 1
ATOM 2788 C CA . ASN A 1 369 ? -18.408 4.135 -20.503 1.00 58.97 369 ASN A CA 1
ATOM 2789 C C . ASN A 1 369 ? -17.373 3.002 -20.428 1.00 58.97 369 ASN A C 1
ATOM 2791 O O . ASN A 1 369 ? -17.681 1.853 -20.732 1.00 58.97 369 ASN A O 1
ATOM 2795 N N . PHE A 1 370 ? -16.138 3.325 -20.032 1.00 63.94 370 PHE A N 1
ATOM 2796 C CA . PHE A 1 370 ? -15.153 2.288 -19.750 1.00 63.94 370 PHE A CA 1
ATOM 2797 C C . PHE A 1 370 ? -15.447 1.582 -18.423 1.00 63.94 370 PHE A C 1
ATOM 2799 O O . PHE A 1 370 ? -15.431 2.203 -17.361 1.00 63.94 370 PHE A O 1
ATOM 2806 N N . THR A 1 371 ? -15.650 0.275 -18.501 1.00 68.50 371 THR A N 1
ATOM 2807 C CA . THR A 1 371 ? -15.532 -0.670 -17.389 1.00 68.50 371 THR A CA 1
ATOM 2808 C C . THR A 1 371 ? -14.360 -1.588 -17.695 1.00 68.50 371 THR A C 1
ATOM 2810 O O . THR A 1 371 ? -14.214 -1.973 -18.858 1.00 68.50 371 THR A O 1
ATOM 2813 N N . VAL A 1 372 ? -13.543 -1.951 -16.698 1.00 72.12 372 VAL A N 1
ATOM 2814 C CA . VAL A 1 372 ? -12.446 -2.914 -16.907 1.00 72.12 372 VAL A CA 1
ATOM 2815 C C . VAL A 1 372 ? -13.045 -4.176 -17.531 1.00 72.12 372 VAL A C 1
ATOM 2817 O O . VAL A 1 372 ? -13.906 -4.815 -16.933 1.00 72.12 372 VAL A O 1
ATOM 2820 N N . SER A 1 373 ? -12.684 -4.443 -18.786 1.00 64.31 373 SER A N 1
ATOM 2821 C CA . SER A 1 373 ? -13.359 -5.424 -19.636 1.00 64.31 373 SER A CA 1
ATOM 2822 C C . SER A 1 373 ? -12.943 -6.852 -19.297 1.00 64.31 373 SER A C 1
ATOM 2824 O O . SER A 1 373 ? -11.848 -7.076 -18.772 1.00 64.31 373 SER A O 1
ATOM 2826 N N . ASP A 1 374 ? -13.753 -7.826 -19.723 1.00 63.75 374 ASP A N 1
ATOM 2827 C CA . ASP A 1 374 ? -13.332 -9.232 -19.785 1.00 63.75 374 ASP A CA 1
ATOM 2828 C C . ASP A 1 374 ? -12.144 -9.419 -20.745 1.00 63.75 374 ASP A C 1
ATOM 2830 O O . ASP A 1 374 ? -11.269 -10.252 -20.497 1.00 63.75 374 ASP A O 1
ATOM 2834 N N . GLU A 1 375 ? -12.048 -8.592 -21.797 1.00 78.25 375 GLU A N 1
ATOM 2835 C CA . GLU A 1 375 ? -10.906 -8.585 -22.717 1.00 78.25 375 GLU A CA 1
ATOM 2836 C C . GLU A 1 375 ? -9.598 -8.274 -21.959 1.00 78.25 375 GLU A C 1
ATOM 2838 O O . GLU A 1 375 ? -9.502 -7.269 -21.244 1.00 78.25 375 GLU A O 1
ATOM 2843 N N . SER A 1 376 ? -8.582 -9.134 -22.127 1.00 83.06 376 SER A N 1
ATOM 2844 C CA . SER A 1 376 ? -7.273 -9.007 -21.464 1.00 83.06 376 SER A CA 1
ATOM 2845 C C . SER A 1 376 ? -6.579 -7.686 -21.775 1.00 83.06 376 SER A C 1
ATOM 2847 O O . SER A 1 376 ? -6.050 -7.030 -20.879 1.00 83.06 376 SER A O 1
ATOM 2849 N N . VAL A 1 377 ? -6.634 -7.249 -23.033 1.00 88.06 377 VAL A N 1
ATOM 2850 C CA . VAL A 1 377 ? -6.078 -5.967 -23.459 1.00 88.06 377 VAL A CA 1
ATOM 2851 C C . VAL A 1 377 ? -7.118 -5.227 -24.281 1.00 88.06 377 VAL A C 1
ATOM 2853 O O . VAL A 1 377 ? -7.555 -5.709 -25.320 1.00 88.06 377 VAL A O 1
ATOM 2856 N N . ALA A 1 378 ? -7.487 -4.036 -23.825 1.00 85.44 378 ALA A N 1
ATOM 2857 C CA . ALA A 1 378 ? -8.417 -3.166 -24.526 1.00 85.44 378 ALA A CA 1
ATOM 2858 C C . ALA A 1 378 ? -7.692 -2.075 -25.332 1.00 85.44 378 ALA A C 1
ATOM 2860 O O . ALA A 1 378 ? -6.554 -1.711 -25.024 1.00 85.44 378 ALA A O 1
ATOM 2861 N N . ALA A 1 379 ? -8.375 -1.493 -26.323 1.00 81.44 379 ALA A N 1
ATOM 2862 C CA . ALA A 1 379 ? -7.813 -0.490 -27.241 1.00 81.44 379 ALA A CA 1
ATOM 2863 C C . ALA A 1 379 ? -7.379 0.833 -26.575 1.00 81.44 379 ALA A C 1
ATOM 2865 O O . ALA A 1 379 ? -6.677 1.630 -27.187 1.00 81.44 379 ALA A O 1
ATOM 2866 N N . TYR A 1 380 ? -7.826 1.086 -25.346 1.00 78.69 380 TYR A N 1
ATOM 2867 C CA . TYR A 1 380 ? -7.482 2.262 -24.541 1.00 78.69 380 TYR A CA 1
ATOM 2868 C C . TYR A 1 380 ? -6.553 1.904 -23.372 1.00 78.69 380 TYR A C 1
ATOM 2870 O O . TYR A 1 380 ? -6.403 2.704 -22.459 1.00 78.69 380 TYR A O 1
ATOM 2878 N N . SER A 1 381 ? -5.972 0.701 -23.341 1.00 83.62 381 SER A N 1
ATOM 2879 C CA . SER A 1 381 ? -5.047 0.323 -22.265 1.00 83.62 381 SER A CA 1
ATOM 2880 C C . SER A 1 381 ? -3.778 1.171 -22.339 1.00 83.62 381 SER A C 1
ATOM 2882 O O . SER A 1 381 ? -3.210 1.344 -23.422 1.00 83.62 381 SER A O 1
ATOM 2884 N N . GLN A 1 382 ? -3.282 1.653 -21.197 1.00 84.62 382 GLN A N 1
ATOM 2885 C CA . GLN A 1 382 ? -1.966 2.289 -21.177 1.00 84.62 382 GLN A CA 1
ATOM 2886 C C . GLN A 1 382 ? -0.915 1.253 -21.496 1.00 84.62 382 GLN A C 1
ATOM 2888 O O . GLN A 1 382 ? -0.913 0.185 -20.894 1.00 84.62 382 GLN A O 1
ATOM 2893 N N . THR A 1 383 ? 0.001 1.591 -22.389 1.00 88.25 383 THR A N 1
ATOM 2894 C CA . THR A 1 383 ? 1.130 0.726 -22.698 1.00 88.25 383 THR A CA 1
ATOM 2895 C C . THR A 1 383 ? 2.399 1.322 -22.119 1.00 88.25 383 THR A C 1
ATOM 2897 O O . THR A 1 383 ? 2.672 2.509 -22.304 1.00 88.25 383 THR A O 1
ATOM 2900 N N . PHE A 1 384 ? 3.190 0.500 -21.446 1.00 91.38 384 PHE A N 1
ATOM 2901 C CA . PHE A 1 384 ? 4.527 0.867 -21.003 1.00 91.38 384 PHE A CA 1
ATOM 2902 C C . PHE A 1 384 ? 5.492 -0.298 -21.188 1.00 91.38 384 PHE A C 1
ATOM 2904 O O . PHE A 1 384 ? 5.116 -1.467 -21.110 1.00 91.38 384 PHE A O 1
ATOM 2911 N N . LEU A 1 385 ? 6.750 0.040 -21.446 1.00 94.31 385 LEU A N 1
ATOM 2912 C CA . LEU A 1 385 ? 7.848 -0.910 -21.473 1.00 94.31 385 LEU A CA 1
ATOM 2913 C C . LEU A 1 385 ? 8.516 -0.913 -20.107 1.00 94.31 385 LEU A C 1
ATOM 2915 O O . LEU A 1 385 ? 8.838 0.142 -19.559 1.00 94.31 385 LEU A O 1
ATOM 2919 N N . PHE A 1 386 ? 8.744 -2.100 -19.574 1.00 94.44 386 PHE A N 1
ATOM 2920 C CA . PHE A 1 386 ? 9.547 -2.277 -18.385 1.00 94.44 386 PHE A CA 1
ATOM 2921 C C . PHE A 1 386 ? 10.944 -2.724 -18.800 1.00 94.44 386 PHE A C 1
ATOM 2923 O O . PHE A 1 386 ? 11.092 -3.720 -19.510 1.00 94.44 386 PHE A O 1
ATOM 2930 N N . PHE A 1 387 ? 11.959 -1.990 -18.353 1.00 94.25 387 PHE A N 1
ATOM 2931 C CA . PHE A 1 387 ? 13.358 -2.294 -18.613 1.00 94.25 387 PHE A CA 1
ATOM 2932 C C . PHE A 1 387 ? 14.062 -2.724 -17.338 1.00 94.25 387 PHE A C 1
ATOM 2934 O O . PHE A 1 387 ? 13.922 -2.090 -16.292 1.00 94.25 387 PHE A O 1
ATOM 2941 N N . ARG A 1 388 ? 14.885 -3.763 -17.452 1.00 92.56 388 ARG A N 1
ATOM 2942 C CA . ARG A 1 388 ? 15.810 -4.188 -16.407 1.00 92.56 388 ARG A CA 1
ATOM 2943 C C . ARG A 1 388 ? 17.202 -4.314 -16.998 1.00 92.56 388 ARG A C 1
ATOM 2945 O O . ARG A 1 388 ? 17.385 -4.980 -18.012 1.00 92.56 388 ARG A O 1
ATOM 2952 N N . SER A 1 389 ? 18.185 -3.663 -16.388 1.00 91.25 389 SER A N 1
ATOM 2953 C CA . SER A 1 389 ? 19.531 -3.608 -16.947 1.00 91.25 389 SER A CA 1
ATOM 2954 C C . SER A 1 389 ? 20.617 -3.761 -15.889 1.00 91.25 389 SER A C 1
ATOM 2956 O O . SER A 1 389 ? 20.471 -3.288 -14.765 1.00 91.25 389 SER A O 1
ATOM 2958 N N . ASN A 1 390 ? 21.711 -4.437 -16.237 1.00 89.62 390 ASN A N 1
ATOM 2959 C CA . ASN A 1 390 ? 22.909 -4.536 -15.392 1.00 89.62 390 ASN A CA 1
ATOM 2960 C C . ASN A 1 390 ? 23.951 -3.458 -15.755 1.00 89.62 390 ASN A C 1
ATOM 2962 O O . ASN A 1 390 ? 25.138 -3.619 -15.474 1.00 89.62 390 ASN A O 1
ATOM 2966 N N . GLY A 1 391 ? 23.525 -2.388 -16.431 1.00 86.69 391 GLY A N 1
ATOM 2967 C CA . GLY A 1 391 ? 24.426 -1.379 -16.970 1.00 86.69 391 GLY A CA 1
ATOM 2968 C C . GLY A 1 391 ? 25.176 -0.620 -15.884 1.00 86.69 391 GLY A C 1
ATOM 2969 O O . GLY A 1 391 ? 24.581 -0.136 -14.922 1.00 86.69 391 GLY A O 1
ATOM 2970 N N . THR A 1 392 ? 26.482 -0.463 -16.077 1.00 87.50 392 THR A N 1
ATOM 2971 C CA . THR A 1 392 ? 27.354 0.352 -15.226 1.00 87.50 392 THR A CA 1
ATOM 2972 C C . THR A 1 392 ? 28.052 1.414 -16.061 1.00 87.50 392 THR A C 1
ATOM 2974 O O . THR A 1 392 ? 28.246 1.224 -17.262 1.00 87.50 392 THR A O 1
ATOM 2977 N N . HIS A 1 393 ? 28.469 2.521 -15.447 1.00 85.06 393 HIS A N 1
ATOM 2978 C CA . HIS A 1 393 ? 29.254 3.548 -16.148 1.00 85.06 393 HIS A CA 1
ATOM 2979 C C . HIS A 1 393 ? 30.579 2.998 -16.700 1.00 85.06 393 HIS A C 1
ATOM 2981 O O . HIS A 1 393 ? 31.001 3.387 -17.789 1.00 85.06 393 HIS A O 1
ATOM 2987 N N . ASP A 1 394 ? 31.200 2.046 -15.999 1.00 82.25 394 ASP A N 1
ATOM 2988 C CA . ASP A 1 394 ? 32.471 1.429 -16.403 1.00 82.25 394 ASP A CA 1
ATOM 2989 C C . ASP A 1 394 ? 32.352 0.632 -17.720 1.00 82.25 394 ASP A C 1
ATOM 2991 O O . ASP A 1 394 ? 33.284 0.622 -18.526 1.00 82.25 394 ASP A O 1
ATOM 2995 N N . LEU A 1 395 ? 31.182 0.039 -18.010 1.00 84.25 395 LEU A N 1
ATOM 2996 C CA . LEU A 1 395 ? 30.943 -0.676 -19.274 1.00 84.25 395 LEU A CA 1
ATOM 2997 C C . LEU A 1 395 ? 31.026 0.234 -20.507 1.00 84.25 395 LEU A C 1
ATOM 2999 O O . LEU A 1 395 ? 31.321 -0.246 -21.597 1.00 84.25 395 LEU A O 1
ATOM 3003 N N . TRP A 1 396 ? 30.777 1.533 -20.354 1.00 85.69 396 TRP A N 1
ATOM 3004 C CA . TRP A 1 396 ? 30.739 2.494 -21.462 1.00 85.69 396 TRP A CA 1
ATOM 3005 C C . TRP A 1 396 ? 31.968 3.401 -21.517 1.00 85.69 396 TRP A C 1
ATOM 3007 O O . TRP A 1 396 ? 32.074 4.244 -22.414 1.00 85.69 396 TRP A O 1
ATOM 3017 N N . ARG A 1 397 ? 32.905 3.231 -20.579 1.00 83.19 397 ARG A N 1
ATOM 3018 C CA . ARG A 1 397 ? 34.184 3.934 -20.578 1.00 83.19 397 ARG A CA 1
ATOM 3019 C C . ARG A 1 397 ? 35.088 3.321 -21.644 1.00 83.19 397 ARG A C 1
ATOM 3021 O O . ARG A 1 397 ? 35.304 2.119 -21.651 1.00 83.19 397 ARG A O 1
ATOM 3028 N N . GLY A 1 398 ? 35.592 4.142 -22.552 1.00 78.00 398 GLY A N 1
ATOM 3029 C CA . GLY A 1 398 ? 36.607 3.829 -23.549 1.00 78.00 398 GLY A CA 1
ATOM 3030 C C . GLY A 1 398 ? 38.025 4.201 -23.086 1.00 78.00 398 GLY A C 1
ATOM 3031 O O . GLY A 1 398 ? 38.216 4.707 -21.975 1.00 78.00 398 GLY A O 1
ATOM 3032 N N . PRO A 1 399 ? 39.040 3.991 -23.945 1.00 74.75 399 PRO A N 1
ATOM 3033 C CA . PRO A 1 399 ? 40.425 4.339 -23.639 1.00 74.75 399 PRO A CA 1
ATOM 3034 C C . PRO A 1 399 ? 40.564 5.828 -23.286 1.00 74.75 399 PRO A C 1
ATOM 3036 O O . PRO A 1 399 ? 39.959 6.684 -23.936 1.00 74.75 399 PRO A O 1
ATOM 3039 N N . GLY A 1 400 ? 41.362 6.145 -22.261 1.00 72.31 400 GLY A N 1
ATOM 3040 C CA . GLY A 1 400 ? 41.619 7.530 -21.847 1.00 72.31 400 GLY A CA 1
ATOM 3041 C C . GLY A 1 400 ? 40.409 8.254 -21.241 1.00 72.31 400 GLY A C 1
ATOM 3042 O O . GLY A 1 400 ? 40.281 9.460 -21.427 1.00 72.31 400 GLY A O 1
ATOM 3043 N N . ASN A 1 401 ? 39.512 7.535 -20.552 1.00 71.75 401 ASN A N 1
ATOM 3044 C CA . ASN A 1 401 ? 38.264 8.063 -19.972 1.00 71.75 401 ASN A CA 1
ATOM 3045 C C . ASN A 1 401 ? 37.288 8.676 -20.994 1.00 71.75 401 ASN A C 1
ATOM 3047 O O . ASN A 1 401 ? 36.413 9.463 -20.630 1.00 71.75 401 ASN A O 1
ATOM 3051 N N . THR A 1 402 ? 37.402 8.307 -22.270 1.00 80.31 402 THR A N 1
ATOM 3052 C CA . THR A 1 402 ? 36.415 8.691 -23.290 1.00 80.31 402 THR A CA 1
ATOM 3053 C C . THR A 1 402 ? 35.121 7.899 -23.100 1.00 80.31 402 THR A C 1
ATOM 3055 O O . THR A 1 402 ? 35.144 6.800 -22.559 1.00 80.31 402 THR A O 1
ATOM 3058 N N . VAL A 1 403 ? 33.971 8.430 -23.515 1.00 82.50 403 VAL A N 1
ATOM 3059 C CA . VAL A 1 403 ? 32.704 7.678 -23.493 1.00 82.50 403 VAL A CA 1
ATOM 3060 C C . VAL A 1 403 ? 32.477 7.053 -24.862 1.00 82.50 403 VAL A C 1
ATOM 3062 O O . VAL A 1 403 ? 32.598 7.726 -25.889 1.00 82.50 403 VAL A O 1
ATOM 3065 N N . LEU A 1 404 ? 32.102 5.775 -24.884 1.00 82.31 404 LEU A N 1
ATOM 3066 C CA . LEU A 1 404 ? 31.665 5.098 -26.099 1.00 82.31 404 LEU A CA 1
ATOM 3067 C C . LEU A 1 404 ? 30.353 5.728 -26.593 1.00 82.31 404 LEU A C 1
ATOM 3069 O O . LEU A 1 404 ? 29.270 5.423 -26.094 1.00 82.31 404 LEU A O 1
ATOM 3073 N N . SER A 1 405 ? 30.462 6.618 -27.580 1.00 78.19 405 SER A N 1
ATOM 3074 C CA . SER A 1 405 ? 29.348 7.333 -28.213 1.00 78.19 405 SER A CA 1
ATOM 3075 C C . SER A 1 405 ? 29.081 6.774 -29.605 1.00 78.19 405 SER A C 1
ATOM 3077 O O . SER A 1 405 ? 29.549 7.274 -30.618 1.00 78.19 405 SER A O 1
ATOM 3079 N N . ASN A 1 406 ? 28.338 5.672 -29.648 1.00 81.19 406 ASN A N 1
ATOM 3080 C CA . ASN A 1 406 ? 27.862 5.068 -30.887 1.00 81.19 406 ASN A CA 1
ATOM 3081 C C . ASN A 1 406 ? 26.434 4.556 -30.703 1.00 81.19 406 ASN A C 1
ATOM 3083 O O . ASN A 1 406 ? 25.938 4.421 -29.583 1.00 81.19 406 ASN A O 1
ATOM 3087 N N . ARG A 1 407 ? 25.768 4.264 -31.823 1.00 86.12 407 ARG A N 1
ATOM 3088 C CA . ARG A 1 407 ? 24.485 3.562 -31.823 1.00 86.12 407 ARG A CA 1
ATOM 3089 C C . ARG A 1 407 ? 24.744 2.060 -31.859 1.00 86.12 407 ARG A C 1
ATOM 3091 O O . ARG A 1 407 ? 25.248 1.539 -32.851 1.00 86.12 407 ARG A O 1
ATOM 3098 N N . PHE A 1 408 ? 24.393 1.368 -30.786 1.00 89.19 408 PHE A N 1
ATOM 3099 C CA . PHE A 1 408 ? 24.600 -0.068 -30.632 1.00 89.19 408 PHE A CA 1
ATOM 3100 C C . PHE A 1 408 ? 23.266 -0.792 -30.844 1.00 89.19 408 PHE A C 1
ATOM 3102 O O . PHE A 1 408 ? 22.425 -0.760 -29.946 1.00 89.19 408 PHE A O 1
ATOM 3109 N N . PRO A 1 409 ? 23.021 -1.418 -32.010 1.00 90.94 409 PRO A N 1
ATOM 3110 C CA . PRO A 1 409 ? 21.782 -2.157 -32.227 1.00 90.94 409 PRO A CA 1
ATOM 3111 C C . PRO A 1 409 ? 21.672 -3.299 -31.212 1.00 90.94 409 PRO A C 1
ATOM 3113 O O . PRO A 1 409 ? 22.665 -3.986 -30.938 1.00 90.94 409 PRO A O 1
ATOM 3116 N N . LEU A 1 410 ? 20.473 -3.498 -30.659 1.00 88.19 410 LEU A N 1
ATOM 3117 C CA . LEU A 1 410 ? 20.189 -4.694 -29.877 1.00 88.19 410 LEU A CA 1
ATOM 3118 C C . LEU A 1 410 ? 20.339 -5.906 -30.804 1.00 88.19 410 LEU A C 1
ATOM 3120 O O . LEU A 1 410 ? 19.886 -5.886 -31.950 1.00 88.19 410 LEU A O 1
ATOM 3124 N N . GLY A 1 411 ? 21.063 -6.920 -30.332 1.00 80.12 411 GLY A N 1
ATOM 3125 C CA . GLY A 1 411 ? 21.253 -8.163 -31.074 1.00 80.12 411 GLY A CA 1
ATOM 3126 C C . GLY A 1 411 ? 19.972 -8.992 -31.143 1.00 80.12 411 GLY A C 1
ATOM 3127 O O . GLY A 1 411 ? 18.912 -8.585 -30.660 1.00 80.12 411 GLY A O 1
ATOM 3128 N N . THR A 1 412 ? 20.090 -10.191 -31.710 1.00 85.44 412 THR A N 1
ATOM 3129 C CA . THR A 1 412 ? 19.046 -11.215 -31.606 1.00 85.44 412 THR A CA 1
ATOM 3130 C C . THR A 1 412 ? 18.706 -11.481 -30.140 1.00 85.44 412 THR A C 1
ATOM 3132 O O . THR A 1 412 ? 19.559 -11.324 -29.267 1.00 85.44 412 THR A O 1
ATOM 3135 N N . VAL A 1 413 ? 17.459 -11.868 -29.871 1.00 89.06 413 VAL A N 1
ATOM 3136 C CA . VAL A 1 413 ? 17.019 -12.255 -28.524 1.00 89.06 413 VAL A CA 1
ATOM 3137 C C . VAL A 1 413 ? 17.921 -13.381 -28.013 1.00 89.06 413 VAL A C 1
ATOM 3139 O O . VAL A 1 413 ? 18.083 -14.390 -28.699 1.00 89.06 413 VAL A O 1
ATOM 3142 N N . SER A 1 414 ? 18.526 -13.187 -26.841 1.00 88.00 414 SER A N 1
ATOM 3143 C CA . SER A 1 414 ? 19.440 -14.159 -26.235 1.00 88.00 414 SER A CA 1
ATOM 3144 C C . SER A 1 414 ? 18.664 -15.301 -25.584 1.00 88.00 414 SER A C 1
ATOM 3146 O O . SER A 1 414 ? 18.970 -16.467 -25.814 1.00 88.00 414 SER A O 1
ATOM 3148 N N . PHE A 1 415 ? 17.644 -14.967 -24.790 1.00 90.88 415 PHE A N 1
ATOM 3149 C CA . PHE A 1 415 ? 16.700 -15.926 -24.223 1.00 90.88 415 PHE A CA 1
ATOM 3150 C C . PHE A 1 415 ? 15.389 -15.230 -23.826 1.00 90.88 415 PHE A C 1
ATOM 3152 O O . PHE A 1 415 ? 15.294 -13.999 -23.824 1.00 90.88 415 PHE A O 1
ATOM 3159 N N . THR A 1 416 ? 14.378 -16.028 -23.491 1.00 90.25 416 THR A N 1
ATOM 3160 C CA . THR A 1 416 ? 13.070 -15.572 -23.003 1.00 90.25 416 THR A CA 1
ATOM 3161 C C . THR A 1 416 ? 12.742 -16.248 -21.678 1.00 90.25 416 THR A C 1
ATOM 3163 O O . THR A 1 416 ? 12.966 -17.450 -21.550 1.00 90.25 416 THR A O 1
ATOM 3166 N N . ASP A 1 417 ? 12.177 -15.508 -20.729 1.00 88.81 417 ASP A N 1
ATOM 3167 C CA . ASP A 1 417 ? 11.762 -16.017 -19.417 1.00 88.81 417 ASP A CA 1
ATOM 3168 C C . ASP A 1 417 ? 10.422 -15.389 -19.029 1.00 88.81 417 ASP A C 1
ATOM 3170 O O . ASP A 1 417 ? 10.325 -14.174 -18.864 1.00 88.81 417 ASP A O 1
ATOM 3174 N N . GLY A 1 418 ? 9.363 -16.197 -18.959 1.00 89.44 418 GLY A N 1
ATOM 3175 C CA . GLY A 1 418 ? 8.013 -15.687 -18.717 1.00 89.44 418 GLY A CA 1
ATOM 3176 C C . GLY A 1 418 ? 7.627 -14.588 -19.711 1.00 89.44 418 GLY A C 1
ATOM 3177 O O . GLY A 1 418 ? 7.756 -14.775 -20.915 1.00 89.44 418 GLY A O 1
ATOM 3178 N N . GLU A 1 419 ? 7.184 -13.436 -19.224 1.00 91.62 419 GLU A N 1
ATOM 3179 C CA . GLU A 1 419 ? 6.852 -12.239 -20.006 1.00 91.62 419 GLU A CA 1
ATOM 3180 C C . GLU A 1 419 ? 8.066 -11.435 -20.512 1.00 91.62 419 GLU A C 1
ATOM 3182 O O . GLU A 1 419 ? 7.896 -10.438 -21.220 1.00 91.62 419 GLU A O 1
ATOM 3187 N N . TRP A 1 420 ? 9.286 -11.842 -20.156 1.00 93.19 420 TRP A N 1
ATOM 3188 C CA . TRP A 1 420 ? 10.518 -11.112 -20.441 1.00 93.19 420 TRP A CA 1
ATOM 3189 C C . TRP A 1 420 ? 11.227 -11.635 -21.685 1.00 93.19 420 TRP A C 1
ATOM 3191 O O . TRP A 1 420 ? 11.344 -12.843 -21.914 1.00 93.19 420 TRP A O 1
ATOM 3201 N N . ILE A 1 421 ? 11.772 -10.698 -22.455 1.00 94.31 421 ILE A N 1
ATOM 3202 C CA . ILE A 1 421 ? 12.796 -10.967 -23.463 1.00 94.31 421 ILE A CA 1
ATOM 3203 C C . ILE A 1 421 ? 14.122 -10.393 -22.988 1.00 94.31 421 ILE A C 1
ATOM 3205 O O . ILE A 1 421 ? 14.159 -9.292 -22.440 1.00 94.31 421 ILE A O 1
ATOM 3209 N N . THR A 1 422 ? 15.211 -11.113 -23.227 1.00 94.56 422 THR A N 1
ATOM 3210 C CA . THR A 1 422 ? 16.549 -10.663 -22.853 1.00 94.56 422 THR A CA 1
ATOM 3211 C C . THR A 1 422 ? 17.402 -10.428 -24.089 1.00 94.56 422 THR A C 1
ATOM 3213 O O . THR A 1 422 ? 17.545 -11.302 -24.944 1.00 94.56 422 THR A O 1
ATOM 3216 N N . HIS A 1 423 ? 18.019 -9.250 -24.149 1.00 93.31 423 HIS A N 1
ATOM 3217 C CA . HIS A 1 423 ? 19.060 -8.914 -25.109 1.00 93.31 423 HIS A CA 1
ATOM 3218 C C . HIS A 1 423 ? 20.398 -8.791 -24.393 1.00 93.31 423 HIS A C 1
ATOM 3220 O O . HIS A 1 423 ? 20.536 -8.023 -23.440 1.00 93.31 423 HIS A O 1
ATOM 3226 N N . GLU A 1 424 ? 21.404 -9.495 -24.899 1.00 90.81 424 GLU A N 1
ATOM 3227 C CA . GLU A 1 424 ? 22.782 -9.332 -24.453 1.00 90.81 424 GLU A CA 1
ATOM 3228 C C . GLU A 1 424 ? 23.618 -8.667 -25.540 1.00 90.81 424 GLU A C 1
ATOM 3230 O O . GLU A 1 424 ? 23.528 -8.978 -26.731 1.00 90.81 424 GLU A O 1
ATOM 3235 N N . ARG A 1 425 ? 24.446 -7.715 -25.121 1.00 87.38 425 ARG A N 1
ATOM 3236 C CA . ARG A 1 425 ? 25.359 -7.003 -26.000 1.00 87.38 425 ARG A CA 1
ATOM 3237 C C . ARG A 1 425 ? 26.723 -6.911 -25.347 1.00 87.38 425 ARG A C 1
ATOM 3239 O O . ARG A 1 425 ? 26.865 -6.313 -24.286 1.00 87.38 425 ARG A O 1
ATOM 3246 N N . SER A 1 426 ? 27.740 -7.439 -26.016 1.00 83.62 426 SER A N 1
ATOM 3247 C CA . SER A 1 426 ? 29.125 -7.218 -25.607 1.00 83.62 426 SER A CA 1
ATOM 3248 C C . SER A 1 426 ? 29.492 -5.743 -25.798 1.00 83.62 426 SER A C 1
ATOM 3250 O O . SER A 1 426 ? 29.385 -5.207 -26.906 1.00 83.62 426 SER A O 1
ATOM 3252 N N . ILE A 1 427 ? 29.917 -5.093 -24.717 1.00 80.81 427 ILE A N 1
ATOM 3253 C CA . ILE A 1 427 ? 30.415 -3.719 -24.690 1.00 80.81 427 ILE A CA 1
ATOM 3254 C C . ILE A 1 427 ? 31.831 -3.755 -24.115 1.00 80.81 427 ILE A C 1
ATOM 3256 O O . ILE A 1 427 ? 32.048 -4.165 -22.978 1.00 80.81 427 ILE A O 1
ATOM 3260 N N . GLY A 1 428 ? 32.811 -3.348 -24.922 1.00 70.12 428 GLY A N 1
ATOM 3261 C CA . GLY A 1 428 ? 34.233 -3.387 -24.566 1.00 70.12 428 GLY A CA 1
ATOM 3262 C C . GLY A 1 428 ? 34.667 -2.206 -23.698 1.00 70.12 428 GLY A C 1
ATOM 3263 O O . GLY A 1 428 ? 35.500 -1.417 -24.145 1.00 70.12 428 GLY A O 1
ATOM 3264 N N . GLY A 1 429 ? 34.071 -2.072 -22.511 1.00 74.56 429 GLY A N 1
ATOM 3265 C CA . GLY A 1 429 ? 34.389 -1.024 -21.538 1.00 74.56 429 GLY A CA 1
ATOM 3266 C C . GLY A 1 429 ? 35.785 -1.148 -20.913 1.00 74.56 429 GLY A C 1
ATOM 3267 O O . GLY A 1 429 ? 36.535 -2.084 -21.200 1.00 74.56 429 GLY A O 1
ATOM 3268 N N . TRP A 1 430 ? 36.131 -0.206 -20.037 1.00 70.94 430 TRP A N 1
ATOM 3269 C CA . TRP A 1 430 ? 37.409 -0.138 -19.319 1.00 70.94 430 TRP A CA 1
ATOM 3270 C C . TRP A 1 430 ? 37.152 0.145 -17.834 1.00 70.94 430 TRP A C 1
ATOM 3272 O O . TRP A 1 430 ? 36.341 1.009 -17.493 1.00 70.94 430 TRP A O 1
ATOM 3282 N N . ASP A 1 431 ? 37.843 -0.565 -16.943 1.00 69.94 431 ASP A N 1
ATOM 3283 C CA . ASP A 1 431 ? 37.722 -0.347 -15.498 1.00 69.94 431 ASP A CA 1
ATOM 3284 C C . ASP A 1 431 ? 38.385 0.984 -15.055 1.00 69.94 431 ASP A C 1
ATOM 3286 O O . ASP A 1 431 ? 39.090 1.629 -15.843 1.00 69.94 431 ASP A O 1
ATOM 3290 N N . PRO A 1 432 ? 38.152 1.460 -13.814 1.00 67.75 432 PRO A N 1
ATOM 3291 C CA . PRO A 1 432 ? 38.800 2.671 -13.298 1.00 67.75 432 PRO A CA 1
ATOM 3292 C C . PRO A 1 432 ? 40.337 2.614 -13.279 1.00 67.75 432 PRO A C 1
ATOM 3294 O O . PRO A 1 432 ? 40.987 3.656 -13.229 1.00 67.75 432 PRO A O 1
ATOM 3297 N N . GLN A 1 433 ? 40.922 1.415 -13.316 1.00 75.00 433 GLN A N 1
ATOM 3298 C CA . GLN A 1 433 ? 42.361 1.158 -13.308 1.00 75.00 433 GLN A CA 1
ATOM 3299 C C . GLN A 1 433 ? 42.964 1.107 -14.726 1.00 75.00 433 GLN A C 1
ATOM 3301 O O . GLN A 1 433 ? 44.175 0.936 -14.871 1.00 75.00 433 GLN A O 1
ATOM 3306 N N . GLY A 1 434 ? 42.152 1.295 -15.773 1.00 69.12 434 GLY A N 1
ATOM 3307 C CA . GLY A 1 434 ? 42.599 1.321 -17.164 1.00 69.12 434 GLY A CA 1
ATOM 3308 C C . GLY A 1 434 ? 42.817 -0.061 -17.781 1.00 69.12 434 GLY A C 1
ATOM 3309 O O . GLY A 1 434 ? 43.490 -0.166 -18.807 1.00 69.12 434 GLY A O 1
ATOM 3310 N N . LYS A 1 435 ? 42.254 -1.124 -17.201 1.00 75.56 435 LYS A N 1
ATOM 3311 C CA . LYS A 1 435 ? 42.219 -2.461 -17.799 1.00 75.56 435 LYS A CA 1
ATOM 3312 C C . LYS A 1 435 ? 40.955 -2.622 -18.640 1.00 75.56 435 LYS A C 1
ATOM 3314 O O . LYS A 1 435 ? 39.858 -2.221 -18.251 1.00 75.56 435 LYS A O 1
ATOM 3319 N N . ARG A 1 436 ? 41.104 -3.242 -19.809 1.00 73.75 436 ARG A N 1
ATOM 3320 C CA . ARG A 1 436 ? 39.980 -3.562 -20.692 1.00 73.75 436 ARG A CA 1
ATOM 3321 C C . ARG A 1 436 ? 39.079 -4.618 -20.047 1.00 73.75 436 ARG A C 1
ATOM 3323 O O . ARG A 1 436 ? 39.553 -5.650 -19.573 1.00 73.75 436 ARG A O 1
ATOM 3330 N N . LEU A 1 437 ? 37.773 -4.372 -20.067 1.00 71.75 437 LEU A N 1
ATOM 3331 C CA . LEU A 1 437 ? 36.752 -5.352 -19.710 1.00 71.75 437 LEU A CA 1
ATOM 3332 C C . LEU A 1 437 ? 36.528 -6.264 -20.922 1.00 71.75 437 LEU A C 1
ATOM 3334 O O . LEU A 1 437 ? 35.630 -6.037 -21.731 1.00 71.75 437 LEU A O 1
ATOM 3338 N N . ASP A 1 438 ? 37.369 -7.289 -21.071 1.00 57.78 438 ASP A N 1
ATOM 3339 C CA . ASP A 1 438 ? 37.332 -8.197 -22.231 1.00 57.78 438 ASP A CA 1
ATOM 3340 C C . ASP A 1 438 ? 35.999 -8.969 -22.363 1.00 57.78 438 ASP A C 1
ATOM 3342 O O . ASP A 1 438 ? 35.629 -9.364 -23.466 1.00 57.78 438 ASP A O 1
ATOM 3346 N N . ASN A 1 439 ? 35.232 -9.086 -21.267 1.00 61.12 439 ASN A N 1
ATOM 3347 C CA . ASN A 1 439 ? 33.935 -9.774 -21.189 1.00 61.12 439 ASN A CA 1
ATOM 3348 C C . ASN A 1 439 ? 32.783 -8.866 -20.709 1.00 61.12 439 ASN A C 1
ATOM 3350 O O . ASN A 1 439 ? 31.827 -9.352 -20.106 1.00 61.12 439 ASN A O 1
ATOM 3354 N N . GLY A 1 440 ? 32.858 -7.546 -20.915 1.00 70.62 440 GLY A N 1
ATOM 3355 C CA . GLY A 1 440 ? 31.751 -6.655 -20.553 1.00 70.62 440 GLY A CA 1
ATOM 3356 C C . GLY A 1 440 ? 30.491 -6.993 -21.357 1.00 70.62 440 GLY A C 1
ATOM 3357 O O . GLY A 1 440 ? 30.462 -6.782 -22.567 1.00 70.62 440 GLY A O 1
ATOM 3358 N N . VAL A 1 441 ? 29.449 -7.527 -20.715 1.00 83.44 441 VAL A N 1
ATOM 3359 C CA . VAL A 1 441 ? 28.158 -7.823 -21.358 1.00 83.44 441 VAL A CA 1
ATOM 3360 C C . VAL A 1 441 ? 27.067 -6.989 -20.703 1.00 83.44 441 VAL A C 1
ATOM 3362 O O . VAL A 1 441 ? 26.748 -7.150 -19.525 1.00 83.44 441 VAL A O 1
ATOM 3365 N N . MET A 1 442 ? 26.485 -6.101 -21.503 1.00 87.50 442 MET A N 1
ATOM 3366 C CA . MET A 1 442 ? 25.272 -5.383 -21.159 1.00 87.50 442 MET A CA 1
ATOM 3367 C C . MET A 1 442 ? 24.081 -6.293 -21.424 1.00 87.50 442 MET A C 1
ATOM 3369 O O . MET A 1 442 ? 23.819 -6.669 -22.568 1.00 87.50 442 MET A O 1
ATOM 3373 N N . ARG A 1 443 ? 23.351 -6.614 -20.366 1.00 91.25 443 ARG A N 1
ATOM 3374 C CA . ARG A 1 443 ? 22.086 -7.328 -20.408 1.00 91.25 443 ARG A CA 1
ATOM 3375 C C . ARG A 1 443 ? 20.947 -6.331 -20.239 1.00 91.25 443 ARG A C 1
ATOM 3377 O O . ARG A 1 443 ? 20.939 -5.542 -19.293 1.00 91.25 443 ARG A O 1
ATOM 3384 N N . LEU A 1 444 ? 19.990 -6.387 -21.157 1.00 93.19 444 LEU A N 1
ATOM 3385 C CA . LEU A 1 444 ? 18.752 -5.623 -21.116 1.00 93.19 444 LEU A CA 1
ATOM 3386 C C . LEU A 1 444 ? 17.573 -6.587 -21.226 1.00 93.19 444 LEU A C 1
ATOM 3388 O O . LEU A 1 444 ? 17.364 -7.186 -22.281 1.00 93.19 444 LEU A O 1
ATOM 3392 N N . ASP A 1 445 ? 16.797 -6.695 -20.155 1.00 94.31 445 ASP A N 1
ATOM 3393 C CA . ASP A 1 445 ? 15.527 -7.406 -20.175 1.00 94.31 445 ASP A CA 1
ATOM 3394 C C . ASP A 1 445 ? 14.395 -6.410 -20.423 1.00 94.31 445 ASP A C 1
ATOM 3396 O O . ASP A 1 445 ? 14.389 -5.306 -19.866 1.00 94.31 445 ASP A O 1
ATOM 3400 N N . VAL A 1 446 ? 13.445 -6.804 -21.266 1.00 95.25 446 VAL A N 1
ATOM 3401 C CA . VAL A 1 446 ? 12.311 -5.974 -21.671 1.00 95.25 446 VAL A CA 1
ATOM 3402 C C . VAL A 1 446 ? 11.022 -6.774 -21.551 1.00 95.25 446 VAL A C 1
ATOM 3404 O O . VAL A 1 446 ? 10.958 -7.926 -21.975 1.00 95.25 446 VAL A O 1
ATOM 3407 N N . THR A 1 447 ? 9.973 -6.154 -21.025 1.00 95.56 447 THR A N 1
ATOM 3408 C CA . THR A 1 447 ? 8.596 -6.647 -21.155 1.00 95.56 447 THR A CA 1
ATOM 3409 C C . THR A 1 447 ? 7.663 -5.482 -21.486 1.00 95.56 447 THR A C 1
ATOM 3411 O O . THR A 1 447 ? 7.950 -4.339 -21.120 1.00 95.56 447 THR A O 1
ATOM 3414 N N . ALA A 1 448 ? 6.582 -5.731 -22.224 1.00 95.50 448 ALA A N 1
ATOM 3415 C CA . ALA A 1 448 ? 5.546 -4.734 -22.483 1.00 95.50 448 ALA A CA 1
ATOM 3416 C C . ALA A 1 448 ? 4.318 -5.054 -21.647 1.00 95.50 448 ALA A C 1
ATOM 3418 O O . ALA A 1 448 ? 3.797 -6.162 -21.720 1.00 95.50 448 ALA A O 1
ATOM 3419 N N . CYS A 1 449 ? 3.832 -4.072 -20.897 1.00 94.50 449 CYS A N 1
ATOM 3420 C CA . CYS A 1 449 ? 2.667 -4.235 -20.048 1.00 94.50 449 CYS A CA 1
ATOM 3421 C C . CYS A 1 449 ? 1.564 -3.253 -20.432 1.00 94.50 449 CYS A C 1
ATOM 3423 O O . CYS A 1 449 ? 1.809 -2.085 -20.752 1.00 94.50 449 CYS A O 1
ATOM 3425 N N . PHE A 1 450 ? 0.340 -3.755 -20.356 1.00 91.38 450 PHE A N 1
ATOM 3426 C CA . PHE A 1 450 ? -0.897 -3.041 -20.582 1.00 91.38 450 PHE A CA 1
ATOM 3427 C C . PHE A 1 450 ? -1.601 -2.835 -19.252 1.00 91.38 450 PHE A C 1
ATOM 3429 O O . PHE A 1 450 ? -1.754 -3.777 -18.476 1.00 91.38 450 PHE A O 1
ATOM 3436 N N . GLN A 1 451 ? -2.044 -1.612 -18.999 1.00 88.88 451 GLN A N 1
ATOM 3437 C CA . GLN A 1 451 ? -2.737 -1.243 -17.777 1.00 88.88 451 GLN A CA 1
ATOM 3438 C C . GLN A 1 451 ? -4.149 -0.760 -18.080 1.00 88.88 451 GLN A C 1
ATOM 3440 O O . GLN A 1 451 ? -4.366 0.127 -18.907 1.00 88.88 451 GLN A O 1
ATOM 3445 N N . GLN A 1 452 ? -5.093 -1.327 -17.337 1.00 86.19 452 GLN A N 1
ATOM 3446 C CA . GLN A 1 452 ? -6.494 -0.943 -17.316 1.00 86.19 452 GLN A CA 1
ATOM 3447 C C . GLN A 1 452 ? -6.872 -0.543 -15.892 1.00 86.19 452 GLN A C 1
ATOM 3449 O O . GLN A 1 452 ? -6.680 -1.328 -14.963 1.00 86.19 452 GLN A O 1
ATOM 3454 N N . LEU A 1 453 ? -7.399 0.670 -15.717 1.00 84.88 453 LEU A N 1
ATOM 3455 C CA . LEU A 1 453 ? -7.803 1.204 -14.418 1.00 84.88 453 LEU A CA 1
ATOM 3456 C C . LEU A 1 453 ? -9.210 1.798 -14.483 1.00 84.88 453 LEU A C 1
ATOM 3458 O O . LEU A 1 453 ? -9.494 2.598 -15.374 1.00 84.88 453 LEU A O 1
ATOM 3462 N N . ALA A 1 454 ? -10.053 1.497 -13.500 1.00 83.00 454 ALA A N 1
ATOM 3463 C CA . ALA A 1 454 ? -11.348 2.151 -13.341 1.00 83.00 454 ALA A CA 1
ATOM 3464 C C . ALA A 1 454 ? -11.635 2.490 -11.878 1.00 83.00 454 ALA A C 1
ATOM 3466 O O . ALA A 1 454 ? -11.254 1.764 -10.958 1.00 83.00 454 ALA A O 1
ATOM 3467 N N . PHE A 1 455 ? -12.342 3.599 -11.675 1.00 83.50 455 PHE A N 1
ATOM 3468 C CA . PHE A 1 455 ? -12.903 3.970 -10.382 1.00 83.50 455 PHE A CA 1
ATOM 3469 C C . PHE A 1 455 ? -14.411 3.780 -10.422 1.00 83.50 455 PHE A C 1
ATOM 3471 O O . PHE A 1 455 ? -15.067 4.268 -11.338 1.00 83.50 455 PHE A O 1
ATOM 3478 N N . ASN A 1 456 ? -14.954 3.137 -9.397 1.00 85.31 456 ASN A N 1
ATOM 3479 C CA . ASN A 1 456 ? -16.380 2.883 -9.237 1.00 85.31 456 ASN A CA 1
ATOM 3480 C C . ASN A 1 456 ? -16.808 3.156 -7.788 1.00 85.31 456 ASN A C 1
ATOM 3482 O O . ASN A 1 456 ? -15.971 3.269 -6.891 1.00 85.31 456 ASN A O 1
ATOM 3486 N N . MET A 1 457 ? -18.112 3.247 -7.532 1.00 87.06 457 MET A N 1
ATOM 3487 C CA . MET A 1 457 ? -18.658 3.321 -6.175 1.00 87.06 457 MET A CA 1
ATOM 3488 C C . MET A 1 457 ? -19.617 2.157 -5.960 1.00 87.06 457 MET A C 1
ATOM 3490 O O . MET A 1 457 ? -20.487 1.923 -6.796 1.00 87.06 457 MET A O 1
ATOM 3494 N N . ALA A 1 458 ? -19.473 1.452 -4.843 1.00 89.12 458 ALA A N 1
ATOM 3495 C CA . ALA A 1 458 ? -20.269 0.269 -4.543 1.00 89.12 458 ALA A CA 1
ATOM 3496 C C . ALA A 1 458 ? -20.741 0.266 -3.088 1.00 89.12 458 ALA A C 1
ATOM 3498 O O . ALA A 1 458 ? -20.110 0.869 -2.213 1.00 89.12 458 ALA A O 1
ATOM 3499 N N . ASP A 1 459 ? -21.850 -0.430 -2.846 1.00 92.06 459 ASP A N 1
ATOM 3500 C CA . ASP A 1 459 ? -22.277 -0.798 -1.501 1.00 92.06 459 ASP A CA 1
ATOM 3501 C C . ASP A 1 459 ? -21.447 -2.001 -1.040 1.00 92.06 459 ASP A C 1
ATOM 3503 O O . ASP A 1 459 ? -21.359 -3.029 -1.719 1.00 92.06 459 ASP A O 1
ATOM 3507 N N . VAL A 1 460 ? -20.780 -1.838 0.099 1.00 94.00 460 VAL A N 1
ATOM 3508 C CA . VAL A 1 460 ? -19.773 -2.769 0.600 1.00 94.00 460 VAL A CA 1
ATOM 3509 C C . VAL A 1 460 ? -20.038 -3.141 2.045 1.00 94.00 460 VAL A C 1
ATOM 3511 O O . VAL A 1 460 ? -20.480 -2.320 2.852 1.00 94.00 460 VAL A O 1
ATOM 3514 N N . LYS A 1 461 ? -19.687 -4.381 2.379 1.00 95.06 461 LYS A N 1
ATOM 3515 C CA . LYS A 1 461 ? -19.595 -4.865 3.751 1.00 95.06 461 LYS A CA 1
ATOM 3516 C C . LYS A 1 461 ? -18.197 -5.401 3.995 1.00 95.06 461 LYS A C 1
ATOM 3518 O O . LYS A 1 461 ? -17.808 -6.405 3.397 1.00 95.06 461 LYS A O 1
ATOM 3523 N N . LEU A 1 462 ? -17.457 -4.741 4.876 1.00 94.25 462 LEU A N 1
ATOM 3524 C CA . LEU A 1 462 ? -16.099 -5.120 5.239 1.00 94.25 462 LEU A CA 1
ATOM 3525 C C . LEU A 1 462 ? -16.012 -5.458 6.718 1.00 94.25 462 LEU A C 1
ATOM 3527 O O . LEU A 1 462 ? -16.730 -4.886 7.541 1.00 94.25 462 LEU A O 1
ATOM 3531 N N . SER A 1 463 ? -15.095 -6.356 7.054 1.00 92.94 463 SER A N 1
ATOM 3532 C CA . SER A 1 463 ? -14.746 -6.663 8.435 1.00 92.94 463 SER A CA 1
ATOM 3533 C C . SER A 1 463 ? -13.245 -6.801 8.617 1.00 92.94 463 SER A C 1
ATOM 3535 O O . SER A 1 463 ? -12.512 -7.152 7.691 1.00 92.94 463 SER A O 1
ATOM 3537 N N . SER A 1 464 ? -12.809 -6.542 9.842 1.00 91.56 464 SER A N 1
ATOM 3538 C CA . SER A 1 464 ? -11.482 -6.886 10.325 1.00 91.56 464 SER A CA 1
ATOM 3539 C C . SER A 1 464 ? -11.589 -7.586 11.676 1.00 91.56 464 SER A C 1
ATOM 3541 O O . SER A 1 464 ? -12.411 -7.223 12.533 1.00 91.56 464 SER A O 1
ATOM 3543 N N . ASP A 1 465 ? -10.730 -8.580 11.862 1.00 86.88 465 ASP A N 1
ATOM 3544 C CA . ASP A 1 465 ? -10.610 -9.335 13.109 1.00 86.88 465 ASP A CA 1
ATOM 3545 C C . ASP A 1 465 ? -9.693 -8.621 14.104 1.00 86.88 465 ASP A C 1
ATOM 3547 O O . ASP A 1 465 ? -9.722 -8.921 15.288 1.00 86.88 465 ASP A O 1
ATOM 3551 N N . ARG A 1 466 ? -8.920 -7.625 13.650 1.00 87.50 466 ARG A N 1
ATOM 3552 C CA . ARG A 1 466 ? -7.975 -6.843 14.460 1.00 87.50 466 ARG A CA 1
ATOM 3553 C C . ARG A 1 466 ? -7.925 -5.378 14.043 1.00 87.50 466 ARG A C 1
ATOM 3555 O O . ARG A 1 466 ? -8.346 -5.029 12.941 1.00 87.50 466 ARG A O 1
ATOM 3562 N N . ASP A 1 467 ? -7.389 -4.536 14.914 1.00 89.50 467 ASP A N 1
ATOM 3563 C CA . ASP A 1 467 ? -7.052 -3.160 14.551 1.00 89.50 467 ASP A CA 1
ATOM 3564 C C . ASP A 1 467 ? -5.983 -3.188 13.455 1.00 89.50 467 ASP A C 1
ATOM 3566 O O . ASP A 1 467 ? -5.009 -3.948 13.531 1.00 89.50 467 ASP A O 1
ATOM 3570 N N . LEU A 1 468 ? -6.197 -2.398 12.407 1.00 90.31 468 LEU A N 1
ATOM 3571 C CA . LEU A 1 468 ? -5.291 -2.338 11.270 1.00 90.31 468 LEU A CA 1
ATOM 3572 C C . LEU A 1 468 ? -4.246 -1.259 11.526 1.00 90.31 468 LEU A C 1
ATOM 3574 O O . LEU A 1 468 ? -4.565 -0.139 11.921 1.00 90.31 468 LEU A O 1
ATOM 3578 N N . LYS A 1 469 ? -2.980 -1.599 11.299 1.00 87.31 469 LYS A N 1
ATOM 3579 C CA . LYS A 1 469 ? -1.880 -0.643 11.385 1.00 87.31 469 LYS A CA 1
ATOM 3580 C C . LYS A 1 469 ? -1.486 -0.221 9.987 1.00 87.31 469 LYS A C 1
ATOM 3582 O O . LYS A 1 469 ? -1.403 -1.045 9.082 1.00 87.31 469 LYS A O 1
ATOM 3587 N N . GLU A 1 470 ? -1.258 1.070 9.841 1.00 88.88 470 GLU A N 1
ATOM 3588 C CA . GLU A 1 470 ? -0.684 1.620 8.630 1.00 88.88 470 GLU A CA 1
ATOM 3589 C C . GLU A 1 470 ? 0.786 1.182 8.520 1.00 88.88 470 GLU A C 1
ATOM 3591 O O . GLU A 1 470 ? 1.533 1.388 9.482 1.00 88.88 470 GLU A O 1
ATOM 3596 N N . PRO A 1 471 ? 1.202 0.563 7.400 1.00 90.44 471 PRO A N 1
ATOM 3597 C CA . PRO A 1 471 ? 2.582 0.165 7.207 1.00 90.44 471 PRO A CA 1
ATOM 3598 C C . PRO A 1 471 ? 3.459 1.385 6.928 1.00 90.44 471 PRO A C 1
ATOM 3600 O O . PRO A 1 471 ? 3.026 2.364 6.314 1.00 90.44 471 PRO A O 1
ATOM 3603 N N . TRP A 1 472 ? 4.718 1.309 7.344 1.00 89.25 472 TRP A N 1
ATOM 3604 C CA . TRP A 1 472 ? 5.698 2.374 7.147 1.00 89.25 472 TRP A CA 1
ATOM 3605 C C . TRP A 1 472 ? 6.964 1.832 6.483 1.00 89.25 472 TRP A C 1
ATOM 3607 O O . TRP A 1 472 ? 7.314 0.662 6.621 1.00 89.25 472 TRP A O 1
ATOM 3617 N N . VAL A 1 473 ? 7.646 2.693 5.728 1.00 90.44 473 VAL A N 1
ATOM 3618 C CA . VAL A 1 473 ? 8.926 2.369 5.091 1.00 90.44 473 VAL A CA 1
ATOM 3619 C C . VAL A 1 473 ? 10.043 2.952 5.947 1.00 90.44 473 VAL A C 1
ATOM 3621 O O . VAL A 1 473 ? 10.009 4.133 6.300 1.00 90.44 473 VAL A O 1
ATOM 3624 N N . SER A 1 474 ? 11.038 2.133 6.284 1.00 91.06 474 SER A N 1
ATOM 3625 C CA . SER A 1 474 ? 12.154 2.536 7.145 1.00 91.06 474 SER A CA 1
ATOM 3626 C C . SER A 1 474 ? 13.498 2.341 6.449 1.00 91.06 474 SER A C 1
ATOM 3628 O O . SER A 1 474 ? 13.619 1.531 5.534 1.00 91.06 474 SER A O 1
ATOM 3630 N N . TRP A 1 475 ? 14.519 3.108 6.829 1.00 87.88 475 TRP A N 1
ATOM 3631 C CA . TRP A 1 475 ? 15.880 2.905 6.328 1.00 87.88 475 TRP A CA 1
ATOM 3632 C C . TRP A 1 475 ? 16.673 2.057 7.320 1.00 87.88 475 TRP A C 1
ATOM 3634 O O . TRP A 1 475 ? 16.843 2.466 8.469 1.00 87.88 475 TRP A O 1
ATOM 3644 N N . ASP A 1 476 ? 17.200 0.918 6.869 1.00 86.50 476 ASP A N 1
ATOM 3645 C CA . ASP A 1 476 ? 18.134 0.097 7.636 1.00 86.50 476 ASP A CA 1
ATOM 3646 C C . ASP A 1 476 ? 19.575 0.589 7.387 1.00 86.50 476 ASP A C 1
ATOM 3648 O O . ASP A 1 476 ? 20.142 0.359 6.309 1.00 86.50 476 ASP A O 1
ATOM 3652 N N . PRO A 1 477 ? 20.216 1.257 8.369 1.00 86.31 477 PRO A N 1
ATOM 3653 C CA . PRO A 1 477 ? 21.566 1.781 8.203 1.00 86.31 477 PRO A CA 1
ATOM 3654 C C . PRO A 1 477 ? 22.636 0.684 8.136 1.00 86.31 477 PRO A C 1
ATOM 3656 O O . PRO A 1 477 ? 23.709 0.939 7.586 1.00 86.31 477 PRO A O 1
ATOM 3659 N N . GLN A 1 478 ? 22.379 -0.511 8.683 1.00 86.56 478 GLN A N 1
ATOM 3660 C CA . GLN A 1 478 ? 23.340 -1.617 8.666 1.00 86.56 478 GLN A CA 1
ATOM 3661 C C . GLN A 1 478 ? 23.347 -2.305 7.306 1.00 86.56 478 GLN A C 1
ATOM 3663 O O . GLN A 1 478 ? 24.410 -2.474 6.709 1.00 86.56 478 GLN A O 1
ATOM 3668 N N . ALA A 1 479 ? 22.164 -2.644 6.791 1.00 80.06 479 ALA A N 1
ATOM 3669 C CA . ALA A 1 479 ? 22.028 -3.262 5.477 1.00 80.06 479 ALA A CA 1
ATOM 3670 C C . ALA A 1 479 ? 22.107 -2.252 4.317 1.00 80.06 479 ALA A C 1
ATOM 3672 O O . ALA A 1 479 ? 22.168 -2.663 3.160 1.00 80.06 479 ALA A O 1
ATOM 3673 N N . ARG A 1 480 ? 22.122 -0.941 4.616 1.00 80.50 480 ARG A N 1
ATOM 3674 C CA . ARG A 1 480 ? 22.117 0.161 3.637 1.00 80.50 480 ARG A CA 1
ATOM 3675 C C . ARG A 1 480 ? 21.012 -0.006 2.592 1.00 80.50 480 ARG A C 1
ATOM 3677 O O . ARG A 1 480 ? 21.231 0.196 1.397 1.00 80.50 480 ARG A O 1
ATOM 3684 N N . ARG A 1 481 ? 19.829 -0.397 3.059 1.00 83.00 481 ARG A N 1
ATOM 3685 C CA . ARG A 1 481 ? 18.649 -0.637 2.230 1.00 83.00 481 ARG A CA 1
ATOM 3686 C C . ARG A 1 481 ? 17.402 -0.144 2.941 1.00 83.00 481 ARG A C 1
ATOM 3688 O O . ARG A 1 481 ? 17.383 0.005 4.160 1.00 83.00 481 ARG A O 1
ATOM 3695 N N . TRP A 1 482 ? 16.360 0.091 2.165 1.00 86.69 482 TRP A N 1
ATOM 3696 C CA . TRP A 1 482 ? 15.042 0.379 2.705 1.00 86.69 482 TRP A CA 1
ATOM 3697 C C . TRP A 1 482 ? 14.369 -0.930 3.123 1.00 86.69 482 TRP A C 1
ATOM 3699 O O . TRP A 1 482 ? 14.469 -1.929 2.417 1.00 86.69 482 TRP A O 1
ATOM 3709 N N . ASP A 1 483 ? 13.709 -0.928 4.275 1.00 89.56 483 ASP A N 1
ATOM 3710 C CA . ASP A 1 483 ? 12.802 -1.989 4.688 1.00 89.56 483 ASP A CA 1
ATOM 3711 C C . ASP A 1 483 ? 11.393 -1.638 4.208 1.00 89.56 483 ASP A C 1
ATOM 3713 O O . ASP A 1 483 ? 10.776 -0.672 4.668 1.00 89.56 483 ASP A O 1
ATOM 3717 N N . THR A 1 484 ? 10.915 -2.414 3.237 1.00 91.31 484 THR A N 1
ATOM 3718 C CA . THR A 1 484 ? 9.599 -2.264 2.607 1.00 91.31 484 THR A CA 1
ATOM 3719 C C . THR A 1 484 ? 8.657 -3.423 2.941 1.00 91.31 484 THR A C 1
ATOM 3721 O O . THR A 1 484 ? 7.568 -3.522 2.370 1.00 91.31 484 THR A O 1
ATOM 3724 N N . SER A 1 485 ? 9.053 -4.299 3.871 1.00 89.19 485 SER A N 1
ATOM 3725 C CA . SER A 1 485 ? 8.389 -5.578 4.149 1.00 89.19 485 SER A CA 1
ATOM 3726 C C . SER A 1 485 ? 6.908 -5.437 4.515 1.00 89.19 485 SER A C 1
ATOM 3728 O O . SER A 1 485 ? 6.072 -6.156 3.965 1.00 89.19 485 SER A O 1
ATOM 3730 N N . GLU A 1 486 ? 6.556 -4.471 5.368 1.00 90.06 486 GLU A N 1
ATOM 3731 C CA . GLU A 1 486 ? 5.167 -4.228 5.778 1.00 90.06 486 GLU A CA 1
ATOM 3732 C C . GLU A 1 486 ? 4.281 -3.787 4.598 1.00 90.06 486 GLU A C 1
ATOM 3734 O O . GLU A 1 486 ? 3.154 -4.261 4.433 1.00 90.06 486 GLU A O 1
ATOM 3739 N N . VAL A 1 487 ? 4.803 -2.915 3.726 1.00 91.25 487 VAL A N 1
ATOM 3740 C CA . VAL A 1 487 ? 4.082 -2.435 2.536 1.00 91.25 487 VAL A CA 1
ATOM 3741 C C . VAL A 1 487 ? 3.901 -3.568 1.525 1.00 91.25 487 VAL A C 1
ATOM 3743 O O . VAL A 1 487 ? 2.819 -3.728 0.958 1.00 91.25 487 VAL A O 1
ATOM 3746 N N . GLN A 1 488 ? 4.930 -4.390 1.321 1.00 89.06 488 GLN A N 1
ATOM 3747 C CA . GLN A 1 488 ? 4.858 -5.565 0.449 1.00 89.06 488 GLN A CA 1
ATOM 3748 C C . GLN A 1 488 ? 3.842 -6.598 0.939 1.00 89.06 488 GLN A C 1
ATOM 3750 O O . GLN A 1 488 ? 3.091 -7.170 0.142 1.00 89.06 488 GLN A O 1
ATOM 3755 N N . GLU A 1 489 ? 3.792 -6.827 2.251 1.00 89.00 489 GLU A N 1
ATOM 3756 C CA . GLU A 1 489 ? 2.804 -7.699 2.875 1.00 89.00 489 GLU A CA 1
ATOM 3757 C C . GLU A 1 489 ? 1.383 -7.165 2.660 1.00 89.00 489 GLU A C 1
ATOM 3759 O O . GLU A 1 489 ? 0.521 -7.905 2.173 1.00 89.00 489 GLU A O 1
ATOM 3764 N N . MET A 1 490 ? 1.155 -5.869 2.895 1.00 90.06 490 MET A N 1
ATOM 3765 C CA . MET A 1 490 ? -0.142 -5.237 2.639 1.00 90.06 490 MET A CA 1
ATOM 3766 C C . MET A 1 490 ? -0.567 -5.376 1.169 1.00 90.06 490 MET A C 1
ATOM 3768 O O . MET A 1 490 ? -1.690 -5.794 0.863 1.00 90.06 490 MET A O 1
ATOM 3772 N N . LEU A 1 491 ? 0.340 -5.093 0.230 1.00 87.69 491 LEU A N 1
ATOM 3773 C CA . LEU A 1 491 ? 0.072 -5.175 -1.210 1.00 87.69 491 LEU A CA 1
ATOM 3774 C C . LEU A 1 491 ? -0.046 -6.612 -1.735 1.00 87.69 491 LEU A C 1
ATOM 3776 O O . LEU A 1 491 ? -0.566 -6.807 -2.836 1.00 87.69 491 LEU A O 1
ATOM 3780 N N . GLY A 1 492 ? 0.362 -7.608 -0.946 1.00 83.31 492 GLY A N 1
ATOM 3781 C CA . GLY A 1 492 ? 0.308 -9.019 -1.320 1.00 83.31 492 GLY A CA 1
ATOM 3782 C C . GLY A 1 492 ? 1.375 -9.415 -2.339 1.00 83.31 492 GLY A C 1
ATOM 3783 O O . GLY A 1 492 ? 1.141 -10.327 -3.125 1.00 83.31 492 GLY A O 1
ATOM 3784 N N . THR A 1 493 ? 2.521 -8.727 -2.350 1.00 78.38 493 THR A N 1
ATOM 3785 C CA . THR A 1 493 ? 3.665 -9.048 -3.225 1.00 78.38 493 THR A CA 1
ATOM 3786 C C . THR A 1 493 ? 4.636 -10.051 -2.591 1.00 78.38 493 THR A C 1
ATOM 3788 O O . THR A 1 493 ? 5.570 -10.486 -3.255 1.00 78.38 493 THR A O 1
ATOM 3791 N N . ALA A 1 494 ? 4.440 -10.411 -1.318 1.00 66.06 494 ALA A N 1
ATOM 3792 C CA . ALA A 1 494 ? 5.272 -11.367 -0.586 1.00 66.06 494 ALA A CA 1
ATOM 3793 C C . ALA A 1 494 ? 4.899 -12.842 -0.874 1.00 66.06 494 ALA A C 1
ATOM 3795 O O . ALA A 1 494 ? 3.761 -13.153 -1.212 1.00 66.06 494 ALA A O 1
ATOM 3796 N N . ALA A 1 495 ? 5.855 -13.755 -0.651 1.00 54.72 495 ALA A N 1
ATOM 3797 C CA . ALA A 1 495 ? 5.894 -15.167 -1.081 1.00 54.72 495 ALA A CA 1
ATOM 3798 C C . ALA A 1 495 ? 4.762 -16.125 -0.713 1.00 54.72 495 ALA A C 1
ATOM 3800 O O . ALA A 1 495 ? 4.827 -17.306 -1.044 1.00 54.72 495 ALA A O 1
ATOM 3801 N N . THR A 1 496 ? 3.758 -15.678 0.021 1.00 58.62 496 THR A N 1
ATOM 3802 C CA . THR A 1 496 ? 2.755 -16.573 0.587 1.00 58.62 496 THR A CA 1
ATOM 3803 C C . THR A 1 496 ? 1.373 -16.029 0.295 1.00 58.62 496 THR A C 1
ATOM 3805 O O . THR A 1 496 ? 1.141 -14.825 0.405 1.00 58.62 496 THR A O 1
ATOM 3808 N N . ASN A 1 497 ? 0.447 -16.929 -0.057 1.00 63.25 497 ASN A N 1
ATOM 3809 C CA . ASN A 1 497 ? -0.992 -16.664 -0.080 1.00 63.25 497 ASN A CA 1
ATOM 3810 C C . ASN A 1 497 ? -1.455 -16.365 1.351 1.00 63.25 497 ASN A C 1
ATOM 3812 O O . ASN A 1 497 ? -2.033 -17.199 2.045 1.00 63.25 497 ASN A O 1
ATOM 3816 N N . LYS A 1 498 ? -1.105 -15.171 1.818 1.00 71.50 498 LYS A N 1
ATOM 3817 C CA . LYS A 1 498 ? -1.446 -14.637 3.122 1.00 71.50 498 LYS A CA 1
ATOM 3818 C C . LYS A 1 498 ? -2.919 -14.254 3.105 1.00 71.50 498 LYS A C 1
ATOM 3820 O O . LYS A 1 498 ? -3.415 -13.670 2.138 1.00 71.50 498 LYS A O 1
ATOM 3825 N N . THR A 1 499 ? -3.619 -14.600 4.179 1.00 82.12 499 THR A N 1
ATOM 3826 C CA . THR A 1 499 ? -5.003 -14.180 4.383 1.00 82.12 499 THR A CA 1
ATOM 3827 C C . THR A 1 499 ? -5.076 -12.652 4.453 1.00 82.12 499 THR A C 1
ATOM 3829 O O . THR A 1 499 ? -4.094 -11.973 4.756 1.00 82.12 499 THR A O 1
ATOM 3832 N N . THR A 1 500 ? -6.248 -12.086 4.175 1.00 84.94 500 THR A N 1
ATOM 3833 C CA . THR A 1 500 ? -6.510 -10.643 4.343 1.00 84.94 500 THR A CA 1
ATOM 3834 C C . THR A 1 500 ? -6.109 -10.162 5.739 1.00 84.94 500 THR A C 1
ATOM 3836 O O . THR A 1 500 ? -5.442 -9.137 5.876 1.00 84.94 500 THR A O 1
ATOM 3839 N N . ALA A 1 501 ? -6.413 -10.971 6.760 1.00 82.94 501 ALA A N 1
ATOM 3840 C CA . ALA A 1 501 ? -6.029 -10.718 8.13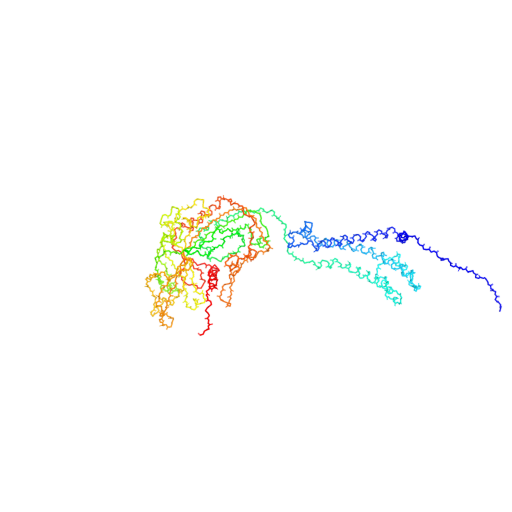7 1.00 82.94 501 ALA A CA 1
ATOM 3841 C C . ALA A 1 501 ? -4.511 -10.585 8.295 1.00 82.94 501 ALA A C 1
ATOM 3843 O O . ALA A 1 501 ? -4.071 -9.568 8.831 1.00 82.94 501 ALA A O 1
ATOM 3844 N N . SER A 1 502 ? -3.701 -11.546 7.819 1.00 85.06 502 SER A N 1
ATOM 3845 C CA . SER A 1 502 ? -2.239 -11.471 7.968 1.00 85.06 502 SER A CA 1
ATOM 3846 C C . SER A 1 502 ? -1.634 -10.295 7.207 1.00 85.06 502 SER A C 1
ATOM 3848 O O . SER A 1 502 ? -0.776 -9.621 7.763 1.00 85.06 502 SER A O 1
ATOM 3850 N N . ARG A 1 503 ? -2.185 -9.955 6.037 1.00 88.19 503 ARG A N 1
ATOM 3851 C CA . ARG A 1 503 ? -1.797 -8.777 5.240 1.00 88.19 503 ARG A CA 1
ATOM 3852 C C . ARG A 1 503 ? -2.163 -7.426 5.869 1.00 88.19 503 ARG A C 1
ATOM 3854 O O . ARG A 1 503 ? -1.758 -6.397 5.344 1.00 88.19 503 ARG A O 1
ATOM 3861 N N . GLY A 1 504 ? -2.943 -7.401 6.951 1.00 89.25 504 GLY A N 1
ATOM 3862 C CA . GLY A 1 504 ? -3.363 -6.148 7.585 1.00 89.25 504 GLY A CA 1
ATOM 3863 C C . GLY A 1 504 ? -4.351 -5.343 6.734 1.00 89.25 504 GLY A C 1
ATOM 3864 O O . GLY A 1 504 ? -4.359 -4.117 6.795 1.00 89.25 504 GLY A O 1
ATOM 3865 N N . ILE A 1 505 ? -5.180 -6.028 5.941 1.00 92.81 505 ILE A N 1
ATOM 3866 C CA . ILE A 1 505 ? -6.207 -5.421 5.086 1.00 92.81 505 ILE A CA 1
ATOM 3867 C C . ILE A 1 505 ? -7.604 -5.903 5.486 1.00 92.81 505 ILE A C 1
ATOM 3869 O O . ILE A 1 505 ? -7.763 -6.939 6.133 1.00 92.81 505 ILE A O 1
ATOM 3873 N N . PHE A 1 506 ? -8.636 -5.171 5.074 1.00 94.00 506 PHE A N 1
ATOM 3874 C CA . PHE A 1 506 ? -10.017 -5.555 5.344 1.00 94.00 506 PHE A CA 1
ATOM 3875 C C . PHE A 1 506 ? -10.452 -6.760 4.500 1.00 94.00 506 PHE A C 1
ATOM 3877 O O . PHE A 1 506 ? -10.182 -6.839 3.297 1.00 94.00 506 PHE A O 1
ATOM 3884 N N . SER A 1 507 ? -11.216 -7.660 5.116 1.00 93.19 507 SER A N 1
ATOM 3885 C CA . SER A 1 507 ? -11.939 -8.718 4.411 1.00 93.19 507 SER A CA 1
ATOM 3886 C C . SER A 1 507 ? -13.216 -8.146 3.806 1.00 93.19 507 SER A C 1
ATOM 3888 O O . SER A 1 507 ? -14.033 -7.551 4.514 1.00 93.19 507 SER A O 1
ATOM 3890 N N . VAL A 1 508 ? -13.401 -8.320 2.497 1.00 93.00 508 VAL A N 1
ATOM 3891 C CA . VAL A 1 508 ? -14.625 -7.902 1.801 1.00 93.00 508 VAL A CA 1
ATOM 3892 C C . VAL A 1 508 ? -15.628 -9.053 1.837 1.00 93.00 508 VAL A C 1
ATOM 3894 O O . VAL A 1 508 ? -15.469 -10.041 1.126 1.00 93.00 508 VAL A O 1
ATOM 3897 N N . ASN A 1 509 ? -16.661 -8.921 2.670 1.00 91.12 509 ASN A N 1
ATOM 3898 C CA . ASN A 1 509 ? -17.702 -9.941 2.848 1.00 91.12 509 ASN A CA 1
ATOM 3899 C C . ASN A 1 509 ? -18.802 -9.830 1.792 1.00 91.12 509 ASN A C 1
ATOM 3901 O O . ASN A 1 509 ? -19.401 -10.825 1.397 1.00 91.12 509 ASN A O 1
ATOM 3905 N N . MET A 1 510 ? -19.100 -8.602 1.372 1.00 90.38 510 MET A N 1
ATOM 3906 C CA . MET A 1 510 ? -20.106 -8.315 0.362 1.00 90.38 510 MET A CA 1
ATOM 3907 C C . MET A 1 510 ? -19.660 -7.117 -0.462 1.00 90.38 510 MET A C 1
ATOM 3909 O O . MET A 1 510 ? -19.219 -6.105 0.087 1.00 90.38 510 MET A O 1
ATOM 3913 N N . LEU A 1 511 ? -19.810 -7.242 -1.773 1.00 88.69 511 LEU A N 1
ATOM 3914 C CA . LEU A 1 511 ? -19.654 -6.165 -2.733 1.00 88.69 511 LEU A CA 1
ATOM 3915 C C . LEU A 1 511 ? -20.848 -6.252 -3.680 1.00 88.69 511 LEU A C 1
ATOM 3917 O O . LEU A 1 511 ? -20.964 -7.223 -4.424 1.00 88.69 511 LEU A O 1
ATOM 3921 N N . GLN A 1 512 ? -21.754 -5.282 -3.603 1.00 85.94 512 GLN A N 1
ATOM 3922 C CA . GLN A 1 512 ? -22.861 -5.183 -4.547 1.00 85.94 512 GLN A CA 1
ATOM 3923 C C . GLN A 1 512 ? -22.396 -4.468 -5.821 1.00 85.94 512 GLN A C 1
ATOM 3925 O O . GLN A 1 512 ? -21.444 -3.684 -5.771 1.00 85.94 512 GLN A O 1
ATOM 3930 N N . ASP A 1 513 ? -23.048 -4.752 -6.953 1.00 70.75 513 ASP A N 1
ATOM 3931 C CA . ASP A 1 513 ? -22.643 -4.209 -8.250 1.00 70.75 513 ASP A CA 1
ATOM 3932 C C . ASP A 1 513 ? -22.476 -2.681 -8.212 1.00 70.75 513 ASP A C 1
ATOM 3934 O O . ASP A 1 513 ? -23.283 -1.971 -7.597 1.00 70.75 513 ASP A O 1
ATOM 3938 N N . PRO A 1 514 ? -21.414 -2.160 -8.848 1.00 68.94 514 PRO A N 1
ATOM 3939 C CA . PRO A 1 514 ? -21.063 -0.759 -8.754 1.00 68.94 514 PRO A CA 1
ATOM 3940 C C . PRO A 1 514 ? -22.160 0.131 -9.338 1.00 68.94 514 PRO A C 1
ATOM 3942 O O . PRO A 1 514 ? -22.591 -0.018 -10.481 1.00 68.94 514 PRO A O 1
ATOM 3945 N N . THR A 1 515 ? -22.559 1.141 -8.571 1.00 66.88 515 THR A N 1
ATOM 3946 C CA . THR A 1 515 ? -23.308 2.272 -9.110 1.00 66.88 515 THR A CA 1
ATOM 3947 C C . THR A 1 515 ? -22.345 3.167 -9.881 1.00 66.88 515 THR A C 1
ATOM 3949 O O . THR A 1 515 ? -21.488 3.828 -9.286 1.00 66.88 515 THR A O 1
ATOM 3952 N N . HIS A 1 516 ? -22.481 3.205 -11.206 1.00 65.19 516 HIS A N 1
ATOM 3953 C CA . HIS A 1 516 ? -21.771 4.174 -12.035 1.00 65.19 516 HIS A CA 1
ATOM 3954 C C . HIS A 1 516 ? -22.325 5.573 -11.766 1.00 65.19 516 HIS A C 1
ATOM 3956 O O . HIS A 1 516 ? -23.370 5.958 -12.284 1.00 65.19 516 HIS A O 1
ATOM 3962 N N . LEU A 1 517 ? -21.626 6.334 -10.929 1.00 70.38 517 LEU A N 1
ATOM 3963 C CA . LEU A 1 517 ? -21.896 7.754 -10.753 1.00 70.38 517 LEU A CA 1
ATOM 3964 C C . LEU A 1 517 ? -21.201 8.561 -11.853 1.00 70.38 517 LEU A C 1
ATOM 3966 O O . LEU A 1 517 ? -20.067 8.251 -12.237 1.00 70.38 517 LEU A O 1
ATOM 3970 N N . ASP A 1 518 ? -21.810 9.676 -12.258 1.00 70.69 518 ASP A N 1
ATOM 3971 C CA . ASP A 1 518 ? -21.202 10.648 -13.181 1.00 70.69 518 ASP A CA 1
ATOM 3972 C C . ASP A 1 518 ? -19.799 11.075 -12.716 1.00 70.69 518 ASP A C 1
ATOM 3974 O O . ASP A 1 518 ? -18.884 11.234 -13.521 1.00 70.69 518 ASP A O 1
ATOM 3978 N N . ALA A 1 519 ? -19.592 11.198 -11.399 1.00 69.75 519 ALA A N 1
ATOM 3979 C CA . ALA A 1 519 ? -18.296 11.533 -10.811 1.00 69.75 519 ALA A CA 1
ATOM 3980 C C . ALA A 1 519 ? -17.235 10.438 -11.032 1.00 69.75 519 ALA A C 1
ATOM 3982 O O . ALA A 1 519 ? -16.100 10.742 -11.395 1.00 69.75 519 ALA A O 1
ATOM 3983 N N . THR A 1 520 ? -17.591 9.163 -10.850 1.00 73.31 520 THR A N 1
ATOM 3984 C CA . THR A 1 520 ? -16.679 8.027 -11.074 1.00 73.31 520 THR A CA 1
ATOM 3985 C C . THR A 1 520 ? -16.367 7.830 -12.555 1.00 73.31 520 THR A C 1
ATOM 3987 O O . THR A 1 520 ? -15.224 7.560 -12.926 1.00 73.31 520 THR A O 1
ATOM 3990 N N . GLN A 1 521 ? -17.354 8.071 -13.419 1.00 75.00 521 GLN A N 1
ATOM 3991 C CA . GLN A 1 521 ? -17.162 8.068 -14.862 1.00 75.00 521 GLN A CA 1
ATOM 3992 C C . GLN A 1 521 ? -16.266 9.229 -15.303 1.00 75.00 521 GLN A C 1
ATOM 3994 O O . GLN A 1 521 ? -15.366 9.038 -16.115 1.00 75.00 521 GLN A O 1
ATOM 3999 N N . PHE A 1 522 ? -16.464 10.426 -14.745 1.00 76.12 522 PHE A N 1
ATOM 4000 C CA . PHE A 1 522 ? -15.599 11.572 -14.993 1.00 76.12 522 PHE A CA 1
ATOM 4001 C C . PHE A 1 522 ? -14.152 11.279 -14.585 1.00 76.12 522 PHE A C 1
ATOM 4003 O O . PHE A 1 522 ? -13.247 11.550 -15.368 1.00 76.12 522 PHE A O 1
ATOM 4010 N N . LEU A 1 523 ? -13.925 10.684 -13.407 1.00 74.56 523 LEU A N 1
ATOM 4011 C CA . LEU A 1 523 ? -12.586 10.295 -12.954 1.00 74.56 523 LEU A CA 1
ATOM 4012 C C . LEU A 1 523 ? -11.943 9.264 -13.880 1.00 74.56 523 LEU A C 1
ATOM 4014 O O . LEU A 1 523 ? -10.795 9.444 -14.269 1.00 74.56 523 LEU A O 1
ATOM 4018 N N . THR A 1 524 ? -12.682 8.230 -14.276 1.00 75.56 524 THR A N 1
ATOM 4019 C CA . THR A 1 524 ? -12.187 7.193 -15.192 1.00 75.56 524 THR A CA 1
ATOM 4020 C C . THR A 1 524 ? -11.882 7.770 -16.578 1.00 75.56 524 THR A C 1
ATOM 4022 O O . THR A 1 524 ? -10.802 7.551 -17.121 1.00 75.56 524 THR A O 1
ATOM 4025 N N . ASN A 1 525 ? -12.770 8.601 -17.128 1.00 75.00 525 ASN A N 1
ATOM 4026 C CA . ASN A 1 525 ? -12.540 9.286 -18.401 1.00 75.00 525 ASN A CA 1
ATOM 4027 C C . ASN A 1 525 ? -11.336 10.226 -18.328 1.00 75.00 525 ASN A C 1
ATOM 4029 O O . ASN A 1 525 ? -10.557 10.310 -19.274 1.00 75.00 525 ASN A O 1
ATOM 4033 N N . LYS A 1 526 ? -11.193 10.947 -17.215 1.00 74.25 526 LYS A N 1
ATOM 4034 C CA . LYS A 1 526 ? -10.074 11.853 -16.988 1.00 74.25 526 LYS A CA 1
ATOM 4035 C C . LYS A 1 526 ? -8.760 11.089 -16.866 1.00 74.25 526 LYS A C 1
ATOM 4037 O O . LYS A 1 526 ? -7.802 11.463 -17.521 1.00 74.25 526 LYS A O 1
ATOM 4042 N N . LEU A 1 527 ? -8.746 9.987 -16.120 1.00 73.38 527 LEU A N 1
ATOM 4043 C CA . LEU A 1 527 ? -7.613 9.073 -16.007 1.00 73.38 527 LEU A CA 1
ATOM 4044 C C . LEU A 1 527 ? -7.153 8.595 -17.389 1.00 73.38 527 LEU A C 1
ATOM 4046 O O . LEU A 1 527 ? -5.990 8.763 -17.735 1.00 73.38 527 LEU A O 1
ATOM 4050 N N . ILE A 1 528 ? -8.080 8.087 -18.205 1.00 71.12 528 ILE A N 1
ATOM 4051 C CA . ILE A 1 528 ? -7.798 7.620 -19.568 1.00 71.12 528 ILE A CA 1
ATOM 4052 C C . ILE A 1 528 ? -7.281 8.762 -20.446 1.00 71.12 528 ILE A C 1
ATOM 4054 O O . ILE A 1 528 ? -6.262 8.631 -21.117 1.00 71.12 528 ILE A O 1
ATOM 4058 N N . ASN A 1 529 ? -7.960 9.907 -20.458 1.00 68.44 529 ASN A N 1
ATOM 4059 C CA . ASN A 1 529 ? -7.585 11.004 -21.346 1.00 68.44 529 ASN A CA 1
ATOM 4060 C C . ASN A 1 529 ? -6.257 11.655 -20.944 1.00 68.44 529 ASN A C 1
ATOM 4062 O O . ASN A 1 529 ? -5.448 11.971 -21.814 1.00 68.44 529 ASN A O 1
ATOM 4066 N N . ASP A 1 530 ? -6.013 11.817 -19.646 1.00 66.94 530 ASP A N 1
ATOM 4067 C CA . ASP A 1 530 ? -4.829 12.498 -19.141 1.00 66.94 530 ASP A CA 1
ATOM 4068 C C . ASP A 1 530 ? -3.605 11.568 -19.157 1.00 66.94 530 ASP A C 1
ATOM 4070 O O . ASP A 1 530 ? -2.521 12.021 -19.531 1.00 66.94 530 ASP A O 1
ATOM 4074 N N . LEU A 1 531 ? -3.741 10.287 -18.781 1.00 64.62 531 LEU A N 1
ATOM 4075 C CA . LEU A 1 531 ? -2.621 9.330 -18.761 1.00 64.62 531 LEU A CA 1
ATOM 4076 C C . LEU A 1 531 ? -2.379 8.645 -20.098 1.00 64.62 531 LEU A C 1
ATOM 4078 O O . LEU A 1 531 ? -1.219 8.419 -20.440 1.00 64.62 531 LEU A O 1
ATOM 4082 N N . TYR A 1 532 ? -3.440 8.245 -20.802 1.00 66.31 532 TYR A N 1
ATOM 4083 C CA . TYR A 1 532 ? -3.318 7.323 -21.935 1.00 66.31 532 TYR A CA 1
ATOM 4084 C C . TYR A 1 532 ? -3.269 8.077 -23.269 1.00 66.31 532 TYR A C 1
ATOM 4086 O O . TYR A 1 532 ? -2.568 7.643 -24.175 1.00 66.31 532 TYR A O 1
ATOM 4094 N N . ASN A 1 533 ? -3.936 9.238 -23.361 1.00 57.12 533 ASN A N 1
ATOM 4095 C CA . ASN A 1 533 ? -4.138 9.964 -24.625 1.00 57.12 533 ASN A CA 1
ATOM 4096 C C . ASN A 1 533 ? -3.496 11.359 -24.691 1.00 57.12 533 ASN A C 1
ATOM 4098 O O . ASN A 1 533 ? -3.603 12.042 -25.711 1.00 57.12 533 ASN A O 1
ATOM 4102 N N . SER A 1 534 ? -2.860 11.831 -23.617 1.00 56.72 534 SER A N 1
ATOM 4103 C CA . SER A 1 534 ? -2.209 13.142 -23.630 1.00 56.72 534 SER A CA 1
ATOM 4104 C C . SER A 1 534 ? -0.880 13.061 -24.393 1.00 56.72 534 SER A C 1
ATOM 4106 O O . SER A 1 534 ? -0.074 12.180 -24.082 1.00 56.72 534 SER A O 1
ATOM 4108 N N . PRO A 1 535 ? -0.603 13.962 -25.359 1.00 56.41 535 PRO A N 1
ATOM 4109 C CA . PRO A 1 535 ? 0.684 14.025 -26.042 1.00 56.41 535 PRO A CA 1
ATOM 4110 C C . PRO A 1 535 ? 1.803 14.227 -25.026 1.00 56.41 535 PRO A C 1
ATOM 4112 O O . PRO A 1 535 ? 1.949 15.313 -24.459 1.00 56.41 535 PRO A O 1
ATOM 4115 N N . ARG A 1 536 ? 2.612 13.197 -24.794 1.00 67.56 536 ARG A N 1
ATOM 4116 C CA . ARG A 1 536 ? 3.744 13.277 -23.872 1.00 67.56 536 ARG A CA 1
ATOM 4117 C C . ARG A 1 536 ? 5.012 12.886 -24.615 1.00 67.56 536 ARG A C 1
ATOM 4119 O O . ARG A 1 536 ? 4.994 11.908 -25.357 1.00 67.56 536 ARG A O 1
ATOM 4126 N N . PRO A 1 537 ? 6.119 13.632 -24.445 1.00 74.88 537 PRO A N 1
ATOM 4127 C CA . PRO A 1 537 ? 7.411 13.097 -24.850 1.00 74.88 537 PRO A CA 1
ATOM 4128 C C . PRO A 1 537 ? 7.627 11.770 -24.119 1.00 74.88 537 PRO A C 1
ATOM 4130 O O . PRO A 1 537 ? 7.083 11.584 -23.033 1.00 74.88 537 PRO A O 1
ATOM 4133 N N . ASN A 1 538 ? 8.415 10.866 -24.697 1.00 82.38 538 ASN A N 1
ATOM 4134 C CA . ASN A 1 538 ? 8.750 9.610 -24.033 1.00 82.38 538 ASN A CA 1
ATOM 4135 C C . ASN A 1 538 ? 9.229 9.885 -22.602 1.00 82.38 538 ASN A C 1
ATOM 4137 O O . ASN A 1 538 ? 10.147 10.684 -22.393 1.00 82.38 538 ASN A O 1
ATOM 4141 N N . VAL A 1 539 ? 8.582 9.249 -21.629 1.00 84.62 539 VAL A N 1
ATOM 4142 C CA . VAL A 1 539 ? 8.879 9.454 -20.215 1.00 84.62 539 VAL A CA 1
ATOM 4143 C C . VAL A 1 539 ? 9.583 8.230 -19.672 1.00 84.62 539 VAL A C 1
ATOM 4145 O O . VAL A 1 539 ? 9.095 7.112 -19.804 1.00 84.62 539 VAL A O 1
ATOM 4148 N N . SER A 1 540 ? 10.723 8.455 -19.031 1.00 87.94 540 SER A N 1
ATOM 4149 C CA . SER A 1 540 ? 11.402 7.432 -18.236 1.00 87.94 540 SER A CA 1
ATOM 4150 C C . SER A 1 540 ? 11.166 7.700 -16.755 1.00 87.94 540 SER A C 1
ATOM 4152 O O . SER A 1 540 ? 11.179 8.859 -16.332 1.00 87.94 540 SER A O 1
ATOM 4154 N N . VAL A 1 541 ? 10.920 6.635 -15.994 1.00 88.25 541 VAL A N 1
ATOM 4155 C CA . VAL A 1 541 ? 10.772 6.660 -14.538 1.00 88.25 541 VAL A CA 1
ATOM 4156 C C . VAL A 1 541 ? 11.706 5.619 -13.944 1.00 88.25 541 VAL A C 1
ATOM 4158 O O . VAL A 1 541 ? 11.605 4.435 -14.264 1.00 88.25 541 VAL A O 1
ATOM 4161 N N . PHE A 1 542 ? 12.629 6.052 -13.093 1.00 90.25 542 PHE A N 1
ATOM 4162 C CA . PHE A 1 542 ? 13.575 5.146 -12.445 1.00 90.25 542 PHE A CA 1
ATOM 4163 C C . PHE A 1 542 ? 12.974 4.563 -11.175 1.00 90.25 542 PHE A C 1
ATOM 4165 O O . PHE A 1 542 ? 12.342 5.274 -10.393 1.00 90.25 542 PHE A O 1
ATOM 4172 N N . LEU A 1 543 ? 13.166 3.258 -11.005 1.00 87.19 543 LEU A N 1
ATOM 4173 C CA . LEU A 1 543 ? 12.581 2.467 -9.926 1.00 87.19 543 LEU A CA 1
ATOM 4174 C C . LEU A 1 543 ? 13.655 1.892 -8.996 1.00 87.19 543 LEU A C 1
ATOM 4176 O O . LEU A 1 543 ? 13.352 0.993 -8.229 1.00 87.19 543 LEU A O 1
ATOM 4180 N N . ASP A 1 544 ? 14.896 2.382 -9.070 1.00 84.44 544 ASP A N 1
ATOM 4181 C CA . ASP A 1 544 ? 15.992 1.961 -8.195 1.00 84.44 544 ASP A CA 1
ATOM 4182 C C . ASP A 1 544 ? 16.657 3.183 -7.538 1.00 84.44 544 ASP A C 1
ATOM 4184 O O . ASP A 1 544 ? 17.177 4.047 -8.262 1.00 84.44 544 ASP A O 1
ATOM 4188 N N . PRO A 1 545 ? 16.694 3.239 -6.192 1.00 80.56 545 PRO A N 1
ATOM 4189 C CA . PRO A 1 545 ? 17.129 4.413 -5.441 1.00 80.56 545 PRO A CA 1
ATOM 4190 C C . PRO A 1 545 ? 18.614 4.767 -5.598 1.00 80.56 545 PRO A C 1
ATOM 4192 O O . PRO A 1 545 ? 18.971 5.926 -5.380 1.00 80.56 545 PRO A O 1
ATOM 4195 N N . LEU A 1 546 ? 19.479 3.812 -5.956 1.00 77.25 546 LEU A N 1
ATOM 4196 C CA . LEU A 1 546 ? 20.924 4.036 -6.113 1.00 77.25 546 LEU A CA 1
ATOM 4197 C C . LEU A 1 546 ? 21.351 4.111 -7.583 1.00 77.25 546 LEU A C 1
ATOM 4199 O O . LEU A 1 546 ? 22.522 4.356 -7.888 1.00 77.25 546 LEU A O 1
ATOM 4203 N N . SER A 1 547 ? 20.412 3.917 -8.505 1.00 79.12 547 SER A N 1
ATOM 4204 C CA . SER A 1 547 ? 20.684 4.079 -9.922 1.00 79.12 547 SER A CA 1
ATOM 4205 C C . SER A 1 547 ? 20.827 5.552 -10.325 1.00 79.12 547 SER A C 1
ATOM 4207 O O . SER A 1 547 ? 20.232 6.466 -9.747 1.00 79.12 547 SER A O 1
ATOM 4209 N N . SER A 1 548 ? 21.648 5.784 -11.344 1.00 80.06 548 SER A N 1
ATOM 4210 C CA . SER A 1 548 ? 21.969 7.102 -11.889 1.00 80.06 548 SER A CA 1
ATOM 4211 C C . SER A 1 548 ? 21.542 7.213 -13.355 1.00 80.06 548 SER A C 1
ATOM 4213 O O . SER A 1 548 ? 21.443 6.210 -14.061 1.00 80.06 548 SER A O 1
ATOM 4215 N N . GLY A 1 549 ? 21.278 8.432 -13.820 1.00 81.19 549 GLY A N 1
ATOM 4216 C CA . GLY A 1 549 ? 20.895 8.733 -15.201 1.00 81.19 549 GLY A CA 1
ATOM 4217 C C . GLY A 1 549 ? 19.953 9.934 -15.275 1.00 81.19 549 GLY A C 1
ATOM 4218 O O . GLY A 1 549 ? 19.698 10.592 -14.265 1.00 81.19 549 GLY A O 1
ATOM 4219 N N . ILE A 1 550 ? 19.408 10.197 -16.464 1.00 82.88 550 ILE A N 1
ATOM 4220 C CA . ILE A 1 550 ? 18.366 11.209 -16.651 1.00 82.88 550 ILE A CA 1
ATOM 4221 C C . ILE A 1 550 ? 17.002 10.538 -16.623 1.00 82.88 550 ILE A C 1
ATOM 4223 O O . ILE A 1 550 ? 16.687 9.687 -17.445 1.00 82.88 550 ILE A O 1
ATOM 4227 N N . SER A 1 551 ? 16.161 10.975 -15.699 1.00 81.62 551 SER A N 1
ATOM 4228 C CA . SER A 1 551 ? 14.764 10.572 -15.648 1.00 81.62 551 SER A CA 1
ATOM 4229 C C . SER A 1 551 ? 13.909 11.823 -15.730 1.00 81.62 551 SER A C 1
ATOM 4231 O O . SER A 1 551 ? 14.163 12.789 -15.011 1.00 81.62 551 SER A O 1
ATOM 4233 N N . ASN A 1 552 ? 12.884 11.824 -16.586 1.00 77.94 552 ASN A N 1
ATOM 4234 C CA . ASN A 1 552 ? 11.943 12.948 -16.632 1.00 77.94 552 ASN A CA 1
ATOM 4235 C C . ASN A 1 552 ? 11.199 13.083 -15.298 1.00 77.94 552 ASN A C 1
ATOM 4237 O O . ASN A 1 552 ? 10.751 14.171 -14.944 1.00 77.94 552 ASN A O 1
ATOM 4241 N N . ILE A 1 553 ? 11.059 11.967 -14.575 1.00 79.00 553 ILE A N 1
ATOM 4242 C CA . ILE A 1 553 ? 10.437 11.897 -13.257 1.00 79.00 553 ILE A CA 1
ATOM 4243 C C . ILE A 1 553 ? 11.327 11.067 -12.362 1.00 79.00 553 ILE A C 1
ATOM 4245 O O . ILE A 1 553 ? 11.619 9.909 -12.661 1.00 79.00 553 ILE A O 1
ATOM 4249 N N . LYS A 1 554 ? 11.724 11.643 -11.235 1.00 79.25 554 LYS A N 1
ATOM 4250 C CA . LYS A 1 554 ? 12.406 10.915 -10.176 1.00 79.25 554 LYS A CA 1
ATOM 4251 C C . LYS A 1 554 ? 11.405 10.691 -9.046 1.00 79.25 554 LYS A C 1
ATOM 4253 O O . LYS A 1 554 ? 11.062 11.664 -8.372 1.00 79.25 554 LYS A O 1
ATOM 4258 N N . PRO A 1 555 ? 10.892 9.463 -8.866 1.00 85.88 555 PRO A N 1
ATOM 4259 C CA . PRO A 1 555 ? 10.020 9.174 -7.743 1.00 85.88 555 PRO A CA 1
ATOM 4260 C C . PRO A 1 555 ? 10.747 9.423 -6.421 1.00 85.88 555 PRO A C 1
ATOM 4262 O O . PRO A 1 555 ? 11.977 9.376 -6.356 1.00 85.88 555 PRO A O 1
ATOM 4265 N N . HIS A 1 556 ? 10.001 9.635 -5.351 1.00 89.19 556 HIS A N 1
ATOM 4266 C CA . HIS A 1 556 ? 10.503 9.592 -4.001 1.00 89.19 556 HIS A CA 1
ATOM 4267 C C . HIS A 1 556 ? 11.152 8.232 -3.757 1.00 89.19 556 HIS A C 1
ATOM 4269 O O . HIS A 1 556 ? 10.704 7.204 -4.275 1.00 89.19 556 HIS A O 1
ATOM 4275 N N . VAL A 1 557 ? 12.218 8.239 -2.965 1.00 87.69 557 VAL A N 1
ATOM 4276 C CA . VAL A 1 557 ? 13.059 7.067 -2.713 1.00 87.69 557 VAL A CA 1
ATOM 4277 C C . VAL A 1 557 ? 12.260 5.870 -2.181 1.00 87.69 557 VAL A C 1
ATOM 4279 O O . VAL A 1 557 ? 12.544 4.740 -2.560 1.00 87.69 557 VAL A O 1
ATOM 4282 N N . GLU A 1 558 ? 11.205 6.116 -1.401 1.00 89.50 558 GLU A N 1
ATOM 4283 C CA . GLU A 1 558 ? 10.312 5.067 -0.889 1.00 89.50 558 GLU A CA 1
ATOM 4284 C C . GLU A 1 558 ? 9.566 4.317 -1.994 1.00 89.50 558 GLU A C 1
ATOM 4286 O O . GLU A 1 558 ? 9.524 3.091 -1.968 1.00 89.50 558 GLU A O 1
ATOM 4291 N N . TYR A 1 559 ? 9.023 5.019 -2.997 1.00 88.88 559 TYR A N 1
ATOM 4292 C CA . TYR A 1 559 ? 8.377 4.347 -4.127 1.00 88.88 559 TYR A CA 1
ATOM 4293 C C . TYR A 1 559 ? 9.388 3.473 -4.867 1.00 88.88 559 TYR A C 1
ATOM 4295 O O . TYR A 1 559 ? 9.096 2.320 -5.170 1.00 88.88 559 TYR A O 1
ATOM 4303 N N . GLN A 1 560 ? 10.587 4.007 -5.125 1.00 88.81 560 GLN A N 1
ATOM 4304 C CA . GLN A 1 560 ? 11.647 3.263 -5.807 1.00 88.81 560 GLN A CA 1
ATOM 4305 C C . GLN A 1 560 ? 12.025 1.999 -5.028 1.00 88.81 560 GLN A C 1
ATOM 4307 O O . GLN A 1 560 ? 12.076 0.923 -5.609 1.00 88.81 560 GLN A O 1
ATOM 4312 N N . ALA A 1 561 ? 12.207 2.106 -3.710 1.00 89.25 561 ALA A N 1
ATOM 4313 C CA . ALA A 1 561 ? 12.501 0.966 -2.851 1.00 89.25 561 ALA A CA 1
ATOM 4314 C C . ALA A 1 561 ? 11.412 -0.117 -2.910 1.00 89.25 561 ALA A C 1
ATOM 4316 O O . ALA A 1 561 ? 11.720 -1.279 -3.163 1.00 89.25 561 ALA A O 1
ATOM 4317 N N . VAL A 1 562 ? 10.137 0.264 -2.747 1.00 89.44 562 VAL A N 1
ATOM 4318 C CA . VAL A 1 562 ? 9.012 -0.688 -2.773 1.00 89.44 562 VAL A CA 1
ATOM 4319 C C . VAL A 1 562 ? 8.956 -1.426 -4.113 1.00 89.44 562 VAL A C 1
ATOM 4321 O O . VAL A 1 562 ? 8.778 -2.644 -4.138 1.00 89.44 562 VAL A O 1
ATOM 4324 N N . PHE A 1 563 ? 9.146 -0.712 -5.229 1.00 88.00 563 PHE A N 1
ATOM 4325 C CA . PHE A 1 563 ? 9.183 -1.323 -6.560 1.00 88.00 563 PHE A CA 1
ATOM 4326 C C . PHE A 1 563 ? 10.388 -2.251 -6.749 1.00 88.00 563 PHE A C 1
ATOM 4328 O O . PHE A 1 563 ? 10.213 -3.373 -7.228 1.00 88.00 563 PHE A O 1
ATOM 4335 N N . ALA A 1 564 ? 11.593 -1.805 -6.385 1.00 85.62 564 ALA A N 1
ATOM 4336 C CA . ALA A 1 564 ? 12.817 -2.589 -6.526 1.00 85.62 564 ALA A CA 1
ATOM 4337 C C . ALA A 1 564 ? 12.734 -3.906 -5.743 1.00 85.62 564 ALA A C 1
ATOM 4339 O O . ALA A 1 564 ? 12.986 -4.975 -6.305 1.00 85.62 564 ALA A O 1
ATOM 4340 N N . ASP A 1 565 ? 12.307 -3.843 -4.481 1.00 85.69 565 ASP A N 1
ATOM 4341 C CA . ASP A 1 565 ? 12.213 -5.020 -3.623 1.00 85.69 565 ASP A CA 1
ATOM 4342 C C . ASP A 1 565 ? 11.118 -5.987 -4.112 1.00 85.69 565 ASP A C 1
ATOM 4344 O O . ASP A 1 565 ? 11.320 -7.204 -4.106 1.00 85.69 565 ASP A O 1
ATOM 4348 N N . ALA A 1 566 ? 9.980 -5.472 -4.605 1.00 84.56 566 ALA A N 1
ATOM 4349 C CA . ALA A 1 566 ? 8.900 -6.310 -5.137 1.00 84.56 566 ALA A CA 1
ATOM 4350 C C . ALA A 1 566 ? 9.342 -7.106 -6.380 1.00 84.56 566 ALA A C 1
ATOM 4352 O O . ALA A 1 566 ? 8.917 -8.243 -6.587 1.00 84.56 566 ALA A O 1
ATOM 4353 N N . LEU A 1 567 ? 10.224 -6.528 -7.200 1.00 80.44 567 LEU A N 1
ATOM 4354 C CA . LEU A 1 567 ? 10.791 -7.182 -8.382 1.00 80.44 567 LEU A CA 1
ATOM 4355 C C . LEU A 1 567 ? 11.951 -8.119 -8.043 1.00 80.44 567 LEU A C 1
ATOM 4357 O O . LEU A 1 567 ? 12.139 -9.132 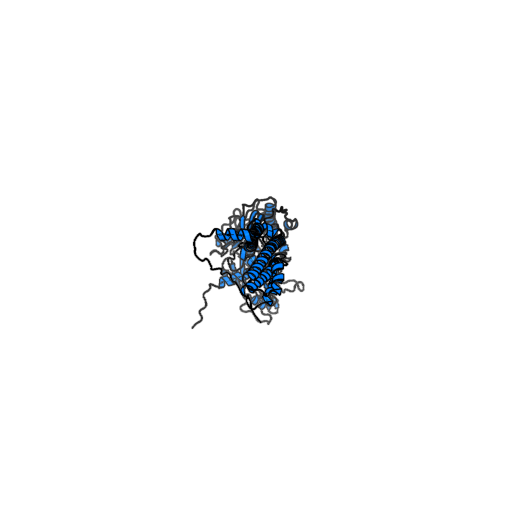-8.720 1.00 80.44 567 LEU A O 1
ATOM 4361 N N . ALA A 1 568 ? 12.739 -7.790 -7.018 1.00 76.38 568 ALA A N 1
ATOM 4362 C CA . ALA A 1 568 ? 13.823 -8.640 -6.546 1.00 76.38 568 ALA A CA 1
ATOM 4363 C C . ALA A 1 568 ? 13.286 -9.968 -6.001 1.00 76.38 568 ALA A C 1
ATOM 4365 O O . ALA A 1 568 ? 13.813 -11.016 -6.367 1.00 76.38 568 ALA A O 1
ATOM 4366 N N . TRP A 1 569 ? 12.191 -9.935 -5.236 1.00 63.94 569 TRP A N 1
ATOM 4367 C CA . TRP A 1 569 ? 11.603 -11.123 -4.616 1.00 63.94 569 TRP A CA 1
ATOM 4368 C C . TRP A 1 569 ? 11.244 -12.242 -5.617 1.00 63.94 569 TRP A C 1
ATOM 4370 O O . TRP A 1 569 ? 11.498 -13.420 -5.358 1.00 63.94 569 TRP A O 1
ATOM 4380 N N . ARG A 1 570 ? 10.718 -11.897 -6.802 1.00 58.16 570 ARG A N 1
ATOM 4381 C CA . ARG A 1 570 ? 10.319 -12.892 -7.818 1.00 58.16 570 ARG A CA 1
ATOM 4382 C C . ARG A 1 570 ? 11.497 -13.741 -8.327 1.00 58.16 570 ARG A C 1
ATOM 4384 O O . ARG A 1 570 ? 11.269 -14.845 -8.813 1.00 58.16 570 ARG A O 1
ATOM 4391 N N . ARG A 1 571 ? 12.747 -13.263 -8.204 1.00 53.53 571 ARG A N 1
ATOM 4392 C CA . ARG A 1 571 ? 13.950 -14.043 -8.560 1.00 53.53 571 ARG A CA 1
ATOM 4393 C C . ARG A 1 571 ? 14.208 -15.190 -7.589 1.00 53.53 571 ARG A C 1
ATOM 4395 O O . ARG A 1 571 ? 14.528 -16.285 -8.038 1.00 53.53 571 ARG A O 1
ATOM 4402 N N . ASP A 1 572 ? 14.054 -14.957 -6.291 1.00 44.97 572 ASP A N 1
ATOM 4403 C CA . ASP A 1 572 ? 14.421 -15.952 -5.278 1.00 44.97 572 ASP A CA 1
ATOM 4404 C C . ASP A 1 572 ? 13.432 -17.124 -5.253 1.00 44.97 572 ASP A C 1
ATOM 4406 O O . ASP A 1 572 ? 13.829 -18.268 -5.050 1.00 44.97 572 ASP A O 1
ATOM 4410 N N . ALA A 1 573 ? 12.157 -16.861 -5.561 1.00 45.88 573 ALA A N 1
ATOM 4411 C CA . ALA A 1 573 ? 11.140 -17.902 -5.706 1.00 45.88 573 ALA A CA 1
ATOM 4412 C C . ALA A 1 573 ? 11.322 -18.759 -6.978 1.00 45.88 573 ALA A C 1
ATOM 4414 O O . ALA A 1 573 ? 11.026 -19.948 -6.952 1.00 45.88 573 ALA A O 1
ATOM 4415 N N . GLY A 1 574 ? 11.833 -18.184 -8.077 1.00 36.06 574 GLY A N 1
ATOM 4416 C CA . GLY A 1 574 ? 12.091 -18.909 -9.332 1.00 36.06 574 GLY A CA 1
ATOM 4417 C C . GLY A 1 574 ? 13.392 -19.724 -9.340 1.00 36.06 574 GLY A C 1
ATOM 4418 O O . GLY A 1 574 ? 13.518 -20.680 -10.099 1.00 36.06 574 GLY A O 1
ATOM 4419 N N . CYS A 1 575 ? 14.353 -19.389 -8.475 1.00 31.53 575 CYS A N 1
ATOM 4420 C CA . CYS A 1 575 ? 15.608 -20.134 -8.327 1.00 31.53 575 CYS A CA 1
ATOM 4421 C C . CYS A 1 575 ? 15.508 -21.342 -7.377 1.00 31.53 575 CYS A C 1
ATOM 4423 O O . CYS A 1 575 ? 16.471 -22.103 -7.278 1.00 31.53 575 CYS A O 1
ATOM 4425 N N . ALA A 1 576 ? 14.379 -21.537 -6.686 1.00 29.45 576 ALA A N 1
ATOM 4426 C CA . ALA A 1 576 ? 14.202 -22.637 -5.736 1.00 29.45 576 ALA A CA 1
ATOM 4427 C C . ALA A 1 576 ? 13.926 -24.009 -6.394 1.00 29.45 576 ALA A C 1
ATOM 4429 O O . ALA A 1 576 ? 14.125 -25.023 -5.733 1.00 29.45 576 ALA A O 1
ATOM 4430 N N . ASP A 1 577 ? 13.564 -24.054 -7.685 1.00 30.25 577 ASP A N 1
ATOM 4431 C CA . ASP A 1 577 ? 13.217 -25.294 -8.414 1.00 30.25 577 ASP A CA 1
ATOM 4432 C C . ASP A 1 577 ? 14.184 -25.649 -9.572 1.00 30.25 577 ASP A C 1
ATOM 4434 O O . ASP A 1 577 ? 13.847 -26.393 -10.494 1.00 30.25 577 ASP A O 1
ATOM 4438 N N . GLY A 1 578 ? 15.427 -25.156 -9.534 1.00 25.02 578 GLY A N 1
ATOM 4439 C CA . GLY A 1 578 ? 16.516 -25.632 -10.402 1.00 25.02 578 GLY A CA 1
ATOM 4440 C C . GLY A 1 578 ? 17.341 -26.723 -9.708 1.00 25.02 578 GLY A C 1
ATOM 4441 O O . GLY A 1 578 ? 17.644 -26.571 -8.524 1.00 25.02 578 GLY A O 1
ATOM 4442 N N . PRO A 1 579 ? 17.732 -27.818 -10.393 1.00 25.38 579 PRO A N 1
ATOM 4443 C CA . PRO A 1 579 ? 18.272 -28.999 -9.738 1.00 25.38 579 PRO A CA 1
ATOM 4444 C C . PRO A 1 579 ? 19.556 -28.647 -9.000 1.00 25.38 579 PRO A C 1
ATOM 4446 O O . PRO A 1 579 ? 20.488 -28.059 -9.559 1.00 25.38 579 PRO A O 1
ATOM 4449 N N . SER A 1 580 ? 19.590 -29.048 -7.734 1.00 26.03 580 SER A N 1
ATOM 4450 C CA . SER A 1 580 ? 20.776 -29.092 -6.900 1.00 26.03 580 SER A CA 1
ATOM 4451 C C . SER A 1 580 ? 21.923 -29.656 -7.736 1.00 26.03 580 SER A C 1
ATOM 4453 O O . SER A 1 580 ? 21.880 -30.811 -8.163 1.00 26.03 580 SER A O 1
ATOM 4455 N N . ARG A 1 581 ? 22.949 -28.840 -8.007 1.00 28.09 581 ARG A N 1
ATOM 4456 C CA . ARG A 1 581 ? 24.240 -29.367 -8.445 1.00 28.09 581 ARG A CA 1
ATOM 4457 C C . ARG A 1 581 ? 24.729 -30.275 -7.324 1.00 28.09 581 ARG A C 1
ATOM 4459 O O . ARG A 1 581 ? 25.231 -29.798 -6.312 1.00 28.09 581 ARG A O 1
ATOM 4466 N N . VAL A 1 582 ? 24.523 -31.572 -7.515 1.00 28.03 582 VAL A N 1
ATOM 4467 C CA . VAL A 1 582 ? 25.195 -32.633 -6.779 1.00 28.03 582 VAL A CA 1
ATOM 4468 C C . VAL A 1 582 ? 26.685 -32.448 -7.041 1.00 28.03 582 VAL A C 1
ATOM 4470 O O . VAL A 1 582 ? 27.172 -32.699 -8.142 1.00 28.03 582 VAL A O 1
ATOM 4473 N N . GLY A 1 583 ? 27.389 -31.928 -6.041 1.00 28.20 583 GLY A N 1
ATOM 4474 C CA . GLY A 1 583 ? 28.777 -32.299 -5.838 1.00 28.20 583 GLY A CA 1
ATOM 4475 C C . GLY A 1 583 ? 28.790 -33.715 -5.276 1.00 28.20 583 GLY A C 1
ATOM 4476 O O . GLY A 1 583 ? 28.068 -33.980 -4.319 1.00 28.20 583 GLY A O 1
ATOM 4477 N N . ASP A 1 584 ? 29.496 -34.614 -5.961 1.00 32.59 584 ASP A N 1
ATOM 4478 C CA . ASP A 1 584 ? 30.437 -35.590 -5.386 1.00 32.59 584 ASP A CA 1
ATOM 4479 C C . ASP A 1 584 ? 30.795 -36.661 -6.434 1.00 32.59 584 ASP A C 1
ATOM 4481 O O . ASP A 1 584 ? 30.093 -37.663 -6.582 1.00 32.59 584 ASP A O 1
ATOM 4485 N N . GLN A 1 585 ? 31.881 -36.417 -7.181 1.00 32.16 585 GLN A N 1
ATOM 4486 C CA . GLN A 1 585 ? 33.037 -37.315 -7.387 1.00 32.16 585 GLN A CA 1
ATOM 4487 C C . GLN A 1 585 ? 34.089 -36.665 -8.288 1.00 32.16 585 GLN A C 1
ATOM 4489 O O . GLN A 1 585 ? 33.712 -36.129 -9.355 1.00 32.16 585 GLN A O 1
#

=== Feature glossary ===
Feature key, reading from the visual/contextual features back to the raw sequence:

Rendered structure images. Structure images are PyMOL renders from six orthogonal camera directions. Cartoon representation draws helices as coils and strands as arrows; sticks shows the backbone as bonds; surface shows the solvent-excluded envelope. Rainbow coloring maps sequence position to hue (blue→red, N→C); chain coloring assigns a distinct color per polypeptide.

Contact-map, Ramachandran, and PAE plots. Three diagnostic plots accompany the record. The Cα contact map visualizes the tertiary structure as a 2D adjacency matrix (8 Å cutoff, sequence-local contacts suppressed). The Ramachandran plot shows the distribution of backbone (φ, ψ) torsions, with points in the α and β basins reflecting secondary structure content. The PAE plot shows AlphaFold's inter-residue confidence as a color matrix.

InterPro / GO / CATH / organism. The annotation block draws on four external resources. InterPro: which protein families and domains the sequence belongs to. GO: standardized terms for what the protein does, what process it participates in, and where in the cell it acts. CATH: which structural fold it has in the CATH hierarchy. Organism: the species of origin.

Nearest PDB structures. Structural nearest neighbors (via Foldseek easy-search vs the PDB). Reported per hit: target PDB id, E-value, and alignment TM-score. A TM-score above ~0.5 is the conventional threshold for 'same fold'.

Predicted aligned error. Predicted aligned error is AlphaFold's pairwise confidence. Unlike pLDDT (per-residue), PAE is per-residue-pair and captures whether two parts of the structure are correctly placed relative to each other. Units are ångströms of expected positional error.

Solvent-accessible surface area. SASA measures how much of the protein is reachable by solvent. It is computed by rolling a water-sized probe over the atomic surface and summing the exposed area (Å²). Per-residue SASA distinguishes core (buried, low SASA) from surface (exposed, high SASA) residues; total SASA is a whole-molecule size measure.

B-factor. Crystallographic B-factors measure how much each atom's electron density is smeared out, in Å². They rise in mobile loops and surface residues and fall in the buried interior. In AlphaFold models this column is repurposed to hold pLDDT instead.

pLDDT. For AlphaFold models, the B-factor field carries pLDDT — the model's own estimate of local accuracy on a 0–100 scale. Regions with pLDDT<50 should be treated as essentially unmodeled; they often correspond to intrinsically disordered segments.

Backbone torsions (φ/ψ). φ (phi) and ψ (psi) are the two rotatable backbone dihedrals per residue: φ is the C(i-1)–N–Cα–C torsion, ψ is the N–Cα–C–N(i+1) torsion, both in degrees on (−180°, 180°]. α-helical residues cluster near (−60°, −45°); β-strand residues near (−120°, +130°). A Ramachandran plot is simply a scatter of (φ, ψ) for every residue.

Radius of gyration, Cα contacts, bounding box. Radius of gyration (Rg) is the root-mean-square distance of Cα atoms from their centroid — a single number for overall size and compactness. A globular domain of N residues has Rg ≈ 2.2·N^0.38 Å; an extended or disordered chain has a much larger Rg. The Cα contact count is the number of residue pairs whose Cα atoms are within 8 Å and are more than four positions apart in sequence — a standard proxy for tertiary packing density. The bounding box is the smallest axis-aligned box enclosing all Cα atoms.

Secondary structure (3-state, P-SEA). Three-state secondary structure (P-SEA) collapses the eight DSSP classes into helix (a), strand (b), and coil (c). P-SEA assigns these from Cα geometry alone — distances and angles — without requiring backbone oxygens, so it works on any Cα trace.

Secondary structure (8-state, DSSP). Secondary structure is the local, repeating backbone conformation. DSSP classifies it into eight states by reading the hydrogen-bond network: three helix types (H, G, I), two β types (E, B), two non-regular types (T, S), and unstructured coil (-).

Foldseek 3Di. The Foldseek 3Di string encodes local tertiary geometry as a 20-letter alphabet — one character per residue — derived from the relative positions of nearby Cα atoms. Unlike the amino-acid sequence, 3Di is a direct function of the 3D structure, so two proteins with the same fold have similar 3Di strings even at low sequence identity.

mmCIF coordinates. Structure coordinates are given as an mmCIF _atom_site loop: one row per atom with element, residue name, chain id, sequence number, and x/y/z position in Å. Only the four main-chain atoms per residue are included here; side chains are omitted to keep the record compact.

Sequence. This is the polypeptide sequence — one letter per residue, N-terminus first. Length ranges from a few dozen residues for small domains to over a thousand for large multi-domain proteins.